Protein AF-0000000077143590 (afdb_homodimer)

Sequence (546 aa):
MSALYLVGLPIGNLSEINHRALEILNQLEIIYCENTDNFKKLLNLLNINFRDKKLISYHKFNETNRFIMIQEQLKSNDVGLVSDAGFPCINDPGQKLVSYLRSIDFNQIICINGSNAALCALATSGFESSQFYYGGFFGYKKQEIINELNEKLKYDTTLIYYESVHRIKNTLEIINENFPDLEVCIARELTKKFESLYFGKISEIIGKIEYKGEFVILINKRNIKQENEINEEIIKELNTLIKYNMRSKDACKYLADKYNLKSSLLYAFCIEKMSALYLVGLPIGNLSEINHRALEILNQLEIIYCENTDNFKKLLNLLNINFRDKKLISYHKFNETNRFIMIQEQLKSNDVGLVSDAGFPCINDPGQKLVSYLRSIDFNQIICINGSNAALCALATSGFESSQFYYGGFFGYKKQEIINELNEKLKYDTTLIYYESVHRIKNTLEIINENFPDLEVCIARELTKKFESLYFGKISEIIGKIEYKGEFVILINKRNIKQENEINEEIIKELNTLIKYNMRSKDACKYLADKYNLKSSLLYAFCIEK

InterPro domains:
  IPR000878 Tetrapyrrole methylase [PF00590] (4-205)
  IPR008189 rRNA small subunit methyltransferase I [PIRSF005917] (2-272)
  IPR008189 rRNA small subunit methyltransferase I [PTHR46111] (2-271)
  IPR008189 rRNA small subunit methyltransferase I [TIGR00096] (4-271)
  IPR008189 rRNA small subunit methyltransferase I [cd11648] (5-220)
  IPR014776 Tetrapyrrole methylase, subdomain 2 [G3DSA:3.30.950.10] (115-228)
  IPR014777 Tetrapyrrole methylase, subdomain 1 [G3DSA:3.40.1010.10] (1-114)
  IPR018063 SAM-dependent methyltransferase RsmI, conserved site [PS01296] (83-94)
  IPR035996 Tetrapyrrole methylase superfamily [SSF53790] (2-219)

Solvent-accessible surface area (backbone atoms only — not comparable to full-atom values): 28758 Å² total; per-residue (Å²): 134,38,34,41,36,35,36,20,30,32,66,59,32,74,48,42,42,21,54,48,47,52,52,49,61,64,67,44,47,34,34,34,22,44,47,54,68,62,49,50,52,50,31,53,76,68,71,44,87,55,86,85,40,48,74,38,72,40,34,84,89,48,45,79,76,41,45,64,59,50,56,58,45,35,71,78,30,49,35,34,35,34,40,87,46,11,40,30,16,55,79,37,55,50,24,68,53,37,31,53,39,48,75,72,69,51,73,51,58,46,59,39,65,29,20,50,69,69,60,43,45,48,43,58,61,23,43,67,44,54,34,35,35,38,54,32,60,69,55,90,48,69,66,44,40,51,52,50,49,65,57,53,64,70,66,64,35,21,38,37,30,42,40,49,51,90,44,41,66,62,52,49,49,55,43,34,74,74,48,57,82,46,43,32,36,44,33,27,29,62,69,33,94,70,46,46,76,44,72,41,36,46,84,76,35,63,86,72,60,73,84,61,61,47,37,38,42,34,34,50,43,62,80,58,63,76,45,84,51,84,43,72,64,55,49,48,50,43,51,49,41,37,73,44,64,21,48,61,70,34,38,23,44,50,49,12,62,73,67,68,38,61,35,74,66,42,56,77,67,52,73,77,127,133,39,33,42,35,37,36,22,30,31,65,62,33,74,48,44,42,20,52,48,46,53,53,50,62,63,67,45,49,35,34,36,22,45,46,53,68,63,49,51,51,50,31,53,76,69,71,45,85,57,86,84,39,47,74,38,72,39,35,84,88,49,44,80,76,41,46,64,59,48,56,57,46,35,74,79,31,48,35,34,36,35,38,88,46,12,41,29,15,54,78,37,58,49,24,68,55,37,30,53,38,47,76,72,69,51,74,52,58,45,59,39,65,28,21,49,69,68,60,43,44,48,42,58,60,23,42,67,44,53,34,35,35,40,55,34,59,69,56,90,48,71,66,47,42,52,53,51,49,66,58,55,64,71,67,62,35,21,36,38,29,41,41,49,50,90,45,40,65,61,53,49,51,55,43,32,73,76,47,59,82,46,44,31,36,45,33,26,30,61,70,34,96,72,48,44,77,44,73,41,35,46,85,75,36,64,85,72,60,73,84,62,60,48,38,38,42,33,36,48,43,62,80,60,63,77,43,85,50,85,42,71,65,56,50,50,52,43,51,51,40,38,74,44,64,21,48,61,70,36,38,23,44,50,48,11,64,73,68,69,36,62,36,73,66,42,56,77,67,51,73,77,126

Nearest PDB structures (foldseek):
  5hw4-assembly1_A  TM=9.276E-01  e=2.233E-23  Escherichia coli K-12
  5hw4-assembly1_B  TM=9.029E-01  e=1.457E-23  Escherichia coli K-12
  5hw4-assembly2_C-2  TM=9.037E-01  e=1.290E-23  Escherichia coli K-12
  3kwp-assembly1_A-2  TM=9.330E-01  e=4.432E-22  Levilactobacillus brevis ATCC 367
  1v9a-assembly1_A  TM=6.588E-01  e=1.423E-08  Thermus thermophilus HB8

Foldseek 3Di:
DAAEEWEAAAPAARVQHDPVNVVVLQPFQAEEEQDQVLVVVSCVVVVRDNPRHHYHHDFPVCPVVCLVVVVVCRVPGHYYYYYSHGTDPQLTPDVVSVVVCVVVPNDRYHYHHTDDPQVLQVVPVPFDDPDEAEDEAFDPDLVRLVVVCVPCLVVLAKYKYKDALVCVLVSLVSCCVRPQQWWKWKWFSPPHPPTDIDTGGSVVCSVVDDSDHIIMMITHRDCPVLPLACDPVLLVQLAVCVVVVDDSQVSLVVSCVVSVHDSVNNSVSNPDD/DAAEEWEAAAPAARVQHDPVNVVVLQPFQAEEEQDQVLVVVSCVVVVRDNPRHHYHHDFPVCPVVCLVVVVVCRVPGHYYYYYSHGTDPQLTPDVVSVVVCVVVPNDRYHYHHTDDPQVLQVVPVPFDDPDEAEDEAFDQDLVRLVVVCVPCLVVLAKYKYKDALVCVLVSLVSCCVRPQQWWKWKWFSPPHPPTDIDTGGSVVCSVVDDSDHIIMMITHRDCPPLPLACDPVLLVQLVVCVVVVDDSQVSLVVSCVVSVHDSVNNSVSNPDD

Radius of gyration: 25.07 Å; Cα contacts (8 Å, |Δi|>4): 1080; chains: 2; bounding box: 59×76×53 Å

Structure (mmCIF, N/CA/C/O backbone):
data_AF-0000000077143590-model_v1
#
loop_
_entity.id
_entity.type
_entity.pdbx_description
1 polymer 'Predicted methyl transferase'
#
loop_
_atom_site.group_PDB
_atom_site.id
_atom_site.type_symbol
_atom_site.label_atom_id
_atom_site.label_alt_id
_atom_site.label_comp_id
_atom_site.label_asym_id
_atom_site.label_entity_id
_atom_site.label_seq_id
_atom_site.pdbx_PDB_ins_code
_atom_site.Cartn_x
_atom_site.Cartn_y
_atom_site.Cartn_z
_atom_site.occupancy
_atom_site.B_iso_or_equiv
_atom_site.auth_seq_id
_atom_site.auth_comp_id
_atom_site.auth_asym_id
_atom_site.auth_atom_id
_atom_site.pdbx_PDB_model_num
ATOM 1 N N . MET A 1 1 ? 25.797 -8.992 -13.922 1 70.25 1 MET A N 1
ATOM 2 C CA . MET A 1 1 ? 25.812 -8.305 -12.633 1 70.25 1 MET A CA 1
ATOM 3 C C . MET A 1 1 ? 24.75 -8.875 -11.703 1 70.25 1 MET A C 1
ATOM 5 O O . MET A 1 1 ? 23.688 -9.312 -12.156 1 70.25 1 MET A O 1
ATOM 9 N N . SER A 1 2 ? 25.141 -9.102 -10.508 1 94.94 2 SER A N 1
ATOM 10 C CA . SER A 1 2 ? 24.297 -9.75 -9.516 1 94.94 2 SER A CA 1
ATOM 11 C C . SER A 1 2 ? 23.219 -8.789 -8.992 1 94.94 2 SER A C 1
ATOM 13 O O . SER A 1 2 ? 23.312 -7.578 -9.203 1 94.94 2 SER A O 1
ATOM 15 N N . ALA A 1 3 ? 22.141 -9.367 -8.555 1 97.81 3 ALA A N 1
ATOM 16 C CA . ALA A 1 3 ? 21.031 -8.539 -8.109 1 97.81 3 ALA A CA 1
ATOM 17 C C . ALA A 1 3 ? 20.609 -8.891 -6.684 1 97.81 3 ALA A C 1
ATOM 19 O O . ALA A 1 3 ? 20.891 -10 -6.207 1 97.81 3 ALA A O 1
ATOM 20 N N . LEU A 1 4 ? 20.172 -7.887 -6.047 1 98.5 4 LEU A N 1
ATOM 21 C CA . LEU A 1 4 ? 19.406 -8.125 -4.82 1 98.5 4 LEU A CA 1
ATOM 22 C C . LEU A 1 4 ? 17.922 -8.297 -5.129 1 98.5 4 LEU A C 1
ATOM 24 O O . LEU A 1 4 ? 17.297 -7.402 -5.688 1 98.5 4 LEU A O 1
ATOM 28 N N . TYR A 1 5 ? 17.391 -9.477 -4.773 1 98.5 5 TYR A N 1
ATOM 29 C CA . TYR A 1 5 ? 15.969 -9.75 -4.969 1 98.5 5 TYR A CA 1
ATOM 30 C C . TYR A 1 5 ? 15.195 -9.57 -3.668 1 98.5 5 TYR A C 1
ATOM 32 O O . TYR A 1 5 ? 15.477 -10.25 -2.676 1 98.5 5 TYR A O 1
ATOM 40 N N . LEU A 1 6 ? 14.328 -8.609 -3.66 1 98.44 6 LEU A N 1
ATOM 41 C CA . LEU A 1 6 ? 13.344 -8.484 -2.59 1 98.44 6 LEU A CA 1
ATOM 42 C C . LEU A 1 6 ? 12.094 -9.297 -2.898 1 98.44 6 LEU A C 1
ATOM 44 O O . LEU A 1 6 ? 11.289 -8.906 -3.742 1 98.44 6 LEU A O 1
ATOM 48 N N . VAL A 1 7 ? 11.906 -10.391 -2.178 1 98.19 7 VAL A N 1
ATOM 49 C CA . VAL A 1 7 ? 10.883 -11.344 -2.588 1 98.19 7 VAL A CA 1
ATOM 50 C C . VAL A 1 7 ? 9.695 -11.266 -1.633 1 98.19 7 VAL A C 1
ATOM 52 O O . VAL A 1 7 ? 9.828 -11.547 -0.439 1 98.19 7 VAL A O 1
ATOM 55 N N . GLY A 1 8 ? 8.547 -10.844 -2.193 1 97.25 8 GLY A N 1
ATOM 56 C CA . GLY A 1 8 ? 7.309 -10.867 -1.428 1 97.25 8 GLY A CA 1
ATOM 57 C C . GLY A 1 8 ? 6.766 -12.273 -1.214 1 97.25 8 GLY A C 1
ATOM 58 O O . GLY A 1 8 ? 6.715 -13.07 -2.148 1 97.25 8 GLY A O 1
ATOM 59 N N . LEU A 1 9 ? 6.344 -12.586 0.009 1 97.19 9 LEU A N 1
ATOM 60 C CA . LEU A 1 9 ? 5.848 -13.906 0.383 1 97.19 9 LEU A CA 1
ATOM 61 C C . LEU A 1 9 ? 4.375 -13.844 0.763 1 97.19 9 LEU A C 1
ATOM 63 O O . LEU A 1 9 ? 3.814 -12.758 0.931 1 97.19 9 LEU A O 1
ATOM 67 N N . PRO A 1 10 ? 3.705 -15.008 0.814 1 96.69 10 PRO A N 1
ATOM 68 C CA . PRO A 1 10 ? 2.305 -15.023 1.249 1 96.69 10 PRO A CA 1
ATOM 69 C C . PRO A 1 10 ? 2.129 -14.562 2.693 1 96.69 10 PRO A C 1
ATOM 71 O O . PRO A 1 10 ? 3.061 -14.664 3.494 1 96.69 10 PRO A O 1
ATOM 74 N N . ILE A 1 11 ? 0.946 -14.102 3.01 1 96.12 11 ILE A N 1
ATOM 75 C CA . ILE A 1 11 ? 0.695 -13.617 4.363 1 96.12 11 ILE A CA 1
ATOM 76 C C . ILE A 1 11 ? -0.189 -14.609 5.113 1 96.12 11 ILE A C 1
ATOM 78 O O . ILE A 1 11 ? -0.626 -14.344 6.234 1 96.12 11 ILE A O 1
ATOM 82 N N . GLY A 1 12 ? -0.456 -15.773 4.523 1 93.56 12 GLY A N 1
ATOM 83 C CA . GLY A 1 12 ? -1.286 -16.781 5.172 1 93.56 12 GLY A CA 1
ATOM 84 C C . GLY A 1 12 ? -1.694 -17.906 4.242 1 93.56 12 GLY A C 1
ATOM 85 O O . GLY A 1 12 ? -1.688 -19.078 4.637 1 93.56 12 GLY A O 1
ATOM 86 N N . ASN A 1 13 ? -2.066 -17.594 3.047 1 96.44 13 ASN A N 1
ATOM 87 C CA . ASN A 1 13 ? -2.445 -18.578 2.039 1 96.44 13 ASN A CA 1
ATOM 88 C C . ASN A 1 13 ? -1.279 -18.906 1.111 1 96.44 13 ASN A C 1
ATOM 90 O O . ASN A 1 13 ? -0.891 -18.078 0.279 1 96.44 13 ASN A O 1
ATOM 94 N N . LEU A 1 14 ? -0.795 -20.062 1.161 1 96.06 14 LEU A N 1
ATOM 95 C CA . LEU A 1 14 ? 0.404 -20.469 0.442 1 96.06 14 LEU A CA 1
ATOM 96 C C . LEU A 1 14 ? 0.194 -20.375 -1.065 1 96.06 14 LEU A C 1
ATOM 98 O O . LEU A 1 14 ? 1.15 -20.172 -1.818 1 96.06 14 LEU A O 1
ATOM 102 N N . SER A 1 15 ? -1.004 -20.469 -1.482 1 96.31 15 SER A N 1
ATOM 103 C CA . SER A 1 15 ? -1.301 -20.453 -2.91 1 96.31 15 SER A CA 1
ATOM 104 C C . SER A 1 15 ? -1.141 -19.047 -3.488 1 96.31 15 SER A C 1
ATOM 106 O O . SER A 1 15 ? -1.257 -18.859 -4.699 1 96.31 15 SER A O 1
ATOM 108 N N . GLU A 1 16 ? -0.795 -18.125 -2.627 1 96.94 16 GLU A N 1
ATOM 109 C CA . GLU A 1 16 ? -0.627 -16.75 -3.115 1 96.94 16 GLU A CA 1
ATOM 110 C C . GLU A 1 16 ? 0.842 -16.438 -3.385 1 96.94 16 GLU A C 1
ATOM 112 O O . GLU A 1 16 ? 1.208 -15.281 -3.592 1 96.94 16 GLU A O 1
ATOM 117 N N . ILE A 1 17 ? 1.678 -17.438 -3.369 1 96.94 17 ILE A N 1
ATOM 118 C CA . ILE A 1 17 ? 3.021 -17.266 -3.914 1 96.94 17 ILE A CA 1
ATOM 119 C C . ILE A 1 17 ? 2.969 -17.297 -5.438 1 96.94 17 ILE A C 1
ATOM 121 O O . ILE A 1 17 ? 2.277 -18.141 -6.023 1 96.94 17 ILE A O 1
ATOM 125 N N . ASN A 1 18 ? 3.619 -16.344 -6.078 1 96.12 18 ASN A N 1
ATOM 126 C CA . ASN A 1 18 ? 3.537 -16.328 -7.535 1 96.12 18 ASN A CA 1
ATOM 127 C C . ASN A 1 18 ? 4.684 -17.125 -8.164 1 96.12 18 ASN A C 1
ATOM 129 O O . ASN A 1 18 ? 5.641 -17.484 -7.484 1 96.12 18 ASN A O 1
ATOM 133 N N . HIS A 1 19 ? 4.578 -17.406 -9.422 1 95.69 19 HIS A N 1
ATOM 134 C CA . HIS A 1 19 ? 5.539 -18.234 -10.125 1 95.69 19 HIS A CA 1
ATOM 135 C C . HIS A 1 19 ? 6.918 -17.594 -10.164 1 95.69 19 HIS A C 1
ATOM 137 O O . HIS A 1 19 ? 7.938 -18.266 -10.055 1 95.69 19 HIS A O 1
ATOM 143 N N . ARG A 1 20 ? 6.977 -16.312 -10.328 1 97.25 20 ARG A N 1
ATOM 144 C CA . ARG A 1 20 ? 8.242 -15.594 -10.375 1 97.25 20 ARG A CA 1
ATOM 145 C C . ARG A 1 20 ? 9 -15.734 -9.055 1 97.25 20 ARG A C 1
ATOM 147 O O . ARG A 1 20 ? 10.219 -15.953 -9.055 1 97.25 20 ARG A O 1
ATOM 154 N N . ALA A 1 21 ? 8.273 -15.633 -7.988 1 97.75 21 ALA A N 1
ATOM 155 C CA . ALA A 1 21 ? 8.875 -15.805 -6.668 1 97.75 21 ALA A CA 1
ATOM 156 C C . ALA A 1 21 ? 9.43 -17.219 -6.496 1 97.75 21 ALA A C 1
ATOM 158 O O . ALA A 1 21 ? 10.547 -17.391 -6.008 1 97.75 21 ALA A O 1
ATOM 159 N N . LEU A 1 22 ? 8.648 -18.188 -6.895 1 97.25 22 LEU A N 1
ATOM 160 C CA . LEU A 1 22 ? 9.078 -19.578 -6.797 1 97.25 22 LEU A CA 1
ATOM 161 C C . LEU A 1 22 ? 10.352 -19.812 -7.602 1 97.25 22 LEU A C 1
ATOM 163 O O . LEU A 1 22 ? 11.289 -20.438 -7.117 1 97.25 22 LEU A O 1
ATOM 167 N N . GLU A 1 23 ? 10.352 -19.281 -8.773 1 97.06 23 GLU A N 1
ATOM 168 C CA . GLU A 1 23 ? 11.516 -19.422 -9.641 1 97.06 23 GLU A CA 1
ATOM 169 C C . GLU A 1 23 ? 12.758 -18.797 -9.016 1 97.06 23 GLU A C 1
ATOM 171 O O . GLU A 1 23 ? 13.82 -19.422 -8.984 1 97.06 23 GLU A O 1
ATOM 176 N N . ILE A 1 24 ? 12.609 -17.594 -8.523 1 97.38 24 ILE A N 1
ATOM 177 C CA . ILE A 1 24 ? 13.727 -16.859 -7.945 1 97.38 24 ILE A CA 1
ATOM 178 C C . ILE A 1 24 ? 14.227 -17.578 -6.695 1 97.38 24 ILE A C 1
ATOM 180 O O . ILE A 1 24 ? 15.43 -17.766 -6.523 1 97.38 24 ILE A O 1
ATOM 184 N N . LEU A 1 25 ? 13.305 -18.047 -5.875 1 97.56 25 LEU A N 1
ATOM 185 C CA . LEU A 1 25 ? 13.68 -18.734 -4.641 1 97.56 25 LEU A CA 1
ATOM 186 C C . LEU A 1 25 ? 14.414 -20.031 -4.945 1 97.56 25 LEU A C 1
ATOM 188 O O . LEU A 1 25 ? 15.312 -20.438 -4.203 1 97.56 25 LEU A O 1
ATOM 192 N N . ASN A 1 26 ? 14.008 -20.672 -6 1 97.25 26 ASN A N 1
ATOM 193 C CA . ASN A 1 26 ? 14.672 -21.906 -6.402 1 97.25 26 ASN A CA 1
ATOM 194 C C . ASN A 1 26 ? 16.094 -21.656 -6.898 1 97.25 26 ASN A C 1
ATOM 196 O O . ASN A 1 26 ? 16.984 -22.469 -6.676 1 97.25 26 ASN A O 1
ATOM 200 N N . GLN A 1 27 ? 16.281 -20.531 -7.477 1 96.56 27 GLN A N 1
ATOM 201 C CA . GLN A 1 27 ? 17.547 -20.234 -8.148 1 96.56 27 GLN A CA 1
ATOM 202 C C . GLN A 1 27 ? 18.562 -19.656 -7.172 1 96.56 27 GLN A C 1
ATOM 204 O O . GLN A 1 27 ? 19.766 -19.859 -7.332 1 96.56 27 GLN A O 1
ATOM 209 N N . LEU A 1 28 ? 18.141 -18.953 -6.184 1 97.38 28 LEU A N 1
ATOM 210 C CA . LEU A 1 28 ? 19.031 -18.234 -5.277 1 97.38 28 LEU A CA 1
ATOM 211 C C . LEU A 1 28 ? 19.812 -19.203 -4.402 1 97.38 28 LEU A C 1
ATOM 213 O O . LEU A 1 28 ? 19.266 -20.203 -3.92 1 97.38 28 LEU A O 1
ATOM 217 N N . GLU A 1 29 ? 21.094 -18.859 -4.242 1 97.5 29 GLU A N 1
ATOM 218 C CA . GLU A 1 29 ? 21.953 -19.641 -3.352 1 97.5 29 GLU A CA 1
ATOM 219 C C . GLU A 1 29 ? 22.062 -18.969 -1.98 1 97.5 29 GLU A C 1
ATOM 221 O O . GLU A 1 29 ? 22.344 -19.656 -0.984 1 97.5 29 GLU A O 1
ATOM 226 N N . ILE A 1 30 ? 21.938 -17.672 -1.928 1 98.44 30 ILE A N 1
ATOM 227 C CA . ILE A 1 30 ? 22.047 -16.906 -0.692 1 98.44 30 ILE A CA 1
ATOM 228 C C . ILE A 1 30 ? 20.75 -16.141 -0.439 1 98.44 30 ILE A C 1
ATOM 230 O O . ILE A 1 30 ? 20.312 -15.352 -1.276 1 98.44 30 ILE A O 1
ATOM 234 N N . ILE A 1 31 ? 20.156 -16.422 0.714 1 98.38 31 ILE A N 1
ATOM 235 C CA . ILE A 1 31 ? 18.906 -15.742 1.051 1 98.38 31 ILE A CA 1
ATOM 236 C C . ILE A 1 31 ? 18.969 -15.242 2.49 1 98.38 31 ILE A C 1
ATOM 238 O O . ILE A 1 31 ? 19.281 -16 3.41 1 98.38 31 ILE A O 1
ATOM 242 N N . TYR A 1 32 ? 18.766 -13.953 2.65 1 98.19 32 TYR A N 1
ATOM 243 C CA . TYR A 1 32 ? 18.609 -13.336 3.963 1 98.19 32 TYR A CA 1
ATOM 244 C C . TYR A 1 32 ? 17.156 -13.328 4.395 1 98.19 32 TYR A C 1
ATOM 246 O O . TYR A 1 32 ? 16.266 -12.977 3.607 1 98.19 32 TYR A O 1
ATOM 254 N N . CYS A 1 33 ? 16.875 -13.773 5.609 1 96.94 33 CYS A N 1
ATOM 255 C CA . CYS A 1 33 ? 15.516 -13.852 6.113 1 96.94 33 CYS A CA 1
ATOM 256 C C . CYS A 1 33 ? 15.453 -13.477 7.59 1 96.94 33 CYS A C 1
ATOM 258 O O . CYS A 1 33 ? 16.469 -13.539 8.289 1 96.94 33 CYS A O 1
ATOM 260 N N . GLU A 1 34 ? 14.32 -12.992 8 1 92.62 34 GLU A N 1
ATOM 261 C CA . GLU A 1 34 ? 14.172 -12.555 9.383 1 92.62 34 GLU A CA 1
ATOM 262 C C . GLU A 1 34 ? 14.375 -13.719 10.359 1 92.62 34 GLU A C 1
ATOM 264 O O . GLU A 1 34 ? 15.18 -13.625 11.281 1 92.62 34 GLU A O 1
ATOM 269 N N . ASN A 1 35 ? 13.633 -14.781 10.227 1 93.31 35 ASN A N 1
ATOM 270 C CA . ASN A 1 35 ? 13.719 -16.016 11 1 93.31 35 ASN A CA 1
ATOM 271 C C . ASN A 1 35 ? 14 -17.219 10.109 1 93.31 35 ASN A C 1
ATOM 273 O O . ASN A 1 35 ? 13.133 -17.656 9.352 1 93.31 35 ASN A O 1
ATOM 277 N N . THR A 1 36 ? 15.172 -17.828 10.289 1 95.75 36 THR A N 1
ATOM 278 C CA . THR A 1 36 ? 15.609 -18.875 9.391 1 95.75 36 THR A CA 1
ATOM 279 C C . THR A 1 36 ? 14.75 -20.125 9.57 1 95.75 36 THR A C 1
ATOM 281 O O . THR A 1 36 ? 14.469 -20.844 8.602 1 95.75 36 THR A O 1
ATOM 284 N N . ASP A 1 37 ? 14.328 -20.375 10.766 1 96 37 ASP A N 1
ATOM 285 C CA . ASP A 1 37 ? 13.508 -21.547 11.016 1 96 37 ASP A CA 1
ATOM 286 C C . ASP A 1 37 ? 12.133 -21.406 10.352 1 96 37 ASP A C 1
ATOM 288 O O . ASP A 1 37 ? 11.648 -22.359 9.719 1 96 37 ASP A O 1
ATOM 292 N N . ASN A 1 38 ? 11.562 -20.281 10.492 1 94.69 38 ASN A N 1
ATOM 293 C CA . ASN A 1 38 ? 10.273 -20.016 9.852 1 94.69 38 ASN A CA 1
ATOM 294 C C . ASN A 1 38 ? 10.375 -20.094 8.328 1 94.69 38 ASN A C 1
ATOM 296 O O . ASN A 1 38 ? 9.484 -20.641 7.672 1 94.69 38 ASN A O 1
ATOM 300 N N . PHE A 1 39 ? 11.477 -19.625 7.859 1 97.06 39 PHE A N 1
ATOM 301 C CA . PHE A 1 39 ? 11.641 -19.594 6.41 1 97.06 39 PHE A CA 1
ATOM 302 C C . PHE A 1 39 ? 11.867 -21.016 5.867 1 97.06 39 PHE A C 1
ATOM 304 O O . PHE A 1 39 ? 11.336 -21.359 4.816 1 97.06 39 PHE A O 1
ATOM 311 N N . LYS A 1 40 ? 12.57 -21.812 6.582 1 97.38 40 LYS A N 1
ATOM 312 C CA . LYS A 1 40 ? 12.773 -23.203 6.195 1 97.38 40 LYS A CA 1
ATOM 313 C C . LYS A 1 40 ? 11.445 -23.953 6.129 1 97.38 40 LYS A C 1
ATOM 315 O O . LYS A 1 40 ? 11.211 -24.719 5.199 1 97.38 40 LYS A O 1
ATOM 320 N N . LYS A 1 41 ? 10.648 -23.688 7.094 1 96.69 41 LYS A N 1
ATOM 321 C CA . LYS A 1 41 ? 9.328 -24.312 7.105 1 96.69 41 LYS A CA 1
ATOM 322 C C . LYS A 1 41 ? 8.523 -23.922 5.863 1 96.69 41 LYS A C 1
ATOM 324 O O . LYS A 1 41 ? 7.867 -24.766 5.258 1 96.69 41 LYS A O 1
ATOM 329 N N . LEU A 1 42 ? 8.594 -22.656 5.531 1 96.69 42 LEU A N 1
ATOM 330 C CA . LEU A 1 42 ? 7.895 -22.172 4.348 1 96.69 42 LEU A CA 1
ATOM 331 C C . LEU A 1 42 ? 8.438 -22.844 3.088 1 96.69 42 LEU A C 1
ATOM 333 O O . LEU A 1 42 ? 7.668 -23.281 2.23 1 96.69 42 LEU A O 1
ATOM 337 N N . LEU A 1 43 ? 9.766 -22.922 2.959 1 97.31 43 LEU A N 1
ATOM 338 C CA . LEU A 1 43 ? 10.383 -23.547 1.795 1 97.31 43 LEU A CA 1
ATOM 339 C C . LEU A 1 43 ? 9.945 -25 1.669 1 97.31 43 LEU A C 1
ATOM 341 O O . LEU A 1 43 ? 9.68 -25.484 0.564 1 97.31 43 LEU A O 1
ATOM 345 N N . ASN A 1 44 ? 9.859 -25.625 2.793 1 97.19 44 ASN A N 1
ATOM 346 C CA . ASN A 1 44 ? 9.383 -27 2.799 1 97.19 44 ASN A CA 1
ATOM 347 C C . ASN A 1 44 ? 7.945 -27.094 2.289 1 97.19 44 ASN A C 1
ATOM 349 O O . ASN A 1 44 ? 7.637 -27.953 1.456 1 97.19 44 ASN A O 1
ATOM 353 N N . LEU A 1 45 ? 7.098 -26.219 2.791 1 96.12 45 LEU A N 1
ATOM 354 C CA . LEU A 1 45 ? 5.695 -26.219 2.383 1 96.12 45 LEU A CA 1
ATOM 355 C C . LEU A 1 45 ? 5.566 -25.922 0.892 1 96.12 45 LEU A C 1
ATOM 357 O O . LEU A 1 45 ? 4.637 -26.406 0.241 1 96.12 45 LEU A O 1
ATOM 361 N N . LEU A 1 46 ? 6.535 -25.188 0.354 1 95.56 46 LEU A N 1
ATOM 362 C CA . LEU A 1 46 ? 6.52 -24.797 -1.054 1 95.56 46 LEU A CA 1
ATOM 363 C C . LEU A 1 46 ? 7.277 -25.812 -1.903 1 95.56 46 LEU A C 1
ATOM 365 O O . LEU A 1 46 ? 7.414 -25.641 -3.115 1 95.56 46 LEU A O 1
ATOM 369 N N . ASN A 1 47 ? 7.84 -26.812 -1.301 1 95.75 47 ASN A N 1
ATOM 370 C CA . ASN A 1 47 ? 8.617 -27.859 -1.955 1 95.75 47 ASN A CA 1
ATOM 371 C C . ASN A 1 47 ? 9.852 -27.297 -2.646 1 95.75 47 ASN A C 1
ATOM 373 O O . ASN A 1 47 ? 10.156 -27.641 -3.785 1 95.75 47 ASN A O 1
ATOM 377 N N . ILE A 1 48 ? 10.469 -26.375 -1.986 1 96.25 48 ILE A N 1
ATOM 378 C CA . ILE A 1 48 ? 11.719 -25.797 -2.467 1 96.25 48 ILE A CA 1
ATOM 379 C C . ILE A 1 48 ? 12.891 -26.391 -1.693 1 96.25 48 ILE A C 1
ATOM 381 O O . ILE A 1 48 ? 12.938 -26.312 -0.463 1 96.25 48 ILE A O 1
ATOM 385 N N . ASN A 1 49 ? 13.781 -26.969 -2.416 1 95.69 49 ASN A N 1
ATOM 386 C CA . ASN A 1 49 ? 14.969 -27.562 -1.801 1 95.69 49 ASN A CA 1
ATOM 387 C C . ASN A 1 49 ? 15.93 -26.484 -1.307 1 95.69 49 ASN A C 1
ATOM 389 O O . ASN A 1 49 ? 16.281 -25.562 -2.055 1 95.69 49 ASN A O 1
ATOM 393 N N . PHE A 1 50 ? 16.297 -26.594 -0.029 1 95.5 50 PHE A N 1
ATOM 394 C CA . PHE A 1 50 ? 17.188 -25.562 0.498 1 95.5 50 PHE A CA 1
ATOM 395 C C . PHE A 1 50 ? 18.422 -26.188 1.137 1 95.5 50 PHE A C 1
ATOM 397 O O . PHE A 1 50 ? 19.109 -25.531 1.932 1 95.5 50 PHE A O 1
ATOM 404 N N . ARG A 1 51 ? 18.766 -27.344 0.793 1 94.44 51 ARG A N 1
ATOM 405 C CA . ARG A 1 51 ? 19.891 -28.047 1.382 1 94.44 51 ARG A CA 1
ATOM 406 C C . ARG A 1 51 ? 21.203 -27.344 1.061 1 94.44 51 ARG A C 1
ATOM 408 O O . ARG A 1 51 ? 22.109 -27.266 1.902 1 94.44 51 ARG A O 1
ATOM 415 N N . ASP A 1 52 ? 21.312 -26.828 -0.111 1 94.69 52 ASP A N 1
ATOM 416 C CA . ASP A 1 52 ? 22.562 -26.203 -0.55 1 94.69 52 ASP A CA 1
ATOM 417 C C . ASP A 1 52 ? 22.453 -24.688 -0.488 1 94.69 52 ASP A C 1
ATOM 419 O O . ASP A 1 52 ? 23.328 -23.984 -1.004 1 94.69 52 ASP A O 1
ATOM 423 N N . LYS A 1 53 ? 21.375 -24.172 0.072 1 97.06 53 LYS A N 1
ATOM 424 C CA . LYS A 1 53 ? 21.188 -22.734 0.163 1 97.06 53 LYS A CA 1
ATOM 425 C C . LYS A 1 53 ? 21.734 -22.188 1.479 1 97.06 53 LYS A C 1
ATOM 427 O O . LYS A 1 53 ? 21.641 -22.844 2.518 1 97.06 53 LYS A O 1
ATOM 432 N N . LYS A 1 54 ? 22.359 -21.062 1.368 1 97.94 54 LYS A N 1
ATOM 433 C CA . LYS A 1 54 ? 22.766 -20.328 2.561 1 97.94 54 LYS A CA 1
ATOM 434 C C . LYS A 1 54 ? 21.656 -19.422 3.059 1 97.94 54 LYS A C 1
ATOM 436 O O . LYS A 1 54 ? 21.422 -18.359 2.479 1 97.94 54 LYS A O 1
ATOM 441 N N . LEU A 1 55 ? 20.984 -19.828 4.117 1 97.94 55 LEU A N 1
ATOM 442 C CA . LEU A 1 55 ? 19.953 -19.016 4.762 1 97.94 55 LEU A CA 1
ATOM 443 C C . LEU A 1 55 ? 20.516 -18.25 5.949 1 97.94 55 LEU A C 1
ATOM 445 O O . LEU A 1 55 ? 21 -18.859 6.91 1 97.94 55 LEU A O 1
ATOM 449 N N . ILE A 1 56 ? 20.484 -16.938 5.852 1 97.31 56 ILE A N 1
ATOM 450 C CA . ILE A 1 56 ? 21.156 -16.109 6.844 1 97.31 56 ILE A CA 1
ATOM 451 C C . ILE A 1 56 ? 20.141 -15.203 7.535 1 97.31 56 ILE A C 1
ATOM 453 O O . ILE A 1 56 ? 19.297 -14.594 6.871 1 97.31 56 ILE A O 1
ATOM 457 N N . SER A 1 57 ? 20.219 -15.141 8.852 1 95.31 57 SER A N 1
ATOM 458 C CA . SER A 1 57 ? 19.297 -14.305 9.602 1 95.31 57 SER A CA 1
ATOM 459 C C . SER A 1 57 ? 19.531 -12.82 9.328 1 95.31 57 SER A C 1
ATOM 461 O O . SER A 1 57 ? 20.688 -12.383 9.25 1 95.31 57 SER A O 1
ATOM 463 N N . TYR A 1 58 ? 18.516 -12.039 9.172 1 94.75 58 TYR A N 1
ATOM 464 C CA . TYR A 1 58 ? 18.5 -10.609 8.898 1 94.75 58 TYR A CA 1
ATOM 465 C C . TYR A 1 58 ? 17.297 -9.93 9.555 1 94.75 58 TYR A C 1
ATOM 467 O O . TYR A 1 58 ? 16.172 -10.047 9.062 1 94.75 58 TYR A O 1
ATOM 475 N N . HIS A 1 59 ? 17.547 -9.258 10.633 1 88.56 59 HIS A N 1
ATOM 476 C CA . HIS A 1 59 ? 16.469 -8.609 11.383 1 88.56 59 HIS A CA 1
ATOM 477 C C . HIS A 1 59 ? 16.891 -7.223 11.867 1 88.56 59 HIS A C 1
ATOM 479 O O . HIS A 1 59 ? 18.016 -6.781 11.586 1 88.56 59 HIS A O 1
ATOM 485 N N . LYS A 1 60 ? 16.016 -6.531 12.477 1 84.75 60 LYS A N 1
ATOM 486 C CA . LYS A 1 60 ? 16.156 -5.121 12.82 1 84.75 60 LYS A CA 1
ATOM 487 C C . LYS A 1 60 ? 17.406 -4.871 13.641 1 84.75 60 LYS A C 1
ATOM 489 O O . LYS A 1 60 ? 18.078 -3.848 13.477 1 84.75 60 LYS A O 1
ATOM 494 N N . PHE A 1 61 ? 17.844 -5.84 14.344 1 82.75 61 PHE A N 1
ATOM 495 C CA . PHE A 1 61 ? 18.922 -5.641 15.305 1 82.75 61 PHE A CA 1
ATOM 496 C C . PHE A 1 61 ? 20.281 -5.906 14.664 1 82.75 61 PHE A C 1
ATOM 498 O O . PHE A 1 61 ? 21.297 -5.449 15.164 1 82.75 61 PHE A O 1
ATOM 505 N N . ASN A 1 62 ? 20.281 -6.613 13.555 1 85.94 62 ASN A N 1
ATOM 506 C CA . ASN A 1 62 ? 21.578 -6.98 13 1 85.94 62 ASN A CA 1
ATOM 507 C C . ASN A 1 62 ? 21.766 -6.426 11.586 1 85.94 62 ASN A C 1
ATOM 509 O O . ASN A 1 62 ? 22.797 -6.641 10.961 1 85.94 62 ASN A O 1
ATOM 513 N N . GLU A 1 63 ? 20.766 -5.73 11.109 1 86.12 63 GLU A N 1
ATOM 514 C CA . GLU A 1 63 ? 20.75 -5.348 9.703 1 86.12 63 GLU A CA 1
ATOM 515 C C . GLU A 1 63 ? 21.984 -4.559 9.32 1 86.12 63 GLU A C 1
ATOM 517 O O . GLU A 1 63 ? 22.656 -4.871 8.328 1 86.12 63 GLU A O 1
ATOM 522 N N . THR A 1 64 ? 22.422 -3.594 10.148 1 86.56 64 THR A N 1
ATOM 523 C CA . THR A 1 64 ? 23.516 -2.701 9.789 1 86.56 64 THR A CA 1
ATOM 524 C C . THR A 1 64 ? 24.844 -3.461 9.75 1 86.56 64 THR A C 1
ATOM 526 O O . THR A 1 64 ? 25.703 -3.17 8.914 1 86.56 64 THR A O 1
ATOM 529 N N . ASN A 1 65 ? 24.859 -4.457 10.5 1 88.56 65 ASN A N 1
ATOM 530 C CA . ASN A 1 65 ? 26.078 -5.25 10.57 1 88.56 65 ASN A CA 1
ATOM 531 C C . ASN A 1 65 ? 26.234 -6.152 9.352 1 88.56 65 ASN A C 1
ATOM 533 O O . ASN A 1 65 ? 27.328 -6.676 9.102 1 88.56 65 ASN A O 1
ATOM 537 N N . ARG A 1 66 ? 25.219 -6.262 8.594 1 92.69 66 ARG A N 1
ATOM 538 C CA . ARG A 1 66 ? 25.25 -7.211 7.488 1 92.69 66 ARG A CA 1
ATOM 539 C C . ARG A 1 66 ? 25.438 -6.492 6.156 1 92.69 66 ARG A C 1
ATOM 541 O O . ARG A 1 66 ? 25.594 -7.133 5.117 1 92.69 66 ARG A O 1
ATOM 548 N N . PHE A 1 67 ? 25.5 -5.199 6.145 1 95.62 67 PHE A N 1
ATOM 549 C CA . PHE A 1 67 ? 25.516 -4.418 4.914 1 95.62 67 PHE A CA 1
ATOM 550 C C . PHE A 1 67 ? 26.75 -4.758 4.074 1 95.62 67 PHE A C 1
ATOM 552 O O . PHE A 1 67 ? 26.625 -5.094 2.895 1 95.62 67 PHE A O 1
ATOM 559 N N . ILE A 1 68 ? 27.875 -4.758 4.742 1 94.5 68 ILE A N 1
ATOM 560 C CA . ILE A 1 68 ? 29.125 -4.965 4.043 1 94.5 68 ILE A CA 1
ATOM 561 C C . ILE A 1 68 ? 29.203 -6.395 3.506 1 94.5 68 ILE A C 1
ATOM 563 O O . ILE A 1 68 ? 29.641 -6.621 2.377 1 94.5 68 ILE A O 1
ATOM 567 N N . MET A 1 69 ? 28.734 -7.277 4.328 1 96.06 69 MET A N 1
ATOM 568 C CA . MET A 1 69 ? 28.719 -8.68 3.912 1 96.06 69 MET A CA 1
ATOM 569 C C . MET A 1 69 ? 27.844 -8.867 2.674 1 96.06 69 MET A C 1
ATOM 571 O O . MET A 1 69 ? 28.25 -9.531 1.721 1 96.06 69 MET A O 1
ATOM 575 N N . ILE A 1 70 ? 26.734 -8.297 2.646 1 97.62 70 ILE A N 1
ATOM 576 C CA . ILE A 1 70 ? 25.812 -8.406 1.529 1 97.62 70 ILE A CA 1
ATOM 577 C C . ILE A 1 70 ? 26.406 -7.73 0.295 1 97.62 70 ILE A C 1
ATOM 579 O O . ILE A 1 70 ? 26.328 -8.273 -0.811 1 97.62 70 ILE A O 1
ATOM 583 N N . GLN A 1 71 ? 26.969 -6.578 0.551 1 97 71 GLN A N 1
ATOM 584 C CA . GLN A 1 71 ? 27.625 -5.867 -0.54 1 97 71 GLN A CA 1
ATOM 585 C C . GLN A 1 71 ? 28.672 -6.75 -1.218 1 97 71 GLN A C 1
ATOM 587 O O . GLN A 1 71 ? 28.75 -6.793 -2.447 1 97 71 GLN A O 1
ATOM 592 N N . GLU A 1 72 ? 29.438 -7.398 -0.417 1 97 72 GLU A N 1
ATOM 593 C CA . GLU A 1 72 ? 30.484 -8.273 -0.941 1 97 72 GLU A CA 1
ATOM 594 C C . GLU A 1 72 ? 29.891 -9.445 -1.711 1 97 72 GLU A C 1
ATOM 596 O O . GLU A 1 72 ? 30.375 -9.805 -2.785 1 97 72 GLU A O 1
ATOM 601 N N . GLN A 1 73 ? 28.844 -10.039 -1.192 1 97.62 73 GLN A N 1
ATOM 602 C CA . GLN A 1 73 ? 28.188 -11.172 -1.838 1 97.62 73 GLN A CA 1
ATOM 603 C C . GLN A 1 73 ? 27.594 -10.773 -3.184 1 97.62 73 GLN A C 1
ATOM 605 O O . GLN A 1 73 ? 27.609 -11.562 -4.133 1 97.62 73 GLN A O 1
ATOM 610 N N . LEU A 1 74 ? 27.141 -9.57 -3.275 1 97.88 74 LEU A N 1
ATOM 611 C CA . LEU A 1 74 ? 26.469 -9.07 -4.469 1 97.88 74 LEU A CA 1
ATOM 612 C C . LEU A 1 74 ? 27.469 -8.836 -5.598 1 97.88 74 LEU A C 1
ATOM 614 O O . LEU A 1 74 ? 27.078 -8.617 -6.746 1 97.88 74 LEU A O 1
ATOM 618 N N . LYS A 1 75 ? 28.734 -8.891 -5.328 1 96.44 75 LYS A N 1
ATOM 619 C CA . LYS A 1 75 ? 29.734 -8.727 -6.367 1 96.44 75 LYS A CA 1
ATOM 620 C C . LYS A 1 75 ? 29.75 -9.922 -7.312 1 96.44 75 LYS A C 1
ATOM 622 O O . LYS A 1 75 ? 30.125 -9.797 -8.477 1 96.44 75 LYS A O 1
ATOM 627 N N . SER A 1 76 ? 29.297 -11.055 -6.754 1 96.44 76 SER A N 1
ATOM 628 C CA . SER A 1 76 ? 29.453 -12.25 -7.578 1 96.44 76 SER A CA 1
ATOM 629 C C . SER A 1 76 ? 28.219 -13.141 -7.508 1 96.44 76 SER A C 1
ATOM 631 O O . SER A 1 76 ? 28.109 -14.117 -8.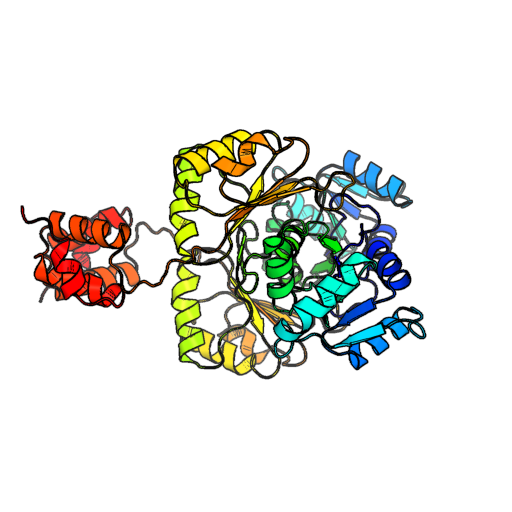258 1 96.44 76 SER A O 1
ATOM 633 N N . ASN A 1 77 ? 27.281 -12.828 -6.57 1 97.5 77 ASN A N 1
ATOM 634 C CA . ASN A 1 77 ? 26.109 -13.672 -6.371 1 97.5 77 ASN A CA 1
ATOM 635 C C . ASN A 1 77 ? 24.828 -12.852 -6.348 1 97.5 77 ASN A C 1
ATOM 637 O O . ASN A 1 77 ? 24.812 -11.719 -5.859 1 97.5 77 ASN A O 1
ATOM 641 N N . ASP A 1 78 ? 23.766 -13.453 -6.887 1 98.31 78 ASP A N 1
ATOM 642 C CA . ASP A 1 78 ? 22.438 -12.938 -6.555 1 98.31 78 ASP A CA 1
ATOM 643 C C . ASP A 1 78 ? 22.094 -13.211 -5.09 1 98.31 78 ASP A C 1
ATOM 645 O O . ASP A 1 78 ? 22.438 -14.266 -4.551 1 98.31 78 ASP A O 1
ATOM 649 N N . VAL A 1 79 ? 21.516 -12.266 -4.5 1 98.62 79 VAL A N 1
ATOM 650 C CA . VAL A 1 79 ? 21.141 -12.383 -3.098 1 98.62 79 VAL A CA 1
ATOM 651 C C . VAL A 1 79 ? 19.641 -12.117 -2.947 1 98.62 79 VAL A C 1
ATOM 653 O O . VAL A 1 79 ? 19.094 -11.227 -3.602 1 98.62 79 VAL A O 1
ATOM 656 N N . GLY A 1 80 ? 18.984 -12.945 -2.1 1 98.5 80 GLY A N 1
ATOM 657 C CA . GLY A 1 80 ? 17.578 -12.734 -1.796 1 98.5 80 GLY A CA 1
ATOM 658 C C . GLY A 1 80 ? 17.359 -12.188 -0.397 1 98.5 80 GLY A C 1
ATOM 659 O O . GLY A 1 80 ? 18.109 -12.508 0.528 1 98.5 80 GLY A O 1
ATOM 660 N N . LEU A 1 81 ? 16.406 -11.359 -0.281 1 98.38 81 LEU A N 1
ATOM 661 C CA . LEU A 1 81 ? 15.906 -10.883 1.001 1 98.38 81 LEU A CA 1
ATOM 662 C C . LEU A 1 81 ? 14.406 -11.141 1.129 1 98.38 81 LEU A C 1
ATOM 664 O O . LEU A 1 81 ? 13.625 -10.773 0.248 1 98.38 81 LEU A O 1
ATOM 668 N N . VAL A 1 82 ? 14.008 -11.852 2.221 1 97.81 82 VAL A N 1
ATOM 669 C CA . VAL A 1 82 ? 12.602 -12.141 2.475 1 97.81 82 VAL A CA 1
ATOM 670 C C . VAL A 1 82 ? 12.242 -11.766 3.912 1 97.81 82 VAL A C 1
ATOM 672 O O . VAL A 1 82 ? 13.117 -11.727 4.781 1 97.81 82 VAL A O 1
ATOM 675 N N . SER A 1 83 ? 11.023 -11.391 4.098 1 95.12 83 SER A N 1
ATOM 676 C CA . SER A 1 83 ? 10.461 -11.258 5.438 1 95.12 83 SER A CA 1
ATOM 677 C C . SER A 1 83 ? 9.688 -12.516 5.84 1 95.12 83 SER A C 1
ATOM 679 O O . SER A 1 83 ? 9.539 -13.438 5.043 1 95.12 83 SER A O 1
ATOM 681 N N . ASP A 1 84 ? 9.219 -12.555 7.02 1 92.56 84 ASP A N 1
ATOM 682 C CA . ASP A 1 84 ? 8.438 -13.711 7.465 1 92.56 84 ASP A CA 1
ATOM 683 C C . ASP A 1 84 ? 7.137 -13.828 6.68 1 92.56 84 ASP A C 1
ATOM 685 O O . ASP A 1 84 ? 6.633 -14.93 6.461 1 92.56 84 ASP A O 1
ATOM 689 N N . ALA A 1 85 ? 6.609 -12.68 6.383 1 93.38 85 ALA A N 1
ATOM 690 C CA . ALA A 1 85 ? 5.402 -12.609 5.559 1 93.38 85 ALA A CA 1
ATOM 691 C C . ALA A 1 85 ? 5.32 -11.289 4.809 1 93.38 85 ALA A C 1
ATOM 693 O O . ALA A 1 85 ? 5.801 -10.258 5.297 1 93.38 85 ALA A O 1
ATOM 694 N N . GLY A 1 86 ? 4.777 -11.375 3.588 1 93.06 86 GLY A N 1
ATOM 695 C CA . GLY A 1 86 ? 4.504 -10.164 2.844 1 93.06 86 GLY A CA 1
ATOM 696 C C . GLY A 1 86 ? 5.742 -9.555 2.215 1 93.06 86 GLY A C 1
ATOM 697 O O . GLY A 1 86 ? 6.625 -10.273 1.741 1 93.06 86 GLY A O 1
ATOM 698 N N . PHE A 1 87 ? 5.84 -8.172 2.17 1 91.5 87 PHE A N 1
ATOM 699 C CA . PHE A 1 87 ? 6.852 -7.406 1.454 1 91.5 87 PHE A CA 1
ATOM 700 C C . PHE A 1 87 ? 8.031 -7.09 2.361 1 91.5 87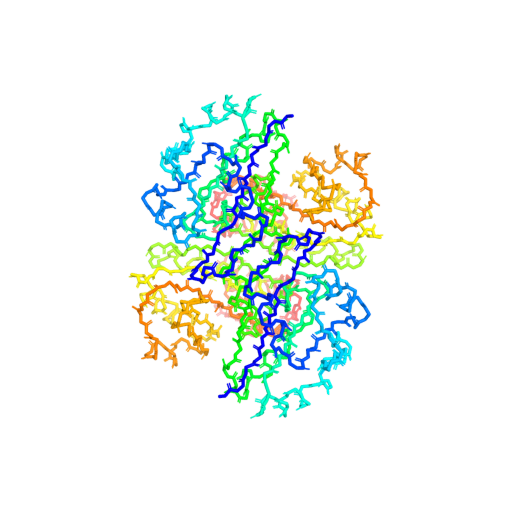 PHE A C 1
ATOM 702 O O . PHE A 1 87 ? 7.871 -6.434 3.393 1 91.5 87 PHE A O 1
ATOM 709 N N . PRO A 1 88 ? 9.234 -7.547 1.894 1 94.56 88 PRO A N 1
ATOM 710 C CA . PRO A 1 88 ? 10.383 -6.957 2.584 1 94.56 88 PRO A CA 1
ATOM 711 C C . PRO A 1 88 ? 10.391 -5.434 2.525 1 94.56 88 PRO A C 1
ATOM 713 O O . PRO A 1 88 ? 9.812 -4.844 1.605 1 94.56 88 PRO A O 1
ATOM 716 N N . CYS A 1 89 ? 10.93 -4.758 3.49 1 94.75 89 CYS A N 1
ATOM 717 C CA . CYS A 1 89 ? 11.109 -3.311 3.533 1 94.75 89 CYS A CA 1
ATOM 718 C C . CYS A 1 89 ? 9.844 -2.619 4.027 1 94.75 89 CYS A C 1
ATOM 720 O O . CYS A 1 89 ? 9.883 -1.445 4.406 1 94.75 89 CYS A O 1
ATOM 722 N N . ILE A 1 90 ? 8.641 -3.266 3.951 1 93.81 90 ILE A N 1
ATOM 723 C CA . ILE A 1 90 ? 7.402 -2.674 4.438 1 93.81 90 ILE A CA 1
ATOM 724 C C . ILE A 1 90 ? 7.086 -3.205 5.832 1 93.81 90 ILE A C 1
ATOM 726 O O . ILE A 1 90 ? 6.535 -4.297 5.98 1 93.81 90 ILE A O 1
ATOM 730 N N . ASN A 1 91 ? 7.387 -2.467 6.852 1 89.5 91 ASN A N 1
ATOM 731 C CA . ASN A 1 91 ? 7.305 -2.844 8.258 1 89.5 91 ASN A CA 1
ATOM 732 C C . ASN A 1 91 ? 8.125 -4.098 8.555 1 89.5 91 ASN A C 1
ATOM 734 O O . ASN A 1 91 ? 7.715 -4.938 9.359 1 89.5 91 ASN A O 1
ATOM 738 N N . ASP A 1 92 ? 9.062 -4.336 7.746 1 91.12 92 ASP A N 1
ATOM 739 C CA . ASP A 1 92 ? 10.047 -5.41 7.867 1 91.12 92 ASP A CA 1
ATOM 740 C C . ASP A 1 92 ? 11.445 -4.918 7.508 1 91.12 92 ASP A C 1
ATOM 742 O O . ASP A 1 92 ? 11.594 -3.893 6.84 1 91.12 92 ASP A O 1
ATOM 746 N N . PRO A 1 93 ? 12.438 -5.637 7.969 1 92.5 93 PRO A N 1
ATOM 747 C CA . PRO A 1 93 ? 13.797 -5.227 7.633 1 92.5 93 PRO A CA 1
ATOM 748 C C . PRO A 1 93 ? 14.047 -5.18 6.129 1 92.5 93 PRO A C 1
ATOM 750 O O . PRO A 1 93 ? 13.398 -5.906 5.371 1 92.5 93 PRO A O 1
ATOM 753 N N . GLY A 1 94 ? 14.984 -4.352 5.699 1 96.56 94 GLY A N 1
ATOM 754 C CA . GLY A 1 94 ? 15.359 -4.305 4.293 1 96.56 94 GLY A CA 1
ATOM 755 C C . GLY A 1 94 ? 15.531 -2.893 3.77 1 96.56 94 GLY A C 1
ATOM 756 O O . GLY A 1 94 ? 16.375 -2.645 2.906 1 96.56 94 GLY A O 1
ATOM 757 N N . GLN A 1 95 ? 14.672 -1.976 4.281 1 96.31 95 GLN A N 1
ATOM 758 C CA . GLN A 1 95 ? 14.703 -0.604 3.787 1 96.31 95 GLN A CA 1
ATOM 759 C C . GLN A 1 95 ? 16.078 0.022 3.975 1 96.31 95 GLN A C 1
ATOM 761 O O . GLN A 1 95 ? 16.594 0.685 3.072 1 96.31 95 GLN A O 1
ATOM 766 N N . LYS A 1 96 ? 16.703 -0.149 5.109 1 95.56 96 LYS A N 1
ATOM 767 C CA . LYS A 1 96 ? 18.031 0.401 5.391 1 95.56 96 LYS A CA 1
ATOM 768 C C . LYS A 1 96 ? 19.078 -0.187 4.453 1 95.56 96 LYS A C 1
ATOM 770 O O . LYS A 1 96 ? 19.984 0.52 4.004 1 95.56 96 LYS A O 1
ATOM 775 N N . LEU A 1 97 ? 18.969 -1.455 4.191 1 97.12 97 LEU A N 1
ATOM 776 C CA . LEU A 1 97 ? 19.891 -2.105 3.262 1 97.12 97 LEU A CA 1
ATOM 777 C C . LEU A 1 97 ? 19.766 -1.511 1.862 1 97.12 97 LEU A C 1
ATOM 779 O O . LEU A 1 97 ? 20.766 -1.184 1.227 1 97.12 97 LEU A O 1
ATOM 783 N N . VAL A 1 98 ? 18.547 -1.396 1.369 1 97.38 98 VAL A N 1
ATOM 784 C CA . VAL A 1 98 ? 18.297 -0.84 0.043 1 97.38 98 VAL A CA 1
ATOM 785 C C . VAL A 1 98 ? 18.828 0.585 -0.03 1 97.38 98 VAL A C 1
ATOM 787 O O . VAL A 1 98 ? 19.484 0.959 -1.009 1 97.38 98 VAL A O 1
ATOM 790 N N . SER A 1 99 ? 18.578 1.339 1.028 1 95.56 99 SER A N 1
ATOM 791 C CA . SER A 1 99 ? 19.094 2.701 1.1 1 95.56 99 SER A CA 1
ATOM 792 C C . SER A 1 99 ? 20.609 2.723 1.001 1 95.56 99 SER A C 1
ATOM 794 O O . SER A 1 99 ? 21.188 3.525 0.259 1 95.56 99 SER A O 1
ATOM 796 N N . TYR A 1 100 ? 21.281 1.873 1.747 1 95.81 100 TYR A N 1
ATOM 797 C CA . TYR A 1 100 ? 22.734 1.758 1.738 1 95.81 100 TYR A CA 1
ATOM 798 C C . TYR A 1 100 ? 23.25 1.411 0.345 1 95.81 100 TYR A C 1
ATOM 800 O O . TYR A 1 100 ? 24.156 2.074 -0.175 1 95.81 100 TYR A O 1
ATOM 808 N N . LEU A 1 101 ? 22.641 0.415 -0.27 1 96.44 101 LEU A N 1
ATOM 809 C CA . LEU A 1 101 ? 23.062 -0.027 -1.591 1 96.44 101 LEU A CA 1
ATOM 810 C C . LEU A 1 101 ? 22.891 1.082 -2.621 1 96.44 101 LEU A C 1
ATOM 812 O O . LEU A 1 101 ? 23.75 1.279 -3.482 1 96.44 101 LEU A O 1
ATOM 816 N N . ARG A 1 102 ? 21.766 1.79 -2.514 1 93.69 102 ARG A N 1
ATOM 817 C CA . ARG A 1 102 ? 21.531 2.918 -3.41 1 93.69 102 ARG A CA 1
ATOM 818 C C . ARG A 1 102 ? 22.594 3.99 -3.229 1 93.69 102 ARG A C 1
ATOM 820 O O . ARG A 1 102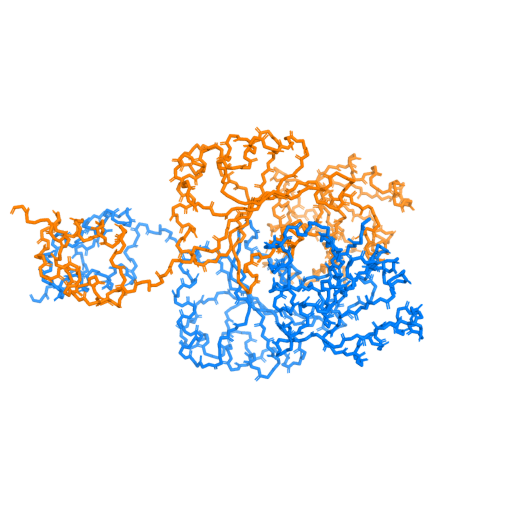 ? 23.047 4.602 -4.203 1 93.69 102 ARG A O 1
ATOM 827 N N . SER A 1 103 ? 23 4.262 -2.02 1 92.5 103 SER A N 1
ATOM 828 C CA . SER A 1 103 ? 23.969 5.297 -1.704 1 92.5 103 SER A CA 1
ATOM 829 C C . SER A 1 103 ? 25.328 4.984 -2.32 1 92.5 103 SER A C 1
ATOM 831 O O . SER A 1 103 ? 26.141 5.887 -2.535 1 92.5 103 SER A O 1
ATOM 833 N N . ILE A 1 104 ? 25.578 3.727 -2.609 1 93.69 104 ILE A N 1
ATOM 834 C CA . ILE A 1 104 ? 26.859 3.357 -3.213 1 93.69 104 ILE A CA 1
ATOM 835 C C . ILE A 1 104 ? 26.656 3.012 -4.684 1 93.69 104 ILE A C 1
ATOM 837 O O . ILE A 1 104 ? 27.438 2.27 -5.273 1 93.69 104 ILE A O 1
ATOM 841 N N . ASP A 1 105 ? 25.469 3.365 -5.207 1 91.5 105 ASP A N 1
ATOM 842 C CA . ASP A 1 105 ? 25.141 3.328 -6.629 1 91.5 105 ASP A CA 1
ATOM 843 C C . ASP A 1 105 ? 24.953 1.892 -7.113 1 91.5 105 ASP A C 1
ATOM 845 O O . ASP A 1 105 ? 25.312 1.566 -8.25 1 91.5 105 ASP A O 1
ATOM 849 N N . PHE A 1 106 ? 24.656 1.046 -6.215 1 94.12 106 PHE A N 1
ATOM 850 C CA . PHE A 1 106 ? 24.188 -0.273 -6.633 1 94.12 106 PHE A CA 1
ATOM 851 C C . PHE A 1 106 ? 22.734 -0.226 -7.066 1 94.12 106 PHE A C 1
ATOM 853 O O . PHE A 1 106 ? 21.844 -0.008 -6.246 1 94.12 106 PHE A O 1
ATOM 860 N N . ASN A 1 107 ? 22.484 -0.6 -8.297 1 91.06 107 ASN A N 1
ATOM 861 C CA . ASN A 1 107 ? 21.172 -0.289 -8.852 1 91.06 107 ASN A CA 1
ATOM 862 C C . ASN A 1 107 ? 20.375 -1.556 -9.156 1 91.06 107 ASN A C 1
ATOM 864 O O . ASN A 1 107 ? 19.172 -1.493 -9.406 1 91.06 107 ASN A O 1
ATOM 868 N N . GLN A 1 108 ? 20.969 -2.664 -9.062 1 95.69 108 GLN A N 1
ATOM 869 C CA . GLN A 1 108 ? 20.297 -3.902 -9.422 1 95.69 108 GLN A CA 1
ATOM 870 C C . GLN A 1 108 ? 19.516 -4.469 -8.227 1 95.69 108 GLN A C 1
ATOM 872 O O . GLN A 1 108 ? 19.875 -5.523 -7.703 1 95.69 108 GLN A O 1
ATOM 877 N N . ILE A 1 109 ? 18.562 -3.732 -7.855 1 97.56 109 ILE A N 1
ATOM 878 C CA . ILE A 1 109 ? 17.625 -4.141 -6.809 1 97.56 109 ILE A CA 1
ATOM 879 C C . ILE A 1 109 ? 16.25 -4.402 -7.418 1 97.56 109 ILE A C 1
ATOM 881 O O . ILE A 1 109 ? 15.625 -3.492 -7.961 1 97.56 109 ILE A O 1
ATOM 885 N N . ILE A 1 110 ? 15.805 -5.652 -7.32 1 97.12 110 ILE A N 1
ATOM 886 C CA . ILE A 1 110 ? 14.594 -6.098 -8.008 1 97.12 110 ILE A CA 1
ATOM 887 C C . ILE A 1 110 ? 13.578 -6.59 -6.984 1 97.12 110 ILE A C 1
ATOM 889 O O . ILE A 1 110 ? 13.891 -7.422 -6.129 1 97.12 110 ILE A O 1
ATOM 893 N N . CYS A 1 111 ? 12.406 -6.039 -7.082 1 97.75 111 CYS A N 1
ATOM 894 C CA . CYS A 1 111 ? 11.32 -6.473 -6.203 1 97.75 111 CYS A CA 1
ATOM 895 C C . CYS A 1 111 ? 10.414 -7.477 -6.91 1 97.75 111 CYS A C 1
ATOM 897 O O . CYS A 1 111 ? 9.992 -7.242 -8.047 1 97.75 111 CYS A O 1
ATOM 899 N N . ILE A 1 112 ? 10.195 -8.57 -6.316 1 97.94 112 ILE A N 1
ATOM 900 C CA . ILE A 1 112 ? 9.18 -9.531 -6.723 1 97.94 112 ILE A CA 1
ATOM 901 C C . ILE A 1 112 ? 7.922 -9.336 -5.879 1 97.94 112 ILE A C 1
ATOM 903 O O . ILE A 1 112 ? 7.941 -9.555 -4.668 1 97.94 112 ILE A O 1
ATOM 907 N N . ASN A 1 113 ? 6.844 -8.969 -6.523 1 97.38 113 ASN A N 1
ATOM 908 C CA . ASN A 1 113 ? 5.625 -8.633 -5.801 1 97.38 113 ASN A CA 1
ATOM 909 C C . ASN A 1 113 ? 5.07 -9.828 -5.031 1 97.38 113 ASN A C 1
ATOM 911 O O . ASN A 1 113 ? 5.379 -10.977 -5.359 1 97.38 113 ASN A O 1
ATOM 915 N N . GLY A 1 114 ? 4.332 -9.547 -4.023 1 94.69 114 GLY A N 1
ATOM 916 C CA . GLY A 1 114 ? 3.674 -10.555 -3.203 1 94.69 114 GLY A CA 1
ATOM 917 C C . GLY A 1 114 ? 2.441 -10.031 -2.49 1 94.69 114 GLY A C 1
ATOM 918 O O . GLY A 1 114 ? 1.833 -9.047 -2.93 1 94.69 114 GLY A O 1
ATOM 919 N N . SER A 1 115 ? 2.033 -10.734 -1.466 1 96.5 115 SER A N 1
ATOM 920 C CA . SER A 1 115 ? 0.821 -10.391 -0.729 1 96.5 115 SER A CA 1
ATOM 921 C C . SER A 1 115 ? 1.062 -9.211 0.211 1 96.5 115 SER A C 1
ATOM 923 O O . SER A 1 115 ? 2.18 -9.016 0.692 1 96.5 115 SER A O 1
ATOM 925 N N . ASN A 1 116 ? 0.1 -8.461 0.363 1 96.31 116 ASN A N 1
ATOM 926 C CA . ASN A 1 116 ? 0.134 -7.32 1.276 1 96.31 116 ASN A CA 1
ATOM 927 C C . ASN A 1 116 ? -1.17 -7.191 2.059 1 96.31 116 ASN A C 1
ATOM 929 O O . ASN A 1 116 ? -2.238 -7.023 1.47 1 96.31 116 ASN A O 1
ATOM 933 N N . ALA A 1 117 ? -1.083 -7.184 3.346 1 97.31 117 ALA A N 1
ATOM 934 C CA . ALA A 1 117 ? -2.266 -7.207 4.203 1 97.31 117 ALA A CA 1
ATOM 935 C C . ALA A 1 117 ? -2.996 -5.867 4.164 1 97.31 117 ALA A C 1
ATOM 937 O O . ALA A 1 117 ? -4.227 -5.824 4.18 1 97.31 117 ALA A O 1
ATOM 938 N N . ALA A 1 118 ? -2.244 -4.766 4.141 1 97.75 118 ALA A N 1
ATOM 939 C CA . ALA A 1 118 ? -2.844 -3.436 4.156 1 97.75 118 ALA A CA 1
ATOM 940 C C . ALA A 1 118 ? -3.74 -3.223 2.939 1 97.75 118 ALA A C 1
ATOM 942 O O . ALA A 1 118 ? -4.887 -2.791 3.072 1 97.75 118 ALA A O 1
ATOM 943 N N . LEU A 1 119 ? -3.254 -3.584 1.791 1 97.19 119 LEU A N 1
ATOM 944 C CA . LEU A 1 119 ? -4.012 -3.385 0.561 1 97.19 119 LEU A CA 1
ATOM 945 C C . LEU A 1 119 ? -5.184 -4.355 0.482 1 97.19 119 LEU A C 1
ATOM 947 O O . LEU A 1 119 ? -6.262 -3.996 -0.001 1 97.19 119 LEU A O 1
ATOM 951 N N . CYS A 1 120 ? -4.949 -5.566 0.946 1 97.5 120 CYS A N 1
ATOM 952 C CA . CYS A 1 120 ? -6.02 -6.555 1.007 1 97.5 120 CYS A CA 1
ATOM 953 C C . CYS A 1 120 ? -7.184 -6.051 1.85 1 97.5 120 CYS A C 1
ATOM 955 O O . CYS A 1 120 ? -8.336 -6.102 1.419 1 97.5 120 CYS A O 1
ATOM 957 N N . ALA A 1 121 ? -6.852 -5.508 2.994 1 98.25 121 ALA A N 1
ATOM 958 C CA . ALA A 1 121 ? -7.863 -4.977 3.902 1 98.25 121 ALA A CA 1
ATOM 959 C C . ALA A 1 121 ? -8.57 -3.768 3.293 1 98.25 121 ALA A C 1
ATOM 961 O O . ALA A 1 121 ? -9.797 -3.658 3.355 1 98.25 121 ALA A O 1
ATOM 962 N N . LEU A 1 122 ? -7.789 -2.898 2.697 1 98.31 122 LEU A N 1
ATOM 963 C CA . LEU A 1 122 ? -8.344 -1.686 2.109 1 98.31 122 LEU A CA 1
ATOM 964 C C . LEU A 1 122 ? -9.312 -2.025 0.977 1 98.31 122 LEU A C 1
ATOM 966 O O . LEU A 1 122 ? -10.422 -1.499 0.926 1 98.31 122 LEU A O 1
ATOM 970 N N . ALA A 1 123 ? -8.938 -2.939 0.143 1 97.56 123 ALA A N 1
ATOM 971 C CA . ALA A 1 123 ? -9.742 -3.309 -1.021 1 97.56 123 ALA A CA 1
ATOM 972 C C . ALA A 1 123 ? -11.078 -3.91 -0.6 1 97.56 123 ALA A C 1
ATOM 974 O O . ALA A 1 123 ? -12.086 -3.734 -1.285 1 97.56 123 ALA A O 1
ATOM 975 N N . THR A 1 124 ? -11.094 -4.598 0.522 1 97.25 124 THR A N 1
ATOM 976 C CA . THR A 1 124 ? -12.289 -5.324 0.932 1 97.25 124 THR A CA 1
ATOM 977 C C . THR A 1 124 ? -13.117 -4.496 1.911 1 97.25 124 THR A C 1
ATOM 979 O O . THR A 1 124 ? -14.234 -4.871 2.26 1 97.25 124 THR A O 1
ATOM 982 N N . SER A 1 125 ? -12.633 -3.377 2.33 1 97 125 SER A N 1
ATOM 983 C CA . SER A 1 125 ? -13.266 -2.619 3.4 1 97 125 SER A CA 1
ATOM 984 C C . SER A 1 125 ? -14.422 -1.778 2.867 1 97 125 SER A C 1
ATOM 986 O O . SER A 1 125 ? -15.391 -1.521 3.584 1 97 125 SER A O 1
ATOM 988 N N . GLY A 1 126 ? -14.227 -1.31 1.627 1 96.19 126 GLY A N 1
ATOM 989 C CA . GLY A 1 126 ? -15.18 -0.356 1.091 1 96.19 126 GLY A CA 1
ATOM 990 C C . GLY A 1 126 ? -14.844 1.084 1.43 1 96.19 126 GLY A C 1
ATOM 991 O O . GLY A 1 126 ? -15.516 2.01 0.965 1 96.19 126 GLY A O 1
ATOM 992 N N . PHE A 1 127 ? -13.805 1.323 2.207 1 97 127 PHE A N 1
ATOM 993 C CA . PHE A 1 127 ? -13.375 2.678 2.525 1 97 127 PHE A CA 1
ATOM 994 C C . PHE A 1 127 ? -12.734 3.34 1.312 1 97 127 PHE A C 1
ATOM 996 O O . PHE A 1 127 ? -12.312 2.658 0.373 1 97 127 PHE A O 1
ATOM 1003 N N . GLU A 1 128 ? -12.742 4.617 1.356 1 94.44 128 GLU A N 1
ATOM 1004 C CA . GLU A 1 128 ? -12.086 5.34 0.266 1 94.44 128 GLU A CA 1
ATOM 1005 C C . GLU A 1 128 ? -10.648 4.863 0.072 1 94.44 128 GLU A C 1
ATOM 1007 O O . GLU A 1 128 ? -9.891 4.766 1.035 1 94.44 128 GLU A O 1
ATOM 1012 N N . SER A 1 129 ? -10.352 4.551 -1.217 1 95.56 129 SER A N 1
ATOM 1013 C CA . SER A 1 129 ? -9.062 3.902 -1.463 1 95.56 129 SER A CA 1
ATOM 1014 C C . SER A 1 129 ? -8.258 4.66 -2.508 1 95.56 129 SER A C 1
ATOM 1016 O O . SER A 1 129 ? -7.172 4.219 -2.902 1 95.56 129 SER A O 1
ATOM 1018 N N . SER A 1 130 ? -8.766 5.781 -2.953 1 93.5 130 SER A N 1
ATOM 1019 C CA . SER A 1 130 ? -8.016 6.566 -3.936 1 93.5 130 SER A CA 1
ATOM 1020 C C . SER A 1 130 ? -6.75 7.152 -3.328 1 93.5 130 SER A C 1
ATOM 1022 O O . SER A 1 130 ? -5.762 7.371 -4.031 1 93.5 130 SER A O 1
ATOM 1024 N N . GLN A 1 131 ? -6.836 7.543 -2.082 1 96.12 131 GLN A N 1
ATOM 1025 C CA . GLN A 1 131 ? -5.715 7.98 -1.255 1 96.12 131 GLN A CA 1
ATOM 1026 C C . GLN A 1 131 ? -5.754 7.316 0.119 1 96.12 131 GLN A C 1
ATOM 1028 O O . GLN A 1 131 ? -6.832 7.07 0.665 1 96.12 131 GLN A O 1
ATOM 1033 N N . PHE A 1 132 ? -4.574 7.02 0.638 1 97.88 132 PHE A N 1
ATOM 1034 C CA . PHE A 1 132 ? -4.562 6.449 1.979 1 97.88 132 PHE A CA 1
ATOM 1035 C C . PHE A 1 132 ? -3.205 6.66 2.643 1 97.88 132 PHE A C 1
ATOM 1037 O O . PHE A 1 132 ? -2.223 6.984 1.971 1 97.88 132 PHE A O 1
ATOM 1044 N N . TYR A 1 133 ? -3.219 6.637 3.939 1 98 133 TYR A N 1
ATOM 1045 C CA . TYR A 1 133 ? -2.012 6.707 4.754 1 98 133 TYR A CA 1
ATOM 1046 C C . TYR A 1 133 ? -1.751 5.383 5.461 1 98 133 TYR A C 1
ATOM 1048 O O . TYR A 1 133 ? -2.652 4.82 6.086 1 98 133 TYR A O 1
ATOM 1056 N N . TYR A 1 134 ? -0.609 4.898 5.25 1 98.56 134 TYR A N 1
ATOM 1057 C CA . TYR A 1 134 ? -0.148 3.729 5.988 1 98.56 134 TYR A CA 1
ATOM 1058 C C . TYR A 1 134 ? 0.752 4.137 7.148 1 98.56 134 TYR A C 1
ATOM 1060 O O . TYR A 1 134 ? 1.832 4.695 6.938 1 98.56 134 TYR A O 1
ATOM 1068 N N . GLY A 1 135 ? 0.357 3.676 8.344 1 97.62 135 GLY A N 1
ATOM 1069 C CA . GLY A 1 135 ? 1.054 4.16 9.523 1 97.62 135 GLY A CA 1
ATOM 1070 C C . GLY A 1 135 ? 1.856 3.08 10.227 1 97.62 135 GLY A C 1
ATOM 1071 O O . GLY A 1 135 ? 2.457 3.328 11.273 1 97.62 135 GLY A O 1
ATOM 1072 N N . GLY A 1 136 ? 1.835 1.89 9.68 1 97.06 136 GLY A N 1
ATOM 1073 C CA . GLY A 1 136 ? 2.529 0.801 10.344 1 97.06 136 GLY A CA 1
ATOM 1074 C C . GLY A 1 136 ? 1.854 0.364 11.633 1 97.06 136 GLY A C 1
ATOM 1075 O O . GLY A 1 136 ? 0.655 0.076 11.641 1 97.06 136 GLY A O 1
ATOM 1076 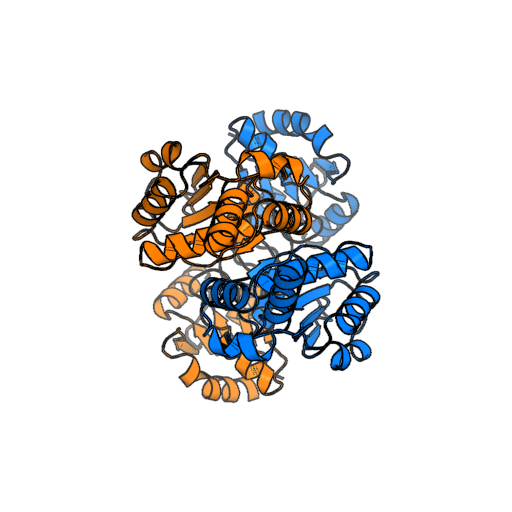N N . PHE A 1 137 ? 2.662 0.336 12.719 1 96.88 137 PHE A N 1
ATOM 1077 C CA . PHE A 1 137 ? 2.146 -0.044 14.031 1 96.88 137 PHE A CA 1
ATOM 1078 C C . PHE A 1 137 ? 2.018 1.174 14.938 1 96.88 137 PHE A C 1
ATOM 1080 O O . PHE A 1 137 ? 2.834 2.096 14.867 1 96.88 137 PHE A O 1
ATOM 1087 N N . PHE A 1 138 ? 1.01 1.124 15.758 1 96.38 138 PHE A N 1
ATOM 1088 C CA . PHE A 1 138 ? 0.923 2.141 16.797 1 96.38 138 PHE A CA 1
ATOM 1089 C C . PHE A 1 138 ? 2.049 1.977 17.812 1 96.38 138 PHE A C 1
ATOM 1091 O O . PHE A 1 138 ? 2.57 0.874 18 1 96.38 138 PHE A O 1
ATOM 1098 N N . GLY A 1 139 ? 2.379 3.141 18.391 1 94 139 GLY A N 1
ATOM 1099 C CA . GLY A 1 139 ? 3.234 3.061 19.578 1 94 139 GLY A CA 1
ATOM 1100 C C . GLY A 1 139 ? 2.6 2.301 20.719 1 94 139 GLY A C 1
ATOM 1101 O O . GLY A 1 139 ? 1.388 2.076 20.734 1 94 139 GLY A O 1
ATOM 1102 N N . TYR A 1 140 ? 3.396 1.934 21.672 1 91.19 140 TYR A N 1
ATOM 1103 C CA . TYR A 1 140 ? 2.947 1.062 22.75 1 91.19 140 TYR A CA 1
ATOM 1104 C C . TYR A 1 140 ? 2.189 1.852 23.812 1 91.19 140 TYR A C 1
ATOM 1106 O O . TYR A 1 140 ? 1.226 1.352 24.391 1 91.19 140 TYR A O 1
ATOM 1114 N N . LYS A 1 141 ? 2.586 3.096 23.984 1 93.81 141 LYS A N 1
ATOM 1115 C CA . LYS A 1 141 ? 1.987 3.898 25.047 1 93.81 141 LYS A CA 1
ATOM 1116 C C . LYS A 1 141 ? 0.683 4.539 24.594 1 93.81 141 LYS A C 1
ATOM 1118 O O . LYS A 1 141 ? 0.56 4.941 23.422 1 93.81 141 LYS A O 1
ATOM 1123 N N . LYS A 1 142 ? -0.218 4.676 25.562 1 96.25 142 LYS A N 1
ATOM 1124 C CA . LYS A 1 142 ? -1.516 5.289 25.297 1 96.25 142 LYS A CA 1
ATOM 1125 C C . LYS A 1 142 ? -1.353 6.648 24.625 1 96.25 142 LYS A C 1
ATOM 1127 O O . LYS A 1 142 ? -1.966 6.91 23.578 1 96.25 142 LYS A O 1
ATOM 1132 N N . GLN A 1 143 ? -0.484 7.438 25.141 1 94.62 143 GLN A N 1
ATOM 1133 C CA . GLN A 1 143 ? -0.317 8.797 24.641 1 94.62 143 GLN A CA 1
ATOM 1134 C C . GLN A 1 143 ? 0.234 8.797 23.219 1 94.62 143 GLN A C 1
ATOM 1136 O O . GLN A 1 143 ? -0.093 9.672 22.422 1 94.62 143 GLN A O 1
ATOM 1141 N N . GLU A 1 144 ? 0.992 7.805 22.859 1 94.81 144 GLU A N 1
ATOM 1142 C CA . GLU A 1 144 ? 1.539 7.691 21.516 1 94.81 144 GLU A CA 1
ATOM 1143 C C . GLU A 1 144 ? 0.442 7.391 20.5 1 94.81 144 GLU A C 1
ATOM 1145 O O . GLU A 1 144 ? 0.461 7.922 19.375 1 94.81 144 GLU A O 1
ATOM 1150 N N . ILE A 1 145 ? -0.477 6.543 20.891 1 97.19 145 ILE A N 1
ATOM 1151 C CA . ILE A 1 145 ? -1.611 6.215 20.047 1 97.19 145 ILE A CA 1
ATOM 1152 C C . ILE A 1 145 ? -2.479 7.457 19.828 1 97.19 145 ILE A C 1
ATOM 1154 O O . ILE A 1 145 ? -2.844 7.785 18.703 1 97.19 145 ILE A O 1
ATOM 1158 N N . ILE A 1 146 ? -2.711 8.172 20.906 1 95.19 146 ILE A N 1
ATOM 1159 C CA . ILE A 1 146 ? -3.549 9.359 20.875 1 95.19 146 ILE A CA 1
ATOM 1160 C C . ILE A 1 146 ? -2.887 10.438 20.016 1 95.19 146 ILE A C 1
ATOM 1162 O O . ILE A 1 146 ? -3.531 11.031 19.156 1 95.19 146 ILE A O 1
ATOM 1166 N N . ASN A 1 147 ? -1.608 10.641 20.234 1 92.38 147 ASN A N 1
ATOM 1167 C CA . ASN A 1 147 ? -0.873 11.641 19.453 1 92.38 147 ASN A CA 1
ATOM 1168 C C . ASN A 1 147 ? -0.864 11.305 17.969 1 92.38 147 ASN A C 1
ATOM 1170 O O . ASN A 1 147 ? -1.066 12.18 17.125 1 92.38 147 ASN A O 1
ATOM 1174 N N . GLU A 1 148 ? -0.622 10.031 17.688 1 94.19 148 GLU A N 1
ATOM 1175 C CA . GLU A 1 148 ? -0.618 9.562 16.312 1 94.19 148 GLU A CA 1
ATOM 1176 C C . GLU A 1 148 ? -1.949 9.852 15.625 1 94.19 148 GLU A C 1
ATOM 1178 O O . GLU A 1 148 ? -1.98 10.43 14.539 1 94.19 148 GLU A O 1
ATOM 1183 N N . LEU A 1 149 ? -3.012 9.57 16.25 1 95.44 149 LEU A N 1
ATOM 1184 C CA . LEU A 1 149 ? -4.32 9.711 15.617 1 95.44 149 LEU A CA 1
ATOM 1185 C C . LEU A 1 149 ? -4.746 11.172 15.57 1 95.44 149 LEU A C 1
ATOM 1187 O O . LEU A 1 149 ? -5.414 11.602 14.625 1 95.44 149 LEU A O 1
ATOM 1191 N N . ASN A 1 150 ? -4.348 11.977 16.594 1 90.56 150 ASN A N 1
ATOM 1192 C CA . ASN A 1 150 ? -4.621 13.406 16.547 1 90.56 150 ASN A CA 1
ATOM 1193 C C . ASN A 1 150 ? -3.996 14.062 15.32 1 90.56 150 ASN A C 1
ATOM 1195 O O . ASN A 1 150 ? -4.602 14.938 14.703 1 90.56 150 ASN A O 1
ATOM 1199 N N . GLU A 1 151 ? -2.871 13.602 15.039 1 89.44 151 GLU A N 1
ATOM 1200 C CA . GLU A 1 151 ? -2.146 14.164 13.906 1 89.44 151 GLU A CA 1
ATOM 1201 C C . GLU A 1 151 ? -2.674 13.617 12.586 1 89.44 151 GLU A C 1
ATOM 1203 O O . GLU A 1 151 ? -2.998 14.375 11.672 1 89.44 151 GLU A O 1
ATOM 1208 N N . LYS A 1 152 ? -2.879 12.312 12.5 1 94.25 152 LYS A N 1
ATOM 1209 C CA . LYS A 1 152 ? -3.119 11.664 11.211 1 94.25 152 LYS A CA 1
ATOM 1210 C C . LYS A 1 152 ? -4.59 11.773 10.805 1 94.25 152 LYS A C 1
ATOM 1212 O O . LYS A 1 152 ? -4.918 11.695 9.625 1 94.25 152 LYS A O 1
ATOM 1217 N N . LEU A 1 153 ? -5.434 11.992 11.703 1 91.56 153 LEU A N 1
ATOM 1218 C CA . LEU A 1 153 ? -6.844 12.172 11.375 1 91.56 153 LEU A CA 1
ATOM 1219 C C . LEU A 1 153 ? -7.055 13.469 10.602 1 91.56 153 LEU A C 1
ATOM 1221 O O . LEU A 1 153 ? -8.102 13.664 9.984 1 91.56 153 LEU A O 1
ATOM 1225 N N . LYS A 1 154 ? -6.07 14.344 10.602 1 83.75 154 LYS A N 1
ATOM 1226 C CA . LYS A 1 154 ? -6.129 15.586 9.828 1 83.75 154 LYS A CA 1
ATOM 1227 C C . LYS A 1 154 ? -5.891 15.32 8.344 1 83.75 154 LYS A C 1
ATOM 1229 O O . LYS A 1 154 ? -6.188 16.172 7.504 1 83.75 154 LYS A O 1
ATOM 1234 N N . TYR A 1 155 ? -5.27 14.141 7.938 1 87.38 155 TYR A N 1
ATOM 1235 C CA . TYR A 1 155 ? -4.91 13.82 6.562 1 87.38 155 TYR A CA 1
ATOM 1236 C C . TYR A 1 155 ? -6.152 13.586 5.711 1 87.38 155 TYR A C 1
ATOM 1238 O O . TYR A 1 155 ? -6.086 13.625 4.48 1 87.38 155 TYR A O 1
ATOM 1246 N N . ASP A 1 156 ? -7.312 13.68 6.094 1 84.38 156 ASP A N 1
ATOM 1247 C CA . ASP A 1 156 ? -8.562 13.469 5.371 1 84.38 156 ASP A CA 1
ATOM 1248 C C . ASP A 1 156 ? -8.461 12.281 4.426 1 84.38 156 ASP A C 1
ATOM 1250 O O . ASP A 1 156 ? -8.742 12.398 3.23 1 84.38 156 ASP A O 1
ATOM 1254 N N . THR A 1 157 ? -7.953 11.203 4.773 1 94.38 157 THR A N 1
ATOM 1255 C CA . THR A 1 157 ? -7.809 9.977 4.008 1 94.38 157 THR A CA 1
ATOM 1256 C C . THR A 1 157 ? -7.992 8.758 4.906 1 94.38 157 THR A C 1
ATOM 1258 O O . THR A 1 157 ? -8.102 8.891 6.129 1 94.38 157 THR A O 1
ATOM 1261 N N . THR A 1 158 ? -8.172 7.59 4.289 1 97.69 158 THR A N 1
ATOM 1262 C CA . THR A 1 158 ? -8.211 6.348 5.051 1 97.69 158 THR A CA 1
ATOM 1263 C C . THR A 1 158 ? -6.863 6.082 5.715 1 97.69 158 THR A C 1
ATOM 1265 O O . THR A 1 158 ? -5.812 6.262 5.098 1 97.69 158 THR A O 1
ATOM 1268 N N . LEU A 1 159 ? -6.883 5.789 7.008 1 98.38 159 LEU A N 1
ATOM 1269 C CA . LEU A 1 159 ? -5.68 5.414 7.742 1 98.38 159 LEU A CA 1
ATOM 1270 C C . LEU A 1 159 ? -5.598 3.902 7.922 1 98.38 159 LEU A C 1
ATOM 1272 O O . LEU A 1 159 ? -6.609 3.25 8.188 1 98.38 159 LEU A O 1
ATOM 1276 N N . ILE A 1 160 ? -4.43 3.348 7.75 1 98.75 160 ILE A N 1
ATOM 1277 C CA . ILE A 1 160 ? -4.23 1.905 7.852 1 98.75 160 ILE A CA 1
ATOM 1278 C C . ILE A 1 160 ? -3.107 1.605 8.844 1 98.75 160 ILE A C 1
ATOM 1280 O O . ILE A 1 160 ? -2.01 2.156 8.727 1 98.75 160 ILE A O 1
ATOM 1284 N N . TYR A 1 161 ? -3.383 0.714 9.797 1 98.62 161 TYR A N 1
ATOM 1285 C CA . TYR A 1 161 ? -2.389 0.302 10.781 1 98.62 161 TYR A CA 1
ATOM 1286 C C . TYR A 1 161 ? -2.396 -1.211 10.969 1 98.62 161 TYR A C 1
ATOM 1288 O O . TYR A 1 161 ? -3.445 -1.851 10.859 1 98.62 161 TYR A O 1
ATOM 1296 N N . TYR A 1 162 ? -1.257 -1.717 11.18 1 97.88 162 TYR A N 1
ATOM 1297 C CA . TYR A 1 162 ? -1.147 -3.09 11.664 1 97.88 162 TYR A CA 1
ATOM 1298 C C . TYR A 1 162 ? -1.193 -3.141 13.188 1 97.88 162 TYR A C 1
ATOM 1300 O O . TYR A 1 162 ? -0.881 -2.152 13.852 1 97.88 162 TYR A O 1
ATOM 1308 N N . GLU A 1 163 ? -1.627 -4.242 13.68 1 97.38 163 GLU A N 1
ATOM 1309 C CA . GLU A 1 163 ? -1.592 -4.422 15.125 1 97.38 163 GLU A CA 1
ATOM 1310 C C . GLU A 1 163 ? -1.495 -5.898 15.5 1 97.38 163 GLU A C 1
ATOM 1312 O O . GLU A 1 163 ? -2.045 -6.758 14.805 1 97.38 163 GLU A O 1
ATOM 1317 N N . SER A 1 164 ? -0.792 -6.203 16.578 1 95 164 SER A N 1
ATOM 1318 C CA . SER A 1 164 ? -0.619 -7.578 17.047 1 95 164 SER A CA 1
ATOM 1319 C C . SER A 1 164 ? -1.812 -8.039 17.875 1 95 164 SER A C 1
ATOM 1321 O O . SER A 1 164 ? -2.584 -7.215 18.375 1 95 164 SER A O 1
ATOM 1323 N N . VAL A 1 165 ? -1.849 -9.305 18 1 96.81 165 VAL A N 1
ATOM 1324 C CA . VAL A 1 165 ? -2.922 -9.914 18.781 1 96.81 165 VAL A CA 1
ATOM 1325 C C . VAL A 1 165 ? -2.805 -9.484 20.234 1 96.81 165 VAL A C 1
ATOM 1327 O O . VAL A 1 165 ? -3.814 -9.336 20.938 1 96.81 165 VAL A O 1
ATOM 1330 N N . HIS A 1 166 ? -1.629 -9.18 20.703 1 96.5 166 HIS A N 1
ATOM 1331 C CA . HIS A 1 166 ? -1.38 -8.867 22.094 1 96.5 166 HIS A CA 1
ATOM 1332 C C . HIS A 1 166 ? -1.773 -7.434 22.422 1 96.5 166 HIS A C 1
ATOM 1334 O O . HIS A 1 166 ? -1.992 -7.09 23.594 1 96.5 166 HIS A O 1
ATOM 1340 N N . ARG A 1 167 ? -1.919 -6.633 21.344 1 97.31 167 ARG A N 1
ATOM 1341 C CA . ARG A 1 167 ? -2.105 -5.207 21.578 1 97.31 167 ARG A CA 1
ATOM 1342 C C . ARG A 1 167 ? -3.457 -4.734 21.062 1 97.31 167 ARG A C 1
ATOM 1344 O O . ARG A 1 167 ? -3.957 -3.686 21.469 1 97.31 167 ARG A O 1
ATOM 1351 N N . ILE A 1 168 ? -4.098 -5.461 20.25 1 98.25 168 ILE A N 1
ATOM 1352 C CA . ILE A 1 168 ? -5.23 -5.008 19.453 1 98.25 168 ILE A CA 1
ATOM 1353 C C . ILE A 1 168 ? -6.375 -4.578 20.359 1 98.25 168 ILE A C 1
ATOM 1355 O O . ILE A 1 168 ? -6.984 -3.525 20.156 1 98.25 168 ILE A O 1
ATOM 1359 N N . LYS A 1 169 ? -6.699 -5.371 21.375 1 97.75 169 LYS A N 1
ATOM 1360 C CA . LYS A 1 169 ? -7.809 -5.035 22.266 1 97.75 169 LYS A CA 1
ATOM 1361 C C . LYS A 1 169 ? -7.555 -3.711 22.969 1 97.75 169 LYS A C 1
ATOM 1363 O O . LYS A 1 169 ? -8.406 -2.818 22.953 1 97.75 169 LYS A O 1
ATOM 1368 N N . ASN A 1 170 ? -6.402 -3.619 23.547 1 97.88 170 ASN A N 1
ATOM 1369 C CA . ASN A 1 170 ? -6.035 -2.395 24.25 1 97.88 170 ASN A CA 1
ATOM 1370 C C . ASN A 1 170 ? -6.035 -1.189 23.312 1 97.88 170 ASN A C 1
ATOM 1372 O O . ASN A 1 170 ? -6.535 -0.12 23.672 1 97.88 170 ASN A O 1
ATOM 1376 N N . THR A 1 171 ? -5.469 -1.312 22.141 1 98.44 171 THR A N 1
ATOM 1377 C CA . THR A 1 171 ? -5.422 -0.247 21.141 1 98.44 171 THR A CA 1
ATOM 1378 C C . THR A 1 171 ? -6.828 0.222 20.781 1 98.44 171 THR A C 1
ATOM 1380 O O . THR A 1 171 ? -7.102 1.424 20.766 1 98.44 171 THR A O 1
ATOM 1383 N N . LEU A 1 172 ? -7.676 -0.729 20.562 1 98.38 172 LEU A N 1
ATOM 1384 C CA . LEU A 1 172 ? -9.047 -0.393 20.188 1 98.38 172 LEU A CA 1
ATOM 1385 C C . LEU A 1 172 ? -9.758 0.325 21.328 1 98.38 172 LEU A C 1
ATOM 1387 O O . LEU A 1 172 ? -10.531 1.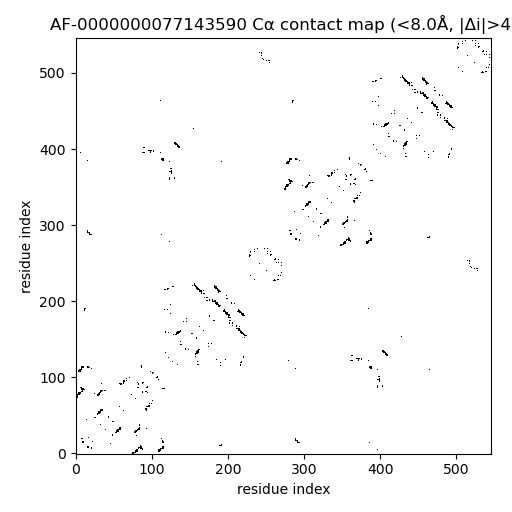26 21.094 1 98.38 172 LEU A O 1
ATOM 1391 N N . GLU A 1 173 ? -9.531 -0.099 22.516 1 98.12 173 GLU A N 1
ATOM 1392 C CA . GLU A 1 173 ? -10.133 0.557 23.672 1 98.12 173 GLU A CA 1
ATOM 1393 C C . GLU A 1 173 ? -9.656 2.002 23.797 1 98.12 173 GLU A C 1
ATOM 1395 O O . GLU A 1 173 ? -10.461 2.904 24.031 1 98.12 173 GLU A O 1
ATOM 1400 N N . ILE A 1 174 ? -8.359 2.207 23.641 1 98.25 174 ILE A N 1
ATOM 1401 C CA . ILE A 1 174 ? -7.793 3.551 23.703 1 98.25 174 ILE A CA 1
ATOM 1402 C C . ILE A 1 174 ? -8.414 4.43 22.625 1 98.25 174 ILE A C 1
ATOM 1404 O O . ILE A 1 174 ? -8.82 5.562 22.891 1 98.25 174 ILE A O 1
ATOM 1408 N N . ILE A 1 175 ? -8.547 3.912 21.422 1 98.06 175 ILE A N 1
ATOM 1409 C CA . ILE A 1 175 ? -9.109 4.672 20.312 1 98.06 175 ILE A CA 1
ATOM 1410 C C . ILE A 1 175 ? -10.578 4.988 20.594 1 98.06 175 ILE A C 1
ATOM 1412 O O . ILE A 1 175 ? -11.023 6.121 20.406 1 98.06 175 ILE A O 1
ATOM 1416 N N . ASN A 1 176 ? -11.266 3.998 21.078 1 97.5 176 ASN A N 1
ATOM 1417 C CA . ASN A 1 176 ? -12.688 4.18 21.375 1 97.5 176 ASN A CA 1
ATOM 1418 C C . ASN A 1 176 ? -12.906 5.27 22.422 1 97.5 176 ASN A C 1
ATOM 1420 O O . ASN A 1 176 ? -13.828 6.078 22.297 1 97.5 176 ASN A O 1
ATOM 1424 N N . GLU A 1 177 ? -12.117 5.289 23.375 1 97.25 177 GLU A N 1
ATOM 1425 C CA . GLU A 1 177 ? -12.234 6.238 24.484 1 97.25 177 GLU A CA 1
ATOM 1426 C C . GLU A 1 177 ? -11.953 7.664 24.016 1 97.25 177 GLU A C 1
ATOM 1428 O O . GLU A 1 177 ? -12.578 8.609 24.484 1 97.25 177 GLU A O 1
ATOM 1433 N N . ASN A 1 178 ? -11.07 7.801 23.125 1 96.12 178 ASN A N 1
ATOM 1434 C CA . ASN A 1 178 ? -10.586 9.133 22.781 1 96.12 178 ASN A CA 1
ATOM 1435 C C . ASN A 1 178 ? -11.172 9.617 21.453 1 96.12 178 ASN A C 1
ATOM 1437 O O . ASN A 1 178 ? -11.25 10.82 21.219 1 96.12 178 ASN A O 1
ATOM 1441 N N . PHE A 1 179 ? -11.539 8.734 20.594 1 95.25 179 PHE A N 1
ATOM 1442 C CA . PHE A 1 179 ? -12.109 9.023 19.281 1 95.25 179 PHE A CA 1
ATOM 1443 C C . PHE A 1 179 ? -13.336 8.156 19.016 1 95.25 179 PHE A C 1
ATOM 1445 O O . PHE A 1 179 ? -13.336 7.352 18.094 1 95.25 179 PHE A O 1
ATOM 1452 N N . PRO A 1 180 ? -14.422 8.367 19.75 1 92.81 180 PRO A N 1
ATOM 1453 C CA . PRO A 1 180 ? -15.555 7.434 19.766 1 92.81 180 PRO A CA 1
ATOM 1454 C C . PRO A 1 180 ? -16.328 7.445 18.453 1 92.81 180 PRO A C 1
ATOM 1456 O O . PRO A 1 180 ? -17.047 6.488 18.141 1 92.81 180 PRO A O 1
ATOM 1459 N N . ASP A 1 181 ? -16.188 8.367 17.578 1 92.06 181 ASP A N 1
ATOM 1460 C CA . ASP A 1 181 ? -17.062 8.5 16.422 1 92.06 181 ASP A CA 1
ATOM 1461 C C . ASP A 1 181 ? -16.375 7.961 15.164 1 92.06 181 ASP A C 1
ATOM 1463 O O . ASP A 1 181 ? -16.969 7.984 14.078 1 92.06 181 ASP A O 1
ATOM 1467 N N . LEU A 1 182 ? -15.219 7.398 15.336 1 95.12 182 LEU A N 1
ATOM 1468 C CA . LEU A 1 182 ? -14.508 6.906 14.164 1 95.12 182 LEU A CA 1
ATOM 1469 C C . LEU A 1 182 ? -15.172 5.656 13.602 1 95.12 182 LEU A C 1
ATOM 1471 O O . LEU A 1 182 ? -15.594 4.781 14.367 1 95.12 182 LEU A O 1
ATOM 1475 N N . GLU A 1 183 ? -15.352 5.656 12.312 1 95.69 183 GLU A N 1
ATOM 1476 C CA . GLU A 1 183 ? -15.727 4.434 11.609 1 95.69 183 GLU A CA 1
ATOM 1477 C C . GLU A 1 183 ? -14.492 3.611 11.242 1 95.69 183 GLU A C 1
ATOM 1479 O O . GLU A 1 183 ? -13.586 4.109 10.578 1 95.69 183 GLU A O 1
ATOM 1484 N N . VAL A 1 184 ? -14.492 2.322 11.695 1 97.81 184 VAL A N 1
ATOM 1485 C CA . VAL A 1 184 ? -13.281 1.533 11.492 1 97.81 184 VAL A CA 1
ATOM 1486 C C . VAL A 1 184 ? -13.633 0.203 10.836 1 97.81 184 VAL A C 1
ATOM 1488 O O . VAL A 1 184 ? -14.805 -0.192 10.805 1 97.81 184 VAL A O 1
ATOM 1491 N N . CYS A 1 185 ? -12.711 -0.366 10.188 1 97.94 185 CYS A N 1
ATOM 1492 C CA . CYS A 1 185 ? -12.688 -1.761 9.758 1 97.94 185 CYS A CA 1
ATOM 1493 C C . CYS A 1 185 ? -11.539 -2.516 10.414 1 97.94 185 CYS A C 1
ATOM 1495 O O . CYS A 1 185 ? -10.375 -2.119 10.289 1 97.94 185 CYS A O 1
ATOM 1497 N N . ILE A 1 186 ? -11.875 -3.51 11.164 1 98.5 186 ILE A N 1
ATOM 1498 C CA . ILE A 1 186 ? -10.867 -4.391 11.75 1 98.5 186 ILE A CA 1
ATOM 1499 C C . ILE A 1 186 ? -10.797 -5.691 10.953 1 98.5 186 ILE A C 1
ATOM 1501 O O . ILE A 1 186 ? -11.727 -6.5 10.984 1 98.5 186 ILE A O 1
ATOM 1505 N N . ALA A 1 187 ? -9.727 -5.859 10.234 1 98.25 187 ALA A N 1
ATOM 1506 C CA . ALA A 1 187 ? -9.516 -7.07 9.445 1 98.25 187 ALA A CA 1
ATOM 1507 C C . ALA A 1 187 ? -8.633 -8.062 10.195 1 98.25 187 ALA A C 1
ATOM 1509 O O . ALA A 1 187 ? -7.551 -7.703 10.672 1 98.25 187 ALA A O 1
ATOM 1510 N N . ARG A 1 188 ? -9.055 -9.227 10.25 1 97.94 188 ARG A N 1
ATOM 1511 C CA . ARG A 1 188 ? -8.391 -10.289 11.008 1 97.94 188 ARG A CA 1
ATOM 1512 C C . ARG A 1 188 ? -8.055 -11.477 10.109 1 97.94 188 ARG A C 1
ATOM 1514 O O . ARG A 1 188 ? -8.891 -11.922 9.328 1 97.94 188 ARG A O 1
ATOM 1521 N N . GLU A 1 189 ? -6.797 -12.016 10.203 1 97 189 GLU A N 1
ATOM 1522 C CA . GLU A 1 189 ? -6.363 -13.273 9.594 1 97 189 GLU A CA 1
ATOM 1523 C C . GLU A 1 189 ? -6.629 -13.266 8.086 1 97 189 GLU A C 1
ATOM 1525 O O . GLU A 1 189 ? -7.18 -14.227 7.547 1 97 189 GLU A O 1
ATOM 1530 N N . LEU A 1 190 ? -6.234 -12.156 7.504 1 96.75 190 LEU A N 1
ATOM 1531 C CA . LEU A 1 190 ? -6.453 -11.984 6.07 1 96.75 190 LEU A CA 1
ATOM 1532 C C . LEU A 1 190 ? -5.82 -13.125 5.285 1 96.75 190 LEU A C 1
ATOM 1534 O O . LEU A 1 190 ? -4.684 -13.516 5.559 1 96.75 190 LEU A O 1
ATOM 1538 N N . THR A 1 191 ? -6.547 -13.711 4.266 1 95.75 191 THR A N 1
ATOM 1539 C CA . THR A 1 191 ? -6.207 -14.742 3.295 1 95.75 191 THR A CA 1
ATOM 1540 C C . THR A 1 191 ? -6.207 -16.125 3.951 1 95.75 191 THR A C 1
ATOM 1542 O O . THR A 1 191 ? -6.078 -17.141 3.27 1 95.75 191 THR A O 1
ATOM 1545 N N . LYS A 1 192 ? -6.359 -16.141 5.277 1 94.81 192 LYS A N 1
ATOM 1546 C CA . LYS A 1 192 ? -6.363 -17.406 6.012 1 94.81 192 LYS A CA 1
ATOM 1547 C C . LYS A 1 192 ? -7.781 -17.938 6.184 1 94.81 192 LYS A C 1
ATOM 1549 O O . LYS A 1 192 ? -8.742 -17.312 5.727 1 94.81 192 LYS A O 1
ATOM 1554 N N . LYS A 1 193 ? -7.832 -19.109 6.746 1 91.94 193 LYS A N 1
ATOM 1555 C CA . LYS A 1 193 ? -9.094 -19.828 6.891 1 91.94 193 LYS A CA 1
ATOM 1556 C C . LYS A 1 193 ? -10.094 -19.031 7.723 1 91.94 193 LYS A C 1
ATOM 1558 O O . LYS A 1 193 ? -11.297 -19.062 7.457 1 91.94 193 LYS A O 1
ATOM 1563 N N . PHE A 1 194 ? -9.648 -18.281 8.68 1 93.81 194 PHE A N 1
ATOM 1564 C CA . PHE A 1 194 ? -10.547 -17.609 9.617 1 93.81 194 PHE A CA 1
ATOM 1565 C C . PHE A 1 194 ? -10.547 -16.109 9.375 1 93.81 194 PHE A C 1
ATOM 1567 O O . PHE A 1 194 ? -10.656 -15.32 10.32 1 93.81 194 PHE A O 1
ATOM 1574 N N . GLU A 1 195 ? -10.344 -15.781 8.164 1 96.19 195 GLU A N 1
ATOM 1575 C CA . GLU A 1 195 ? -10.438 -14.375 7.797 1 96.19 195 GLU A CA 1
ATOM 1576 C C . GLU A 1 195 ? -11.773 -13.773 8.242 1 96.19 195 GLU A C 1
ATOM 1578 O O . GLU A 1 195 ? -12.828 -14.391 8.047 1 96.19 195 GLU A O 1
ATOM 1583 N N . SER A 1 196 ? -11.688 -12.602 8.914 1 96.19 196 SER A N 1
ATOM 1584 C CA . SER A 1 196 ? -12.883 -11.898 9.375 1 96.19 196 SER A CA 1
ATOM 1585 C C . SER A 1 196 ? -12.703 -10.391 9.281 1 96.19 196 SER A C 1
ATOM 1587 O O . SER A 1 196 ? -11.609 -9.875 9.531 1 96.19 196 SER A O 1
ATOM 1589 N N . LEU A 1 197 ? -13.766 -9.734 8.898 1 96.31 197 LEU A N 1
ATOM 1590 C CA . LEU A 1 197 ? -13.781 -8.281 8.898 1 96.31 197 LEU A CA 1
ATOM 1591 C C . LEU A 1 197 ? -14.922 -7.75 9.766 1 96.31 197 LEU A C 1
ATOM 1593 O O . LEU A 1 197 ? -16.047 -8.258 9.703 1 96.31 197 LEU A O 1
ATOM 1597 N N . TYR A 1 198 ? -14.609 -6.789 10.609 1 96.25 198 TYR A N 1
ATOM 1598 C CA . TYR A 1 198 ? -15.57 -6.102 11.469 1 96.25 198 TYR A CA 1
ATOM 1599 C C . TYR A 1 198 ? -15.664 -4.625 11.109 1 96.25 198 TYR A C 1
ATOM 1601 O O . TYR A 1 198 ? -14.641 -3.939 11 1 96.25 198 TYR A O 1
ATOM 1609 N N . PHE A 1 199 ? -16.953 -4.145 10.969 1 94.44 199 PHE A N 1
ATOM 1610 C CA . PHE A 1 199 ? -17.156 -2.771 10.523 1 94.44 199 PHE A CA 1
ATOM 1611 C C . PHE A 1 199 ? -18.031 -2.004 11.508 1 94.44 199 PHE A C 1
ATOM 1613 O O . PHE A 1 199 ? -18.969 -2.559 12.062 1 94.44 199 PHE A O 1
ATOM 1620 N N . GLY A 1 200 ? -17.734 -0.72 11.633 1 93.56 200 GLY A N 1
ATOM 1621 C CA . GLY A 1 200 ? -18.578 0.151 12.43 1 93.56 200 GLY A CA 1
ATOM 1622 C C . GLY A 1 200 ? -17.797 0.953 13.461 1 93.56 200 GLY A C 1
ATOM 1623 O O . GLY A 1 200 ? -16.578 1.091 13.352 1 93.56 200 GLY A O 1
ATOM 1624 N N . LYS A 1 201 ? -18.516 1.545 14.305 1 95.81 201 LYS A N 1
ATOM 1625 C CA . LYS A 1 201 ? -17.875 2.184 15.453 1 95.81 201 LYS A CA 1
ATOM 1626 C C . LYS A 1 201 ? -17.234 1.147 16.375 1 95.81 201 LYS A C 1
ATOM 1628 O O . LYS A 1 201 ? -17.75 0.032 16.5 1 95.81 201 LYS A O 1
ATOM 1633 N N . ILE A 1 202 ? -16.188 1.55 16.969 1 97.69 202 ILE A N 1
ATOM 1634 C CA . ILE A 1 202 ? -15.438 0.603 17.797 1 97.69 202 ILE A CA 1
ATOM 1635 C C . ILE A 1 202 ? -16.328 0.091 18.922 1 97.69 202 ILE A C 1
ATOM 1637 O O . ILE A 1 202 ? -16.312 -1.098 19.25 1 97.69 202 ILE A O 1
ATOM 1641 N N . SER A 1 203 ? -17.141 0.973 19.469 1 97.06 203 SER A N 1
ATOM 1642 C CA . SER A 1 203 ? -18.031 0.594 20.562 1 97.06 203 SER A CA 1
ATOM 1643 C C . SER A 1 203 ? -18.984 -0.513 20.125 1 97.06 203 SER A C 1
ATOM 1645 O O . SER A 1 203 ? -19.406 -1.326 20.953 1 97.06 203 SER A O 1
ATOM 1647 N N . GLU A 1 204 ? -19.281 -0.597 18.859 1 96.06 204 GLU A N 1
ATOM 1648 C CA . GLU A 1 204 ? -20.266 -1.543 18.344 1 96.06 204 GLU A CA 1
ATOM 1649 C C . GLU A 1 204 ? -19.609 -2.881 18 1 96.06 204 GLU A C 1
ATOM 1651 O O . GLU A 1 204 ? -20.297 -3.906 17.922 1 96.06 204 GLU A O 1
ATOM 1656 N N . ILE A 1 205 ? -18.281 -2.844 17.797 1 96.38 205 ILE A N 1
ATOM 1657 C CA . ILE A 1 205 ? -17.703 -4.055 17.219 1 96.38 205 ILE A CA 1
ATOM 1658 C C . ILE A 1 205 ? -16.719 -4.684 18.188 1 96.38 205 ILE A C 1
ATOM 1660 O O . ILE A 1 205 ? -16.328 -5.844 18.031 1 96.38 205 ILE A O 1
ATOM 1664 N N . ILE A 1 206 ? -16.297 -3.998 19.203 1 96.88 206 ILE A N 1
ATOM 1665 C CA . ILE A 1 206 ? -15.203 -4.43 20.062 1 96.88 206 ILE A CA 1
ATOM 1666 C C . ILE A 1 206 ? -15.586 -5.742 20.75 1 96.88 206 ILE A C 1
ATOM 1668 O O . ILE A 1 206 ? -14.727 -6.602 20.984 1 96.88 206 ILE A O 1
ATOM 1672 N N . GLY A 1 207 ? -16.812 -5.973 21.047 1 96.75 207 GLY A N 1
ATOM 1673 C CA . GLY A 1 207 ? -17.281 -7.176 21.703 1 96.75 207 GLY A CA 1
ATOM 1674 C C . GLY A 1 207 ? -17.438 -8.359 20.766 1 96.75 207 GLY A C 1
ATOM 1675 O O . GLY A 1 207 ? -17.562 -9.5 21.203 1 96.75 207 GLY A O 1
ATOM 1676 N N . LYS A 1 208 ? -17.422 -8.148 19.484 1 97.06 208 LYS A N 1
ATOM 1677 C CA . LYS A 1 208 ? -17.656 -9.188 18.484 1 97.06 208 LYS A CA 1
ATOM 1678 C C . LYS A 1 208 ? -16.344 -9.727 17.938 1 97.06 208 LYS A C 1
ATOM 1680 O O . LYS A 1 208 ? -16.312 -10.766 17.266 1 97.06 208 LYS A O 1
ATOM 1685 N N . ILE A 1 209 ? -15.25 -9.086 18.219 1 97.44 209 ILE A N 1
ATOM 1686 C CA . ILE A 1 209 ? -13.969 -9.398 17.609 1 97.44 209 ILE A CA 1
ATOM 1687 C C . ILE A 1 209 ? -13.359 -10.625 18.281 1 97.44 209 ILE A C 1
ATOM 1689 O O . ILE A 1 209 ? -13.336 -10.719 19.516 1 97.44 209 ILE A O 1
ATOM 1693 N N . GLU A 1 210 ? -12.977 -11.57 17.5 1 97.5 210 GLU A N 1
ATOM 1694 C CA . GLU A 1 210 ? -12.141 -12.672 17.969 1 97.5 210 GLU A CA 1
ATOM 1695 C C . GLU A 1 210 ? -10.672 -12.266 18 1 97.5 210 GLU A C 1
ATOM 1697 O O . GLU A 1 210 ? -10.055 -12.086 16.953 1 97.5 210 GLU A O 1
ATOM 1702 N N . TYR A 1 211 ? -10.133 -12.195 19.188 1 96.88 211 TYR A N 1
ATOM 1703 C CA . TYR A 1 211 ? -8.781 -11.672 19.344 1 96.88 211 TYR A CA 1
ATOM 1704 C C . TYR A 1 211 ? -7.746 -12.781 19.188 1 96.88 211 TYR A C 1
ATOM 1706 O O . TYR A 1 211 ? -7.027 -13.109 20.141 1 96.88 211 TYR A O 1
ATOM 1714 N N . LYS A 1 212 ? -7.633 -13.305 18.031 1 96.12 212 LYS A N 1
ATOM 1715 C CA . LYS A 1 212 ? -6.652 -14.305 17.625 1 96.12 212 LYS A CA 1
ATOM 1716 C C . LYS A 1 212 ? -6.078 -13.992 16.25 1 96.12 212 LYS A C 1
ATOM 1718 O O . LYS A 1 212 ? -6.809 -13.578 15.344 1 96.12 212 LYS A O 1
ATOM 1723 N N . GLY A 1 213 ? -4.773 -14.125 16.172 1 95.38 213 GLY A N 1
ATOM 1724 C CA . GLY A 1 213 ? -4.152 -13.906 14.875 1 95.38 213 GLY A CA 1
ATOM 1725 C C . GLY A 1 213 ? -3.656 -12.484 14.68 1 95.38 213 GLY A C 1
ATOM 1726 O O . GLY A 1 213 ? -3.336 -11.797 15.648 1 95.38 213 GLY A O 1
ATOM 1727 N N . GLU A 1 214 ? -3.486 -12.062 13.398 1 95.94 214 GLU A N 1
ATOM 1728 C CA . GLU A 1 214 ? -2.947 -10.758 13.031 1 95.94 214 GLU A CA 1
ATOM 1729 C C . GLU A 1 214 ? -4.055 -9.82 12.562 1 95.94 214 GLU A C 1
ATOM 1731 O O . GLU A 1 214 ? -5.055 -10.266 12 1 95.94 214 GLU A O 1
ATOM 1736 N N . PHE A 1 215 ? -3.83 -8.492 12.82 1 98.38 215 PHE A N 1
ATOM 1737 C CA . PHE A 1 215 ? -4.918 -7.551 12.578 1 98.38 215 PHE A CA 1
ATOM 1738 C C . PHE A 1 215 ? -4.438 -6.379 11.727 1 98.38 215 PHE A C 1
ATOM 1740 O O . PHE A 1 215 ? -3.285 -5.953 11.844 1 98.38 215 PHE A O 1
ATOM 1747 N N . VAL A 1 216 ? -5.312 -5.898 10.883 1 98.69 216 VAL A N 1
ATOM 1748 C CA . VAL A 1 216 ? -5.195 -4.602 10.219 1 98.69 216 VAL A CA 1
ATOM 1749 C C . VAL A 1 216 ? -6.328 -3.686 10.68 1 98.69 216 VAL A C 1
ATOM 1751 O O . VAL A 1 216 ? -7.492 -4.086 10.68 1 98.69 216 VAL A O 1
ATOM 1754 N N . ILE A 1 217 ? -5.988 -2.498 11.109 1 98.81 217 ILE A N 1
ATOM 1755 C CA . ILE A 1 217 ? -6.957 -1.482 11.508 1 98.81 217 ILE A CA 1
ATOM 1756 C C . ILE A 1 217 ? -7.074 -0.426 10.406 1 98.81 217 ILE A C 1
ATOM 1758 O O . ILE A 1 217 ? -6.086 0.226 10.062 1 98.81 217 ILE A O 1
ATOM 1762 N N . LEU A 1 218 ? -8.227 -0.319 9.852 1 98.75 218 LEU A N 1
ATOM 1763 C CA . LEU A 1 218 ? -8.516 0.788 8.945 1 98.75 218 LEU A CA 1
ATOM 1764 C C . LEU A 1 218 ? -9.422 1.814 9.625 1 98.75 218 LEU A C 1
ATOM 1766 O O . LEU A 1 218 ? -10.391 1.448 10.289 1 98.75 218 LEU A O 1
ATOM 1770 N N . ILE A 1 219 ? -9.07 3.035 9.516 1 98.19 219 ILE A N 1
ATOM 1771 C CA . ILE A 1 219 ? -9.898 4.148 9.984 1 98.19 219 ILE A CA 1
ATOM 1772 C C . ILE A 1 219 ? -10.375 4.969 8.789 1 98.19 219 ILE A C 1
ATOM 1774 O O . ILE A 1 219 ? -9.562 5.461 8 1 98.19 219 ILE A O 1
ATOM 1778 N N . ASN A 1 220 ? -11.672 5.07 8.641 1 95.62 220 ASN A N 1
ATOM 1779 C CA . ASN A 1 220 ? -12.258 5.746 7.488 1 95.62 220 ASN A CA 1
ATOM 1780 C C . ASN A 1 220 ? -11.977 7.246 7.52 1 95.62 220 ASN A C 1
ATOM 1782 O O . ASN A 1 220 ? -11.82 7.832 8.594 1 95.62 220 ASN A O 1
ATOM 1786 N N . LYS A 1 221 ? -11.906 7.773 6.254 1 88.94 221 LYS A N 1
ATOM 1787 C CA . LYS A 1 221 ? -11.797 9.227 6.125 1 88.94 221 LYS A CA 1
ATOM 1788 C C . LYS A 1 221 ? -12.953 9.922 6.832 1 88.94 221 LYS A C 1
ATOM 1790 O O . LYS A 1 221 ? -14.102 9.484 6.742 1 88.94 221 LYS A O 1
ATOM 1795 N N . ARG A 1 222 ? -12.547 10.883 7.566 1 76.5 222 ARG A N 1
ATOM 1796 C CA . ARG A 1 222 ? -13.594 11.617 8.266 1 76.5 222 ARG A CA 1
ATOM 1797 C C . ARG A 1 222 ? -14.352 12.539 7.312 1 76.5 222 ARG A C 1
ATOM 1799 O O . ARG A 1 222 ? -13.758 13.102 6.387 1 76.5 222 ARG A O 1
ATOM 1806 N N . ASN A 1 223 ? -15.609 12.055 6.969 1 59.62 223 ASN A N 1
ATOM 1807 C CA . ASN A 1 223 ? -16.391 13.031 6.219 1 59.62 223 ASN A CA 1
ATOM 1808 C C . ASN A 1 223 ? -16.438 14.383 6.934 1 59.62 223 ASN A C 1
ATOM 1810 O O . ASN A 1 223 ? -17.359 14.656 7.699 1 59.62 223 ASN A O 1
ATOM 1814 N N . ILE A 1 224 ? -15.305 14.719 7.215 1 50.69 224 ILE A N 1
ATOM 1815 C CA . ILE A 1 224 ? -15.344 16.031 7.848 1 50.69 224 ILE A CA 1
ATOM 1816 C C . ILE A 1 224 ? -16.062 17.016 6.938 1 50.69 224 ILE A C 1
ATOM 1818 O O . ILE A 1 224 ? -15.648 17.234 5.793 1 50.69 224 ILE A O 1
ATOM 1822 N N . LYS A 1 225 ? -17.25 16.828 6.812 1 43.25 225 LYS A N 1
ATOM 1823 C CA . LYS A 1 225 ? -17.906 17.953 6.156 1 43.25 225 LYS A CA 1
ATOM 1824 C C . LYS A 1 225 ? -17.031 19.219 6.215 1 43.25 225 LYS A C 1
ATOM 1826 O O . LYS A 1 225 ? -16.516 19.578 7.277 1 43.25 225 LYS A O 1
ATOM 1831 N N . GLN A 1 226 ? -16.219 19.312 5.172 1 42.78 226 GLN A N 1
ATOM 1832 C CA . GLN A 1 226 ? -15.852 20.734 5.086 1 42.78 226 GLN A CA 1
ATOM 1833 C C . GLN A 1 226 ? -16.969 21.609 5.617 1 42.78 226 GLN A C 1
ATOM 1835 O O . GLN A 1 226 ? -17.922 21.922 4.895 1 42.78 226 GLN A O 1
ATOM 1840 N N . GLU A 1 227 ? -17.75 21.203 6.344 1 37.19 227 GLU A N 1
ATOM 1841 C CA . GLU A 1 227 ? -18.672 22.25 6.75 1 37.19 227 GLU A CA 1
ATOM 1842 C C . GLU A 1 227 ? -17.953 23.594 6.902 1 37.19 227 GLU A C 1
ATOM 1844 O O . GLU A 1 227 ? -16.922 23.672 7.57 1 37.19 227 GLU A O 1
ATOM 1849 N N . ASN A 1 228 ? -17.844 24.438 5.945 1 45.62 228 ASN A N 1
ATOM 1850 C CA . ASN A 1 228 ? -17.906 25.844 6.316 1 45.62 228 ASN A CA 1
ATOM 1851 C C . ASN A 1 228 ? -18.391 26.016 7.75 1 45.62 228 ASN A C 1
ATOM 1853 O O . ASN A 1 228 ? -19.125 26.953 8.047 1 45.62 228 ASN A O 1
ATOM 1857 N N . GLU A 1 229 ? -18.344 25 8.469 1 53.06 229 GLU A N 1
ATOM 1858 C CA . GLU A 1 229 ? -18.828 25.047 9.844 1 53.06 229 GLU A CA 1
ATOM 1859 C C . GLU A 1 229 ? -17.672 25.016 10.836 1 53.06 229 GLU A C 1
ATOM 1861 O O . GLU A 1 229 ? -16.641 24.391 10.578 1 53.06 229 GLU A O 1
ATOM 1866 N N . ILE A 1 230 ? -17.578 25.953 11.625 1 58.84 230 ILE A N 1
ATOM 1867 C CA . ILE A 1 230 ? -16.703 26.156 12.773 1 58.84 230 ILE A CA 1
ATOM 1868 C C . ILE A 1 230 ? -16.609 24.859 13.594 1 58.84 230 ILE A C 1
ATOM 1870 O O . ILE A 1 230 ? -17.641 24.359 14.062 1 58.84 230 ILE A O 1
ATOM 1874 N N . ASN A 1 231 ? -15.57 24.141 13.359 1 63.69 231 ASN A N 1
ATOM 1875 C CA . ASN A 1 231 ? -15.422 22.953 14.18 1 63.69 231 ASN A CA 1
ATOM 1876 C C . ASN A 1 231 ? -14.648 23.234 15.461 1 63.69 231 ASN A C 1
ATOM 1878 O O . ASN A 1 231 ? -14.219 24.375 15.688 1 63.69 231 ASN A O 1
ATOM 1882 N N . GLU A 1 232 ? -14.578 22.125 16.312 1 65.5 232 GLU A N 1
ATOM 1883 C CA . GLU A 1 232 ? -14.008 22.312 17.641 1 65.5 232 GLU A CA 1
ATOM 1884 C C . GLU A 1 232 ? -12.531 22.703 17.547 1 65.5 232 GLU A C 1
ATOM 1886 O O . GLU A 1 232 ? -12.039 23.469 18.391 1 65.5 232 GLU A O 1
ATOM 1891 N N . GLU A 1 233 ? -11.969 22.281 16.5 1 68.25 233 GLU A N 1
ATOM 1892 C CA . GLU A 1 233 ? -10.555 22.609 16.344 1 68.25 233 GLU A CA 1
ATOM 1893 C C . GLU A 1 233 ? -10.359 24.078 16.016 1 68.25 233 GLU A C 1
ATOM 1895 O O . GLU A 1 233 ? -9.453 24.734 16.547 1 68.25 233 GLU A O 1
ATOM 1900 N N . ILE A 1 234 ? -11.234 24.516 15.18 1 73.94 234 ILE A N 1
ATOM 1901 C CA . ILE A 1 234 ? -11.18 25.922 14.82 1 73.94 234 ILE A CA 1
ATOM 1902 C C . ILE A 1 234 ? -11.516 26.781 16.031 1 73.94 234 ILE A C 1
ATOM 1904 O O . ILE A 1 234 ? -10.859 27.797 16.281 1 73.94 234 ILE A O 1
ATOM 1908 N N . ILE A 1 235 ? -12.43 26.25 16.859 1 76.25 235 ILE A N 1
ATOM 1909 C CA . ILE A 1 235 ? -12.82 26.969 18.062 1 76.25 235 ILE A CA 1
ATOM 1910 C C . ILE A 1 235 ? -11.664 26.984 19.047 1 76.25 235 ILE A C 1
ATOM 1912 O O . ILE A 1 235 ? -11.367 28 19.672 1 76.25 235 ILE A O 1
ATOM 1916 N N . LYS A 1 236 ? -11.008 25.906 19.125 1 78.38 236 LYS A N 1
ATOM 1917 C CA . LYS A 1 236 ? -9.852 25.812 20.016 1 78.38 236 LYS A CA 1
ATOM 1918 C C . LYS A 1 236 ? -8.734 26.734 19.562 1 78.38 236 LYS A C 1
ATOM 1920 O O . LYS A 1 236 ? -8.109 27.406 20.391 1 78.38 236 LYS A O 1
ATOM 1925 N N . GLU A 1 237 ? -8.531 26.719 18.312 1 80.81 237 GLU A N 1
ATOM 1926 C CA . GLU A 1 237 ? -7.504 27.609 17.797 1 80.81 237 GLU A CA 1
ATOM 1927 C C . GLU A 1 237 ? -7.898 29.078 17.984 1 80.81 237 GLU A C 1
ATOM 1929 O O . GLU A 1 237 ? -7.055 29.906 18.328 1 80.81 237 GLU A O 1
ATOM 1934 N N . LEU A 1 238 ? -9.164 29.359 17.875 1 82.38 238 LEU A N 1
ATOM 1935 C CA . LEU A 1 238 ? -9.688 30.703 18.094 1 82.38 238 LEU A CA 1
ATOM 1936 C C . LEU A 1 238 ? -9.453 31.141 19.547 1 82.38 238 LEU A C 1
ATOM 1938 O O . LEU A 1 238 ? -8.914 32.219 19.781 1 82.38 238 LEU A O 1
ATOM 1942 N N . ASN A 1 239 ? -9.742 30.25 20.438 1 81.88 239 ASN A N 1
ATOM 1943 C CA . ASN A 1 239 ? -9.57 30.562 21.859 1 81.88 239 ASN A CA 1
ATOM 1944 C C . ASN A 1 239 ? -8.102 30.719 22.219 1 81.88 239 ASN A C 1
ATOM 1946 O O . ASN A 1 239 ? -7.742 31.562 23.047 1 81.88 239 ASN A O 1
ATOM 1950 N N . THR A 1 240 ? -7.305 29.922 21.609 1 84 240 THR A N 1
ATOM 1951 C CA . THR A 1 240 ? -5.871 30 21.859 1 84 240 THR A CA 1
ATOM 1952 C C . THR A 1 240 ? -5.32 31.344 21.375 1 84 240 THR A C 1
ATOM 1954 O O . THR A 1 240 ? -4.535 31.984 22.078 1 84 240 THR A O 1
ATOM 1957 N N . LEU A 1 241 ? -5.719 31.75 20.234 1 87.06 241 LEU A N 1
ATOM 1958 C CA . LEU A 1 241 ? -5.273 33.031 19.688 1 87.06 241 LEU A CA 1
ATOM 1959 C C . LEU A 1 241 ? -5.699 34.188 20.594 1 87.06 241 LEU A C 1
ATOM 1961 O O . LEU A 1 241 ? -4.91 35.094 20.844 1 87.06 241 LEU A O 1
ATOM 1965 N N . ILE A 1 242 ? -6.879 34.062 21.141 1 83 242 ILE A N 1
ATOM 1966 C CA . ILE A 1 242 ? -7.402 35.094 22.031 1 83 242 ILE A CA 1
ATOM 1967 C C . ILE A 1 242 ? -6.637 35.062 23.359 1 83 242 ILE A C 1
ATOM 1969 O O . ILE A 1 242 ? -6.316 36.125 23.906 1 83 242 ILE A O 1
ATOM 1973 N N . LYS A 1 243 ? -6.344 33.938 23.781 1 83 243 LYS A N 1
ATOM 1974 C CA . LYS A 1 243 ? -5.543 33.781 25 1 83 243 LYS A CA 1
ATOM 1975 C C . LYS A 1 243 ? -4.172 34.438 24.828 1 83 243 LYS A C 1
ATOM 1977 O O . LYS A 1 243 ? -3.59 34.906 25.797 1 83 243 LYS A O 1
ATOM 1982 N N . TYR A 1 244 ? -3.77 34.469 23.672 1 85.75 244 TYR A N 1
ATOM 1983 C CA . TYR A 1 244 ? -2.488 35.094 23.391 1 85.75 244 TYR A CA 1
ATOM 1984 C C . TYR A 1 244 ? -2.688 36.531 22.922 1 85.75 244 TYR A C 1
ATOM 1986 O O . TYR A 1 244 ? -1.928 37.031 22.094 1 85.75 244 TYR A O 1
ATOM 1994 N N . ASN A 1 245 ? -3.779 37.062 23.281 1 82.81 245 ASN A N 1
ATOM 1995 C CA . ASN A 1 245 ? -4.086 38.5 23.25 1 82.81 245 ASN A CA 1
ATOM 1996 C C . ASN A 1 245 ? -4.434 38.969 21.844 1 82.81 245 ASN A C 1
ATOM 1998 O O . ASN A 1 245 ? -4.25 40.125 21.516 1 82.81 245 ASN A O 1
ATOM 2002 N N . MET A 1 246 ? -4.781 38 20.984 1 83.94 246 MET A N 1
ATOM 2003 C CA . MET A 1 246 ? -5.301 38.469 19.688 1 83.94 246 MET A CA 1
ATOM 2004 C C . MET A 1 246 ? -6.754 38.906 19.812 1 83.94 246 MET A C 1
ATOM 2006 O O . MET A 1 246 ? -7.543 38.281 20.531 1 83.94 246 MET A O 1
ATOM 2010 N N . ARG A 1 247 ? -7.008 40.125 19.234 1 87.19 247 ARG A N 1
ATOM 2011 C CA . ARG A 1 247 ? -8.391 40.594 19.25 1 87.19 247 ARG A CA 1
ATOM 2012 C C . ARG A 1 247 ? -9.32 39.594 18.578 1 87.19 247 ARG A C 1
ATOM 2014 O O . ARG A 1 247 ? -8.961 39 17.562 1 87.19 247 ARG A O 1
ATOM 2021 N N . SER A 1 248 ? -10.477 39.5 19.203 1 86.12 248 SER A N 1
ATOM 2022 C CA . SER A 1 248 ? -11.453 38.531 18.719 1 86.12 248 SER A CA 1
ATOM 2023 C C . SER A 1 248 ? -11.727 38.719 17.234 1 86.12 248 SER A C 1
ATOM 2025 O O . SER A 1 248 ? -11.766 37.75 16.469 1 86.12 248 SER A O 1
ATOM 2027 N N . LYS A 1 249 ? -11.922 39.906 16.938 1 85.5 249 LYS A N 1
ATOM 2028 C CA . LYS A 1 249 ? -12.219 40.219 15.539 1 85.5 249 LYS A CA 1
ATOM 2029 C C . LYS A 1 249 ? -11.086 39.75 14.625 1 85.5 249 LYS A C 1
ATOM 2031 O O . LYS A 1 249 ? -11.344 39.156 13.578 1 85.5 249 LYS A O 1
ATOM 2036 N N . ASP A 1 250 ? -9.914 40.062 14.977 1 87.75 250 ASP A N 1
ATOM 2037 C CA . ASP A 1 250 ? -8.75 39.719 14.18 1 87.75 250 ASP A CA 1
ATOM 2038 C C . ASP A 1 250 ? -8.555 38.188 14.148 1 87.75 250 ASP A C 1
ATOM 2040 O O . ASP A 1 250 ? -8.219 37.625 13.102 1 87.75 250 ASP A O 1
ATOM 2044 N N . ALA A 1 251 ? -8.672 37.531 15.258 1 88.38 251 ALA A N 1
ATOM 2045 C CA . ALA A 1 251 ? -8.578 36.094 15.336 1 88.38 251 ALA A CA 1
ATOM 2046 C C . ALA A 1 251 ? -9.602 35.438 14.422 1 88.38 251 ALA A C 1
ATOM 2048 O O . ALA A 1 251 ? -9.281 34.469 13.711 1 88.38 251 ALA A O 1
ATOM 2049 N N . CYS A 1 252 ? -10.805 35.938 14.477 1 83.31 252 CYS A N 1
ATOM 2050 C CA . CYS A 1 252 ? -11.859 35.375 13.625 1 83.31 252 CYS A CA 1
ATOM 2051 C C . CYS A 1 252 ? -11.5 35.562 12.148 1 83.31 252 CYS A C 1
ATOM 2053 O O . CYS A 1 252 ? -11.688 34.625 11.359 1 83.31 252 CYS A O 1
ATOM 2055 N N . LYS A 1 253 ? -11.016 3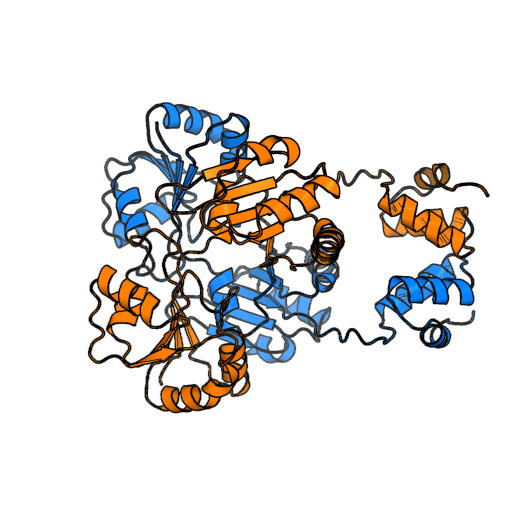6.688 11.828 1 83.19 253 LYS A N 1
ATOM 2056 C CA . LYS A 1 253 ? -10.625 36.938 10.445 1 83.19 253 LYS A CA 1
ATOM 2057 C C . LYS A 1 253 ? -9.484 36 10.016 1 83.19 253 LYS A C 1
ATOM 2059 O O . LYS A 1 253 ? -9.516 35.469 8.922 1 83.19 253 LYS A O 1
ATOM 2064 N N . TYR A 1 254 ? -8.547 35.906 10.836 1 83.06 254 TYR A N 1
ATOM 2065 C CA . TYR A 1 254 ? -7.414 35.031 10.578 1 83.06 254 TYR A CA 1
ATOM 2066 C C . TYR A 1 254 ? -7.871 33.594 10.312 1 83.06 254 TYR A C 1
ATOM 2068 O O . TYR A 1 254 ? -7.496 33 9.305 1 83.06 254 TYR A O 1
ATOM 2076 N N . LEU A 1 255 ? -8.609 33.062 11.195 1 82.06 255 LEU A N 1
ATOM 2077 C CA . LEU A 1 255 ? -9.047 31.688 11.094 1 82.06 255 LEU A CA 1
ATOM 2078 C C . LEU A 1 255 ? -10.016 31.5 9.93 1 82.06 255 LEU A C 1
ATOM 2080 O O . LEU A 1 255 ? -10.031 30.453 9.297 1 82.06 255 LEU A O 1
ATOM 2084 N N . ALA A 1 256 ? -10.797 32.5 9.734 1 78.81 256 ALA A N 1
ATOM 2085 C CA . ALA A 1 256 ? -11.68 32.469 8.57 1 78.81 256 ALA A CA 1
ATOM 2086 C C . ALA A 1 256 ? -10.883 32.312 7.281 1 78.81 256 ALA A C 1
ATOM 2088 O O . ALA A 1 256 ? -11.227 31.484 6.426 1 78.81 256 ALA A O 1
ATOM 2089 N N . ASP A 1 257 ? -9.844 33.062 7.176 1 77.12 257 ASP A N 1
ATOM 2090 C CA . ASP A 1 257 ? -8.969 33 6.012 1 77.12 257 ASP A CA 1
ATOM 2091 C C . ASP A 1 257 ? -8.242 31.672 5.949 1 77.12 257 ASP A C 1
ATOM 2093 O O . ASP A 1 257 ? -8.141 31.062 4.883 1 77.12 257 ASP A O 1
ATOM 2097 N N . LYS A 1 258 ? -7.777 31.328 7.086 1 74.56 258 LYS A N 1
ATOM 2098 C CA . LYS A 1 258 ? -7 30.094 7.195 1 74.56 258 LYS A CA 1
ATOM 2099 C C . LYS A 1 258 ? -7.836 28.875 6.812 1 74.56 258 LYS A C 1
ATOM 2101 O O . LYS A 1 258 ? -7.34 27.953 6.156 1 74.56 258 LYS A O 1
ATOM 2106 N N . TYR A 1 259 ? -9.039 28.844 7.172 1 73 259 TYR A N 1
ATOM 2107 C CA . TYR A 1 259 ? -9.875 27.672 7.004 1 73 259 TYR A CA 1
ATOM 2108 C C . TYR A 1 259 ? -10.969 27.906 5.973 1 73 259 TYR A C 1
ATOM 2110 O O . TYR A 1 259 ? -11.875 27.094 5.809 1 73 259 TYR A O 1
ATOM 2118 N N . ASN A 1 260 ? -10.797 29.047 5.277 1 71.06 260 ASN A N 1
ATOM 2119 C CA . ASN A 1 260 ? -11.75 29.438 4.246 1 71.06 260 ASN A CA 1
ATOM 2120 C C . ASN A 1 260 ? -13.18 29.391 4.766 1 71.06 260 ASN A C 1
ATOM 2122 O O . ASN A 1 260 ? -14.047 28.766 4.164 1 71.06 260 ASN A O 1
ATOM 2126 N N . LEU A 1 261 ? -13.359 30.094 5.934 1 73.75 261 LEU A N 1
ATOM 2127 C CA . LEU A 1 261 ? -14.648 30.266 6.59 1 73.75 261 LEU A CA 1
ATOM 2128 C C . LEU A 1 261 ? -15.094 31.719 6.559 1 73.75 261 LEU A C 1
ATOM 2130 O O . LEU A 1 261 ? -14.32 32.594 6.184 1 73.75 261 LEU A O 1
ATOM 2134 N N . LYS A 1 262 ? -16.422 31.906 6.816 1 73.12 262 LYS A N 1
ATOM 2135 C CA . LYS A 1 262 ? -16.891 33.25 7.066 1 73.12 262 LYS A CA 1
ATOM 2136 C C . LYS A 1 262 ? -16.547 33.719 8.484 1 73.12 262 LYS A C 1
ATOM 2138 O O . LYS A 1 262 ? -16.812 33 9.453 1 73.12 262 LYS A O 1
ATOM 2143 N N . SER A 1 263 ? -15.828 34.844 8.539 1 78.19 263 SER A N 1
ATOM 2144 C CA . SER A 1 263 ? -15.414 35.344 9.844 1 78.19 263 SER A CA 1
ATOM 2145 C C . SER A 1 263 ? -16.609 35.5 10.789 1 78.19 263 SER A C 1
ATOM 2147 O O . SER A 1 263 ? -16.469 35.25 11.992 1 78.19 263 SER A O 1
ATOM 2149 N N . SER A 1 264 ? -17.703 35.781 10.172 1 75.88 264 SER A N 1
ATOM 2150 C CA . SER A 1 264 ? -18.906 36 10.961 1 75.88 264 SER A CA 1
ATOM 2151 C C . SER A 1 264 ? -19.297 34.719 11.719 1 75.88 264 SER A C 1
ATOM 2153 O O . SER A 1 264 ? -19.891 34.781 12.805 1 75.88 264 SER A O 1
ATOM 2155 N N . LEU A 1 265 ? -19 33.625 11.281 1 75.19 265 LEU A N 1
ATOM 2156 C CA . LEU A 1 265 ? -19.344 32.344 11.898 1 75.19 265 LEU A CA 1
ATOM 2157 C C . LEU A 1 265 ? -18.5 32.094 13.148 1 75.19 265 LEU A C 1
ATOM 2159 O O . LEU A 1 265 ? -18.938 31.406 14.07 1 75.19 265 LEU A O 1
ATOM 2163 N N . LEU A 1 266 ? -17.359 32.688 13.133 1 79.62 266 LEU A N 1
ATOM 2164 C CA . LEU A 1 266 ? -16.406 32.438 14.211 1 79.62 266 LEU A CA 1
ATOM 2165 C C . LEU A 1 266 ? -16.672 33.344 15.398 1 79.62 266 LEU A C 1
ATOM 2167 O O . LEU A 1 266 ? -16.359 33 16.547 1 79.62 266 LEU A O 1
ATOM 2171 N N . TYR A 1 267 ? -17.422 34.5 15.102 1 78.38 267 TYR A N 1
ATOM 2172 C CA . TYR A 1 267 ? -17.672 35.5 16.141 1 78.38 267 TYR A CA 1
ATOM 2173 C C . TYR A 1 267 ? -18.562 34.906 17.234 1 78.38 267 TYR A C 1
ATOM 2175 O O . TYR A 1 267 ? -18.438 35.281 18.406 1 78.38 267 TYR A O 1
ATOM 2183 N N . ALA A 1 268 ? -19.266 34.031 16.812 1 74.69 268 ALA A N 1
ATOM 2184 C CA . ALA A 1 268 ? -20.203 33.438 17.766 1 74.69 268 ALA A CA 1
ATOM 2185 C C . ALA A 1 268 ? -19.469 32.594 18.797 1 74.69 268 ALA A C 1
ATOM 2187 O O . ALA A 1 268 ? -20 32.312 19.875 1 74.69 268 ALA A O 1
ATOM 2188 N N . PHE A 1 269 ? -18.297 32.312 18.531 1 74.44 269 PHE A N 1
ATOM 2189 C CA . PHE A 1 269 ? -17.562 31.391 19.391 1 74.44 269 PHE A CA 1
ATOM 2190 C C . PHE A 1 269 ? -16.484 32.125 20.172 1 74.44 269 PHE A C 1
ATOM 2192 O O . PHE A 1 269 ? -15.734 31.531 20.938 1 74.44 269 PHE A O 1
ATOM 2199 N N . CYS A 1 270 ? -16.266 33.406 19.859 1 67.44 270 CYS A N 1
ATOM 2200 C CA . CYS A 1 270 ? -15.32 34.219 20.625 1 67.44 270 CYS A CA 1
ATOM 2201 C C . CYS A 1 270 ? -15.781 34.406 22.062 1 67.44 270 CYS A C 1
ATOM 2203 O O . CYS A 1 270 ? -16.938 34.75 22.312 1 67.44 270 CYS A O 1
ATOM 2205 N N . ILE A 1 271 ? -15.344 33.625 22.938 1 55.25 271 ILE A N 1
ATOM 2206 C CA . ILE A 1 271 ? -15.695 33.781 24.344 1 55.25 271 ILE A CA 1
ATOM 2207 C C . ILE A 1 271 ? -15.273 35.156 24.812 1 55.25 271 ILE A C 1
ATOM 2209 O O . ILE A 1 271 ? -14.102 35.531 24.703 1 55.25 271 ILE A O 1
ATOM 2213 N N . GLU A 1 272 ? -16.109 36.156 24.828 1 48.94 272 GLU A N 1
ATOM 2214 C CA . GLU A 1 272 ? -15.867 37.375 25.594 1 48.94 272 GLU A CA 1
ATOM 2215 C C . GLU A 1 272 ? -15.266 37.031 26.953 1 48.94 272 GLU A C 1
ATOM 2217 O O . GLU A 1 272 ? -15.75 36.156 27.656 1 48.94 272 GLU A O 1
ATOM 2222 N N . LYS A 1 273 ? -13.922 37.156 27.172 1 45.28 273 LYS A N 1
ATOM 2223 C CA . LYS A 1 273 ? -13.742 37.438 28.594 1 45.28 273 LYS A CA 1
ATOM 2224 C C . LYS A 1 273 ? -14.492 38.719 29 1 45.28 273 LYS A C 1
ATOM 2226 O O . LYS A 1 273 ? -14.547 39.688 28.25 1 45.28 273 LYS A O 1
ATOM 2231 N N . MET B 1 1 ? -22.938 -19.734 0.127 1 69.75 1 MET B N 1
ATOM 2232 C CA . MET B 1 1 ? -23.141 -18.328 -0.217 1 69.75 1 MET B CA 1
ATOM 2233 C C . MET B 1 1 ? -22.062 -17.844 -1.17 1 69.75 1 MET B C 1
ATOM 2235 O O . MET B 1 1 ? -20.922 -18.312 -1.121 1 69.75 1 MET B O 1
ATOM 2239 N N . SER B 1 2 ? -22.484 -17.141 -2.154 1 94.81 2 SER B N 1
ATOM 2240 C CA . SER B 1 2 ? -21.609 -16.688 -3.227 1 94.81 2 SER B CA 1
ATOM 2241 C C . SER B 1 2 ? -20.719 -15.531 -2.766 1 94.81 2 SER B C 1
ATOM 2243 O O . SER B 1 2 ? -20.984 -14.93 -1.717 1 94.81 2 SER B O 1
ATOM 2245 N N . ALA B 1 3 ? -19.609 -15.414 -3.398 1 97.81 3 ALA B N 1
ATOM 2246 C CA . ALA B 1 3 ? -18.656 -14.391 -2.977 1 97.81 3 ALA B CA 1
ATOM 2247 C C . ALA B 1 3 ? -18.281 -13.469 -4.137 1 97.81 3 ALA B C 1
ATOM 2249 O O . ALA B 1 3 ? -18.438 -13.844 -5.301 1 97.81 3 ALA B O 1
ATOM 2250 N N . LEU B 1 4 ? -18.031 -12.281 -3.748 1 98.44 4 LEU B N 1
ATOM 2251 C CA . LEU B 1 4 ? -17.328 -11.391 -4.664 1 98.44 4 LEU B CA 1
ATOM 2252 C C . LEU B 1 4 ? -15.82 -11.523 -4.508 1 98.44 4 LEU B C 1
ATOM 2254 O O . LEU B 1 4 ? -15.281 -11.297 -3.418 1 98.44 4 LEU B O 1
ATOM 2258 N N . TYR B 1 5 ? -15.148 -11.914 -5.594 1 98.44 5 TYR B N 1
ATOM 2259 C CA . TYR B 1 5 ? -13.695 -12.031 -5.582 1 98.44 5 TYR B CA 1
ATOM 2260 C C . TYR B 1 5 ? -13.047 -10.812 -6.23 1 98.44 5 TYR B C 1
ATOM 2262 O O . TYR B 1 5 ? -13.297 -10.516 -7.402 1 98.44 5 TYR B O 1
ATOM 2270 N N . LEU B 1 6 ? -12.32 -10.078 -5.441 1 98.38 6 LEU B N 1
ATOM 2271 C CA . LEU B 1 6 ? -11.445 -9.039 -5.965 1 98.38 6 LEU B CA 1
ATOM 2272 C C . LEU B 1 6 ? -10.07 -9.617 -6.309 1 98.38 6 LEU B C 1
ATOM 2274 O O . LEU B 1 6 ? -9.273 -9.898 -5.414 1 98.38 6 LEU B O 1
ATOM 2278 N N . VAL B 1 7 ? -9.773 -9.727 -7.594 1 98.19 7 VAL B N 1
ATOM 2279 C CA . VAL B 1 7 ? -8.602 -10.492 -7.988 1 98.19 7 VAL B CA 1
ATOM 2280 C C . VAL B 1 7 ? -7.5 -9.547 -8.469 1 98.19 7 VAL B C 1
ATOM 2282 O O . VAL B 1 7 ? -7.676 -8.828 -9.453 1 98.19 7 VAL B O 1
ATOM 2285 N N . GLY B 1 8 ? -6.391 -9.547 -7.719 1 97.25 8 GLY B N 1
ATOM 2286 C CA . GLY B 1 8 ? -5.219 -8.805 -8.148 1 97.25 8 GLY B CA 1
ATOM 2287 C C . GLY B 1 8 ? -4.5 -9.445 -9.32 1 97.25 8 GLY B C 1
ATOM 2288 O O . GLY B 1 8 ? -4.285 -10.656 -9.336 1 97.25 8 GLY B O 1
ATOM 2289 N N . LEU B 1 9 ? -4.113 -8.648 -10.305 1 97.19 9 LEU B N 1
ATOM 2290 C CA . LEU B 1 9 ? -3.465 -9.125 -11.523 1 97.19 9 LEU B CA 1
ATOM 2291 C C . LEU B 1 9 ? -2.041 -8.586 -11.633 1 97.19 9 LEU B C 1
ATOM 2293 O O . LEU B 1 9 ? -1.652 -7.695 -10.867 1 97.19 9 LEU B O 1
ATOM 2297 N N . PRO B 1 10 ? -1.219 -9.18 -12.508 1 96.75 10 PRO B N 1
ATOM 2298 C CA . PRO B 1 10 ? 0.137 -8.664 -12.711 1 96.75 10 PRO B CA 1
ATOM 2299 C C . PRO B 1 10 ? 0.151 -7.238 -13.266 1 96.75 10 PRO B C 1
ATOM 2301 O O . PRO B 1 10 ? -0.812 -6.816 -13.914 1 96.75 10 PRO B O 1
ATOM 2304 N N . ILE B 1 11 ? 1.242 -6.543 -13.047 1 96.19 11 ILE B N 1
ATOM 2305 C CA . ILE B 1 11 ? 1.335 -5.168 -13.531 1 96.19 11 ILE B CA 1
ATOM 2306 C C . ILE B 1 11 ? 2.305 -5.102 -14.703 1 96.19 11 ILE B C 1
ATOM 2308 O O . ILE B 1 11 ? 2.643 -4.012 -15.18 1 96.19 11 ILE B O 1
ATOM 2312 N N . GLY B 1 12 ? 2.758 -6.242 -15.211 1 93.62 12 GLY B N 1
ATOM 2313 C CA . GLY B 1 12 ? 3.676 -6.258 -16.344 1 93.62 12 GLY B CA 1
ATOM 2314 C C . GLY B 1 12 ? 4.309 -7.617 -16.578 1 93.62 12 GLY B C 1
ATOM 2315 O O . GLY B 1 12 ? 4.48 -8.039 -17.719 1 93.62 12 GLY B O 1
ATOM 2316 N N . ASN B 1 13 ? 4.691 -8.273 -15.539 1 96.56 13 ASN B N 1
ATOM 2317 C CA . ASN B 1 13 ? 5.277 -9.609 -15.617 1 96.56 13 ASN B CA 1
ATOM 2318 C C . ASN B 1 13 ? 4.238 -10.695 -15.352 1 96.56 13 ASN B C 1
ATOM 2320 O O . ASN B 1 13 ? 3.793 -10.875 -14.219 1 96.56 13 ASN B O 1
ATOM 2324 N N . LEU B 1 14 ? 3.922 -11.445 -16.297 1 96.19 14 LEU B N 1
ATOM 2325 C CA . LEU B 1 14 ? 2.846 -12.43 -16.234 1 96.19 14 LEU B CA 1
ATOM 2326 C C . LEU B 1 14 ? 3.143 -13.492 -15.18 1 96.19 14 LEU B C 1
ATOM 2328 O O . LEU B 1 14 ? 2.221 -14.078 -14.609 1 96.19 14 LEU B O 1
ATOM 2332 N N . SER B 1 15 ? 4.359 -13.703 -14.898 1 96.31 15 SER B N 1
ATOM 2333 C CA . SER B 1 15 ? 4.746 -14.742 -13.953 1 96.31 15 SER B CA 1
ATOM 2334 C C . SER B 1 15 ? 4.434 -14.32 -12.516 1 96.31 15 SER B C 1
ATOM 2336 O O . SER B 1 15 ? 4.605 -15.109 -11.586 1 96.31 15 SER B O 1
ATOM 2338 N N . GLU B 1 16 ? 3.896 -13.133 -12.383 1 97 16 GLU B N 1
ATOM 2339 C CA . GLU B 1 16 ? 3.57 -12.672 -11.031 1 97 16 GLU B CA 1
ATOM 2340 C C . GLU B 1 16 ? 2.094 -12.891 -10.719 1 97 16 GLU B C 1
ATOM 2342 O O . GLU B 1 16 ? 1.584 -12.375 -9.719 1 97 16 GLU B O 1
ATOM 2347 N N . ILE B 1 17 ? 1.405 -13.602 -11.547 1 96.94 17 ILE B N 1
ATOM 2348 C CA . ILE B 1 17 ? 0.091 -14.102 -11.156 1 96.94 17 ILE B CA 1
ATOM 2349 C C . ILE B 1 17 ? 0.251 -15.289 -10.203 1 96.94 17 ILE B C 1
ATOM 2351 O O . ILE B 1 17 ? 1.094 -16.156 -10.422 1 96.94 17 ILE B O 1
ATOM 2355 N N . ASN B 1 18 ? -0.489 -15.266 -9.109 1 96.12 18 ASN B N 1
ATOM 2356 C CA . ASN B 1 18 ? -0.311 -16.359 -8.164 1 96.12 18 ASN B CA 1
ATOM 2357 C C . ASN B 1 18 ? -1.286 -17.5 -8.43 1 96.12 18 ASN B C 1
ATOM 2359 O O . ASN B 1 18 ? -2.229 -17.344 -9.211 1 96.12 18 ASN B O 1
ATOM 2363 N N . HIS B 1 19 ? -1.052 -18.625 -7.836 1 95.62 19 HIS B N 1
ATOM 2364 C CA . HIS B 1 19 ? -1.834 -19.828 -8.086 1 95.62 19 HIS B CA 1
ATOM 2365 C C . HIS B 1 19 ? -3.285 -19.641 -7.652 1 95.62 19 HIS B C 1
ATOM 2367 O O . HIS B 1 19 ? -4.203 -20.141 -8.312 1 95.62 19 HIS B O 1
ATOM 2373 N N . ARG B 1 20 ? -3.52 -18.969 -6.574 1 97.25 20 ARG B N 1
ATOM 2374 C CA . ARG B 1 20 ? -4.871 -18.734 -6.078 1 97.25 20 ARG B CA 1
ATOM 2375 C C . ARG B 1 20 ? -5.688 -17.922 -7.082 1 97.25 20 ARG B C 1
ATOM 2377 O O . ARG B 1 20 ? -6.855 -18.234 -7.332 1 97.25 20 ARG B O 1
ATOM 2384 N N . ALA B 1 21 ? -5.055 -16.938 -7.641 1 97.75 21 ALA B N 1
ATOM 2385 C CA . ALA B 1 21 ? -5.715 -16.125 -8.664 1 97.75 21 ALA B CA 1
ATOM 2386 C C . ALA B 1 21 ? -6.07 -16.969 -9.883 1 97.75 21 ALA B C 1
ATOM 2388 O O . ALA B 1 21 ? -7.184 -16.859 -10.414 1 97.75 21 ALA B O 1
ATOM 2389 N N . LEU B 1 22 ? -5.125 -17.766 -10.328 1 97.25 22 LEU B N 1
ATOM 2390 C CA . LEU B 1 22 ? -5.359 -18.625 -11.477 1 97.25 22 LEU B CA 1
ATOM 2391 C C . LEU B 1 22 ? -6.527 -19.578 -11.219 1 97.25 22 LEU B C 1
ATOM 2393 O O . LEU B 1 22 ? -7.402 -19.734 -12.078 1 97.25 22 LEU B O 1
ATOM 2397 N N . GLU B 1 23 ? -6.535 -20.141 -10.062 1 97.06 23 GLU B N 1
ATOM 2398 C CA . GLU B 1 23 ? -7.605 -21.062 -9.688 1 97.06 23 GLU B CA 1
ATOM 2399 C C . GLU B 1 23 ? -8.961 -20.359 -9.695 1 97.06 23 GLU B C 1
ATOM 2401 O O . GLU B 1 23 ? -9.93 -20.875 -10.258 1 97.06 23 GLU B O 1
ATOM 2406 N N . ILE B 1 24 ? -9.023 -19.203 -9.086 1 97.38 24 ILE B N 1
ATOM 2407 C CA . ILE B 1 24 ? -10.266 -18.453 -8.969 1 97.38 24 ILE B CA 1
ATOM 2408 C C . ILE B 1 24 ? -10.742 -18.031 -10.352 1 97.38 24 ILE B C 1
ATOM 2410 O O . ILE B 1 24 ? -11.922 -18.188 -10.688 1 97.38 24 ILE B O 1
ATOM 2414 N N . LEU B 1 25 ? -9.828 -17.562 -11.18 1 97.56 25 LEU B N 1
ATOM 2415 C CA . LEU B 1 25 ? -10.18 -17.109 -12.516 1 97.56 25 LEU B CA 1
ATOM 2416 C C . LEU B 1 25 ? -10.695 -18.266 -13.367 1 97.56 25 LEU B C 1
ATOM 2418 O O . LEU B 1 25 ? -11.57 -18.078 -14.211 1 97.56 25 LEU B O 1
ATOM 2422 N N . ASN B 1 26 ? -10.148 -19.422 -13.156 1 97.25 26 ASN B N 1
ATOM 2423 C CA . ASN B 1 26 ? -10.594 -20.594 -13.891 1 97.25 26 ASN B CA 1
ATOM 2424 C C . ASN B 1 26 ? -12 -21.016 -13.469 1 97.25 26 ASN B C 1
ATOM 2426 O O . ASN B 1 26 ? -12.781 -21.484 -14.297 1 97.25 26 ASN B O 1
ATOM 2430 N N . GLN B 1 27 ? -12.305 -20.781 -12.25 1 96.56 27 GLN B N 1
ATOM 2431 C CA . GLN B 1 27 ? -13.547 -21.297 -11.68 1 96.56 27 GLN B CA 1
ATOM 2432 C C . GLN B 1 27 ? -14.703 -20.328 -11.922 1 96.56 27 GLN B C 1
ATOM 2434 O O . GLN B 1 27 ? -15.852 -20.734 -12.047 1 96.56 27 GLN B O 1
ATOM 2439 N N . LEU B 1 28 ? -14.453 -19.062 -11.992 1 97.38 28 LEU B N 1
ATOM 2440 C CA . LEU B 1 28 ? -15.484 -18.047 -12.078 1 97.38 28 LEU B CA 1
ATOM 2441 C C . LEU B 1 28 ? -16.188 -18.094 -13.43 1 97.38 28 LEU B C 1
ATOM 2443 O O . LEU B 1 28 ? -15.539 -18.281 -14.461 1 97.38 28 LEU B O 1
ATOM 2447 N N . GLU B 1 29 ? -17.5 -17.938 -13.359 1 97.5 29 GLU B N 1
ATOM 2448 C CA . GLU B 1 29 ? -18.297 -17.875 -14.578 1 97.5 29 GLU B CA 1
ATOM 2449 C C . GLU B 1 29 ? -18.594 -16.422 -14.961 1 97.5 29 GLU B C 1
ATOM 2451 O O . GLU B 1 29 ? -18.844 -16.125 -16.125 1 97.5 29 GLU B O 1
ATOM 2456 N N . ILE B 1 30 ? -18.672 -15.547 -13.984 1 98.38 30 ILE B N 1
ATOM 2457 C CA . ILE B 1 30 ? -18.969 -14.133 -14.195 1 98.38 30 ILE B CA 1
ATOM 2458 C C . ILE B 1 30 ? -17.812 -13.281 -13.688 1 98.38 30 ILE B C 1
ATOM 2460 O O . ILE B 1 30 ? -17.438 -13.359 -12.516 1 98.38 30 ILE B O 1
ATOM 2464 N N . ILE B 1 31 ? -17.266 -12.484 -14.602 1 98.38 31 ILE B N 1
ATOM 2465 C CA . ILE B 1 31 ? -16.156 -11.625 -14.211 1 98.38 31 ILE B CA 1
ATOM 2466 C C . ILE B 1 31 ? -16.375 -10.219 -14.758 1 98.38 31 ILE B C 1
ATOM 2468 O O . ILE B 1 31 ? -16.641 -10.039 -15.945 1 98.38 31 ILE B O 1
ATOM 2472 N N . TYR B 1 32 ? -16.375 -9.258 -13.859 1 98.12 32 TYR B N 1
ATOM 2473 C CA . TYR B 1 32 ? -16.391 -7.844 -14.219 1 98.12 32 TYR B CA 1
ATOM 2474 C C . TYR B 1 32 ? -14.977 -7.301 -14.391 1 98.12 32 TYR B C 1
ATOM 2476 O O . TYR B 1 32 ? -14.102 -7.555 -13.555 1 98.12 32 TYR B O 1
ATOM 2484 N N . CYS B 1 33 ? -14.734 -6.621 -15.5 1 96.94 33 CYS B N 1
ATOM 2485 C CA . CYS B 1 33 ? -13.406 -6.094 -15.789 1 96.94 33 CYS B CA 1
ATOM 2486 C C . CYS B 1 33 ? -13.5 -4.715 -16.438 1 96.94 33 CYS B C 1
ATOM 2488 O O . CYS B 1 33 ? -14.539 -4.355 -17 1 96.94 33 CYS B O 1
ATOM 2490 N N . GLU B 1 34 ? -12.469 -3.93 -16.25 1 92.56 34 GLU B N 1
ATOM 2491 C CA . GLU B 1 34 ? -12.477 -2.574 -16.797 1 92.56 34 GLU B CA 1
ATOM 2492 C C . GLU B 1 34 ? -12.578 -2.59 -18.312 1 92.56 34 GLU B C 1
ATOM 2494 O O . GLU B 1 34 ? -13.453 -1.938 -18.891 1 92.56 34 GLU B O 1
ATOM 2499 N N . ASN B 1 35 ? -11.711 -3.262 -19.016 1 93.31 35 ASN B N 1
ATOM 2500 C CA . ASN B 1 35 ? -11.672 -3.459 -20.453 1 93.31 35 ASN B CA 1
ATOM 2501 C C . ASN B 1 35 ? -11.719 -4.941 -20.828 1 93.31 35 ASN B C 1
ATOM 2503 O O . ASN B 1 35 ? -10.75 -5.668 -20.609 1 93.31 35 ASN B O 1
ATOM 2507 N N . THR B 1 36 ? -12.797 -5.34 -21.484 1 95.75 36 THR B N 1
ATOM 2508 C CA . THR B 1 36 ? -13.016 -6.758 -21.75 1 95.75 36 THR B CA 1
ATOM 2509 C C . THR B 1 36 ? -12 -7.281 -22.75 1 95.75 36 THR B C 1
ATOM 2511 O O . THR B 1 36 ? -11.539 -8.422 -22.656 1 95.75 36 THR B O 1
ATOM 2514 N N . ASP B 1 37 ? -11.633 -6.457 -23.688 1 95.94 37 ASP B N 1
ATOM 2515 C CA . ASP B 1 37 ? -10.672 -6.891 -24.688 1 95.94 37 ASP B CA 1
ATOM 2516 C C . ASP B 1 37 ? -9.297 -7.113 -24.078 1 95.94 37 ASP B C 1
ATOM 2518 O O . ASP B 1 37 ? -8.633 -8.117 -24.359 1 95.94 37 ASP B O 1
ATOM 2522 N N . ASN B 1 38 ? -8.898 -6.211 -23.266 1 94.75 38 ASN B N 1
ATOM 2523 C CA . ASN B 1 38 ? -7.621 -6.348 -22.562 1 94.75 38 ASN B CA 1
ATOM 2524 C C . ASN B 1 38 ? -7.609 -7.574 -21.656 1 94.75 38 ASN B C 1
ATOM 2526 O O . ASN B 1 38 ? -6.609 -8.289 -21.594 1 94.75 38 ASN B O 1
ATOM 2530 N N . PHE B 1 39 ? -8.727 -7.789 -21.062 1 97.06 39 PHE B N 1
ATOM 2531 C CA . PHE B 1 39 ? -8.797 -8.906 -20.125 1 97.06 39 PHE B CA 1
ATOM 2532 C C . PHE B 1 39 ? -8.773 -10.234 -20.859 1 97.06 39 PHE B C 1
ATOM 2534 O O . PHE B 1 39 ? -8.125 -11.188 -20.422 1 97.06 39 PHE B O 1
ATOM 2541 N N . LYS B 1 40 ? -9.406 -10.305 -21.984 1 97.38 40 LYS B N 1
ATOM 2542 C CA . LYS B 1 40 ? -9.383 -11.508 -22.812 1 97.38 40 LYS B CA 1
ATOM 2543 C C . LYS B 1 40 ? -7.965 -11.844 -23.266 1 97.38 40 LYS B C 1
ATOM 2545 O O . LYS B 1 40 ? -7.559 -13.008 -23.234 1 97.38 40 LYS B O 1
ATOM 2550 N N . LYS B 1 41 ? -7.273 -10.82 -23.625 1 96.69 41 LYS B N 1
ATOM 2551 C CA . LYS B 1 41 ? -5.883 -11.016 -24.031 1 96.69 41 LYS B CA 1
ATOM 2552 C C . LYS B 1 41 ? -5.062 -11.609 -22.891 1 96.69 41 LYS B C 1
ATOM 2554 O O . LYS B 1 41 ? -4.25 -12.516 -23.094 1 96.69 41 LYS B O 1
ATOM 2559 N N . LEU B 1 42 ? -5.289 -11.078 -21.703 1 96.69 42 LEU B N 1
ATOM 2560 C CA . LEU B 1 42 ? -4.59 -11.586 -20.531 1 96.69 42 LEU B CA 1
ATOM 2561 C C . LEU B 1 42 ? -4.949 -13.047 -20.266 1 96.69 42 LEU B C 1
ATOM 2563 O O . LEU B 1 42 ? -4.066 -13.867 -20 1 96.69 42 LEU B O 1
ATOM 2567 N N . LEU B 1 43 ? -6.23 -13.383 -20.344 1 97.38 43 LEU B N 1
ATOM 2568 C CA . LEU B 1 43 ? -6.672 -14.75 -20.109 1 97.38 43 LEU B CA 1
ATOM 2569 C C . LEU B 1 43 ? -6.031 -15.703 -21.125 1 97.38 43 LEU B C 1
ATOM 2571 O O . LEU B 1 43 ? -5.625 -16.812 -20.766 1 97.38 43 LEU B O 1
ATOM 2575 N N . ASN B 1 44 ? -5.938 -15.219 -22.297 1 97.19 44 ASN B N 1
ATOM 2576 C CA . ASN B 1 44 ? -5.273 -16.016 -23.328 1 97.19 44 ASN B CA 1
ATOM 2577 C C . ASN B 1 44 ? -3.807 -16.266 -22.984 1 97.19 44 ASN B C 1
ATOM 2579 O O . ASN B 1 44 ? -3.322 -17.391 -23.078 1 97.19 44 ASN B O 1
ATOM 2583 N N . LEU B 1 45 ? -3.125 -15.203 -22.594 1 96.12 45 LEU B N 1
ATOM 2584 C CA . LEU B 1 45 ? -1.716 -15.305 -22.219 1 96.12 45 LEU B CA 1
ATOM 2585 C C . LEU B 1 45 ? -1.526 -16.25 -21.031 1 96.12 45 LEU B C 1
ATOM 2587 O O . LEU B 1 45 ? -0.494 -16.906 -20.922 1 96.12 45 LEU B O 1
ATOM 2591 N N . LEU B 1 46 ? -2.543 -16.328 -20.188 1 95.56 46 LEU B N 1
ATOM 2592 C CA . LEU B 1 46 ? -2.484 -17.172 -19 1 95.56 46 LEU B CA 1
ATOM 2593 C C . LEU B 1 46 ? -3.033 -18.562 -19.281 1 95.56 46 LEU B C 1
ATOM 2595 O O . LEU B 1 46 ? -3.111 -19.391 -18.375 1 95.56 46 LEU B O 1
ATOM 2599 N N . ASN B 1 47 ? -3.49 -18.797 -20.469 1 95.75 47 ASN B N 1
ATOM 2600 C CA . ASN B 1 47 ? -4.07 -20.078 -20.891 1 95.75 47 ASN B CA 1
ATOM 2601 C C . ASN B 1 47 ? -5.32 -20.422 -20.094 1 95.75 47 ASN B C 1
ATOM 2603 O O . ASN B 1 47 ? -5.488 -21.562 -19.656 1 95.75 47 ASN B O 1
ATOM 2607 N N . ILE B 1 48 ? -6.105 -19.422 -19.859 1 96.31 48 ILE B N 1
ATOM 2608 C CA . ILE B 1 48 ? -7.387 -19.609 -19.188 1 96.31 48 ILE B CA 1
ATOM 2609 C C . ILE B 1 48 ? -8.516 -19.562 -20.219 1 96.31 48 ILE B C 1
ATOM 2611 O O . ILE B 1 48 ? -8.656 -18.578 -20.953 1 96.31 48 ILE B O 1
ATOM 2615 N N . ASN B 1 49 ? -9.266 -20.609 -20.266 1 95.69 49 ASN B N 1
ATOM 2616 C CA . ASN B 1 49 ? -10.398 -20.688 -21.172 1 95.69 49 ASN B CA 1
ATOM 2617 C C . ASN B 1 49 ? -11.531 -19.766 -20.734 1 95.69 49 ASN B C 1
ATOM 2619 O O . ASN B 1 49 ? -11.961 -19.828 -19.578 1 95.69 49 ASN B O 1
ATOM 2623 N N . PHE B 1 50 ? -11.969 -18.906 -21.656 1 95.5 50 PHE B N 1
ATOM 2624 C CA . PHE B 1 50 ? -13.023 -17.984 -21.25 1 95.5 50 PHE B CA 1
ATOM 2625 C C . PHE B 1 50 ? -14.203 -18.062 -22.219 1 95.5 50 PHE B C 1
ATOM 2627 O O . PHE B 1 50 ? -15.023 -17.141 -22.281 1 95.5 50 PHE B O 1
ATOM 2634 N N . ARG B 1 51 ? -14.344 -19.094 -22.906 1 94.44 51 ARG B N 1
ATOM 2635 C CA . ARG B 1 51 ? -15.398 -19.25 -23.906 1 94.44 51 ARG B CA 1
ATOM 2636 C C . ARG B 1 51 ? -16.781 -19.234 -23.25 1 94.44 51 ARG B C 1
ATOM 2638 O O . ARG B 1 51 ? -17.719 -18.672 -23.797 1 94.44 51 ARG B O 1
ATOM 2645 N N . ASP B 1 52 ? -16.891 -19.828 -22.125 1 94.62 52 ASP B N 1
ATOM 2646 C CA . ASP B 1 52 ? -18.172 -19.938 -21.438 1 94.62 52 ASP B CA 1
ATOM 2647 C C . ASP B 1 52 ? -18.297 -18.922 -20.312 1 94.62 52 ASP B C 1
ATOM 2649 O O . ASP B 1 52 ? -19.234 -18.984 -19.516 1 94.62 52 ASP B O 1
ATOM 2653 N N . LYS B 1 53 ? -17.328 -18.016 -20.219 1 97 53 LYS B N 1
ATOM 2654 C CA . LYS B 1 53 ? -17.359 -17.016 -19.156 1 97 53 LYS B CA 1
ATOM 2655 C C . LYS B 1 53 ? -18.062 -15.75 -19.609 1 97 53 LYS B C 1
ATOM 2657 O O . LYS B 1 53 ? -17.953 -15.359 -20.781 1 97 53 LYS B O 1
ATOM 2662 N N . LYS B 1 54 ? -18.828 -15.219 -18.719 1 97.94 54 LYS B N 1
ATOM 2663 C CA . LYS B 1 54 ? -19.422 -13.906 -18.953 1 97.94 54 LYS B CA 1
ATOM 2664 C C . LYS B 1 54 ? -18.484 -12.789 -18.5 1 97.94 54 LYS B C 1
ATOM 2666 O O . LYS B 1 54 ? -18.359 -12.531 -17.297 1 97.94 54 LYS B O 1
ATOM 2671 N N . LEU B 1 55 ? -17.828 -12.141 -19.438 1 97.94 55 LEU B N 1
ATOM 2672 C CA . LEU B 1 55 ? -16.969 -11 -19.156 1 97.94 55 LEU B CA 1
ATOM 2673 C C . LEU B 1 55 ? -17.719 -9.688 -19.375 1 97.94 55 LEU B C 1
ATOM 2675 O O . LEU B 1 55 ? -18.172 -9.406 -20.484 1 97.94 55 LEU B O 1
ATOM 2679 N N . ILE B 1 56 ? -17.875 -8.93 -18.312 1 97.31 56 ILE B N 1
ATOM 2680 C CA . ILE B 1 56 ? -18.719 -7.738 -18.359 1 97.31 56 ILE B CA 1
ATOM 2681 C C . ILE B 1 56 ? -17.875 -6.504 -18.047 1 97.31 56 ILE B C 1
ATOM 2683 O O . ILE B 1 56 ? -17.094 -6.504 -17.094 1 97.31 56 ILE B O 1
ATOM 2687 N N . SER B 1 57 ? -18.047 -5.473 -18.844 1 95.25 57 SER B N 1
ATOM 2688 C CA . SER B 1 57 ? -17.312 -4.238 -18.625 1 95.25 57 SER B CA 1
ATOM 2689 C C . SER B 1 57 ? -17.734 -3.553 -17.328 1 95.25 57 SER B C 1
ATOM 2691 O O . SER B 1 57 ? -18.922 -3.498 -17.016 1 95.25 57 SER B O 1
ATOM 2693 N N . TYR B 1 58 ? -16.812 -3.033 -16.562 1 94.5 58 TYR B N 1
ATOM 2694 C CA . TYR B 1 58 ? -17 -2.336 -15.289 1 94.5 58 TYR B CA 1
ATOM 2695 C C . TYR B 1 58 ? -15.953 -1.24 -15.117 1 94.5 58 TYR B C 1
ATOM 2697 O O . TYR B 1 58 ? -14.789 -1.525 -14.82 1 94.5 58 TYR B O 1
ATOM 2705 N N . HIS B 1 59 ? -16.375 -0.031 -15.305 1 88.19 59 HIS B N 1
ATOM 2706 C CA . HIS B 1 59 ? -15.461 1.104 -15.219 1 88.19 59 HIS B CA 1
ATOM 2707 C C . HIS B 1 59 ? -16.109 2.281 -14.5 1 88.19 59 HIS B C 1
ATOM 2709 O O . HIS B 1 59 ? -17.25 2.188 -14.062 1 88.19 59 HIS B O 1
ATOM 2715 N N . LYS B 1 60 ? -15.367 3.314 -14.297 1 84.5 60 LYS B N 1
ATOM 2716 C CA . LYS B 1 60 ? -15.727 4.445 -13.445 1 84.5 60 LYS B CA 1
ATOM 2717 C C . LYS B 1 60 ? -17.062 5.051 -13.867 1 84.5 60 LYS B C 1
ATOM 2719 O O . LYS B 1 60 ? -17.859 5.469 -13.023 1 84.5 60 LYS B O 1
ATOM 2724 N N . PHE B 1 61 ? -17.391 4.902 -15.094 1 82.69 61 PHE B N 1
ATOM 2725 C CA . PHE B 1 61 ? -18.547 5.617 -15.625 1 82.69 61 PHE B CA 1
ATOM 2726 C C . PHE B 1 61 ? -19.812 4.766 -15.516 1 82.69 61 PHE B C 1
ATOM 2728 O O . PHE B 1 61 ? -20.922 5.293 -15.555 1 82.69 61 PHE B O 1
ATOM 2735 N N . ASN B 1 62 ? -19.656 3.477 -15.352 1 85.69 62 ASN B N 1
ATOM 2736 C CA . ASN B 1 62 ? -20.844 2.631 -15.359 1 85.69 62 ASN B CA 1
ATOM 2737 C C . ASN B 1 62 ? -21 1.884 -14.039 1 85.69 62 ASN B C 1
ATOM 2739 O O . ASN B 1 62 ? -21.953 1.121 -13.867 1 85.69 62 ASN B O 1
ATOM 2743 N N . GLU B 1 63 ? -20.094 2.104 -13.125 1 86 63 GLU B N 1
ATOM 2744 C CA . GLU B 1 63 ? -20.031 1.273 -11.922 1 86 63 GLU B CA 1
ATOM 2745 C C . GLU B 1 63 ? -21.344 1.293 -11.164 1 86 63 GLU B C 1
ATOM 2747 O O . GLU B 1 63 ? -21.891 0.24 -10.82 1 86 63 GLU B O 1
ATOM 2752 N N . THR B 1 64 ? -21.969 2.469 -10.984 1 86.38 64 THR B N 1
ATOM 2753 C CA . THR B 1 64 ? -23.156 2.59 -10.141 1 86.38 64 THR B CA 1
ATOM 2754 C C . THR B 1 64 ? -24.359 1.892 -10.789 1 86.38 64 THR B C 1
ATOM 2756 O O . THR B 1 64 ? -25.188 1.316 -10.086 1 86.38 64 THR B O 1
ATOM 2759 N N . ASN B 1 65 ? -24.266 1.841 -12.039 1 88.25 65 ASN B N 1
ATOM 2760 C CA . ASN B 1 65 ? -25.359 1.224 -12.773 1 88.25 65 ASN B CA 1
ATOM 2761 C C . ASN B 1 65 ? -25.312 -0.299 -12.695 1 88.25 65 ASN B C 1
ATOM 2763 O O . ASN B 1 65 ? -26.281 -0.979 -13 1 88.25 65 ASN B O 1
ATOM 2767 N N . ARG B 1 66 ? -24.234 -0.796 -12.211 1 92.56 66 ARG B N 1
ATOM 2768 C CA . ARG B 1 66 ? -24.047 -2.244 -12.227 1 92.56 66 ARG B CA 1
ATOM 2769 C C . ARG B 1 66 ? -24.25 -2.836 -10.836 1 92.56 66 ARG B C 1
ATOM 2771 O O . ARG B 1 66 ? -24.25 -4.059 -10.672 1 92.56 66 ARG B O 1
ATOM 2778 N N . PHE B 1 67 ? -24.5 -2.047 -9.844 1 95.56 67 PHE B N 1
ATOM 2779 C CA . PHE B 1 67 ? -24.547 -2.5 -8.461 1 95.56 67 PHE B CA 1
ATOM 2780 C C . PHE B 1 67 ? -25.656 -3.527 -8.266 1 95.56 67 PHE B C 1
ATOM 2782 O O . PHE B 1 67 ? -25.406 -4.625 -7.754 1 95.56 67 PHE B O 1
ATOM 2789 N N . ILE B 1 68 ? -26.812 -3.182 -8.773 1 94.38 68 ILE B N 1
ATOM 2790 C CA . ILE B 1 68 ? -27.969 -4.027 -8.562 1 94.38 68 ILE B CA 1
ATOM 2791 C C . ILE B 1 68 ? -27.797 -5.344 -9.32 1 94.38 68 ILE B C 1
ATOM 2793 O O . ILE B 1 68 ? -28.125 -6.414 -8.797 1 94.38 68 ILE B O 1
ATOM 2797 N N . MET B 1 69 ? -27.281 -5.203 -10.492 1 96.06 69 MET B N 1
ATOM 2798 C CA . MET B 1 69 ? -27.031 -6.398 -11.297 1 96.06 69 MET B CA 1
ATOM 2799 C C . MET B 1 69 ? -26.062 -7.34 -10.586 1 96.06 69 MET B C 1
ATOM 2801 O O . MET B 1 69 ? -26.297 -8.547 -10.516 1 96.06 69 MET B O 1
ATOM 2805 N N . ILE B 1 70 ? -25.047 -6.844 -10.055 1 97.56 70 ILE B N 1
ATOM 2806 C CA . ILE B 1 70 ? -24.047 -7.637 -9.367 1 97.56 70 ILE B CA 1
ATOM 2807 C C . ILE B 1 70 ? -24.641 -8.242 -8.094 1 97.56 70 ILE B C 1
ATOM 2809 O O . ILE B 1 70 ? -24.422 -9.414 -7.793 1 97.56 70 ILE B O 1
ATOM 2813 N N . GLN B 1 71 ? -25.375 -7.402 -7.414 1 96.94 71 GLN B N 1
ATOM 2814 C CA . GLN B 1 71 ? -26.062 -7.883 -6.215 1 96.94 71 GLN B CA 1
ATOM 2815 C C . GLN B 1 71 ? -26.922 -9.102 -6.52 1 96.94 71 GLN B C 1
ATOM 2817 O O . GLN B 1 71 ? -26.906 -10.078 -5.773 1 96.94 71 GLN B O 1
ATOM 2822 N N . GLU B 1 72 ? -27.641 -9.008 -7.582 1 96.94 72 GLU B N 1
ATOM 2823 C CA . GLU B 1 72 ? -28.5 -10.102 -7.984 1 96.94 72 GLU B CA 1
ATOM 2824 C C . GLU B 1 72 ? -27.703 -11.344 -8.352 1 96.94 72 GLU B C 1
ATOM 2826 O O . GLU B 1 72 ? -28.062 -12.461 -7.965 1 96.94 72 GLU B O 1
ATOM 2831 N N . GLN B 1 73 ? -26.625 -11.18 -9.07 1 97.62 73 GLN B N 1
ATOM 2832 C CA . GLN B 1 73 ? -25.781 -12.289 -9.484 1 97.62 73 GLN B CA 1
ATOM 2833 C C . GLN B 1 73 ? -25.156 -12.984 -8.273 1 97.62 73 GLN B C 1
ATOM 2835 O O . GLN B 1 73 ? -24.984 -14.203 -8.266 1 97.62 73 GLN B O 1
ATOM 2840 N N . LEU B 1 74 ? -24.875 -12.227 -7.258 1 97.88 74 LEU B N 1
ATOM 2841 C CA . LEU B 1 74 ? -24.188 -12.734 -6.066 1 97.88 74 LEU B CA 1
ATOM 2842 C C . LEU B 1 74 ? -25.141 -13.594 -5.23 1 97.88 74 LEU B C 1
ATOM 2844 O O . LEU B 1 74 ? -24.703 -14.273 -4.305 1 97.88 74 LEU B O 1
ATOM 2848 N N . LYS B 1 75 ? -26.391 -13.586 -5.531 1 96.44 75 LYS B N 1
ATOM 2849 C CA . LYS B 1 75 ? -27.344 -14.43 -4.809 1 96.44 75 LYS B CA 1
ATOM 2850 C C . LYS B 1 75 ? -27.125 -15.906 -5.117 1 96.44 75 LYS B C 1
ATOM 2852 O O . LYS B 1 75 ? -27.438 -16.766 -4.297 1 96.44 75 LYS B O 1
ATOM 2857 N N . SER B 1 76 ? -26.562 -16.141 -6.324 1 96.38 76 SER B N 1
ATOM 2858 C CA . SER B 1 76 ? -26.484 -17.531 -6.719 1 96.38 76 SER B CA 1
ATOM 2859 C C . SER B 1 76 ? -25.141 -17.859 -7.359 1 96.38 76 SER B C 1
ATOM 2861 O O . SER B 1 76 ? -24.844 -19.031 -7.621 1 96.38 76 SER B O 1
ATOM 2863 N N . ASN B 1 77 ? -24.328 -16.812 -7.664 1 97.56 77 ASN B N 1
ATOM 2864 C CA . ASN B 1 77 ? -23.062 -17.016 -8.359 1 97.56 77 ASN B CA 1
ATOM 2865 C C . ASN B 1 77 ? -21.922 -16.297 -7.664 1 97.56 77 ASN B C 1
ATOM 2867 O O . ASN B 1 77 ? -22.094 -15.219 -7.113 1 97.56 77 ASN B O 1
ATOM 2871 N N . ASP B 1 78 ? -20.734 -16.938 -7.711 1 98.31 78 ASP B N 1
ATOM 2872 C CA . ASP B 1 78 ? -19.531 -16.172 -7.441 1 98.31 78 ASP B CA 1
ATOM 2873 C C . ASP B 1 78 ? -19.25 -15.18 -8.562 1 98.31 78 ASP B C 1
ATOM 2875 O O . ASP B 1 78 ? -19.484 -15.477 -9.734 1 98.31 78 ASP B O 1
ATOM 2879 N N . VAL B 1 79 ? -18.844 -14.047 -8.172 1 98.62 79 VAL B N 1
ATOM 2880 C CA . VAL B 1 79 ? -18.531 -13 -9.141 1 98.62 79 VAL B CA 1
ATOM 2881 C C . VAL B 1 79 ? -17.109 -12.5 -8.93 1 98.62 79 VAL B C 1
ATOM 2883 O O . VAL B 1 79 ? -16.656 -12.359 -7.793 1 98.62 79 VAL B O 1
ATOM 2886 N N . GLY B 1 80 ? -16.406 -12.289 -10.062 1 98.5 80 GLY B N 1
ATOM 2887 C CA . GLY B 1 80 ? -15.078 -11.719 -10 1 98.5 80 GLY B CA 1
ATOM 2888 C C . GLY B 1 80 ? -15.016 -10.281 -10.469 1 98.5 80 GLY B C 1
ATOM 2889 O O . GLY B 1 80 ? -15.773 -9.875 -11.352 1 98.5 80 GLY B O 1
ATOM 2890 N N . LEU B 1 81 ? -14.211 -9.531 -9.852 1 98.38 81 LEU B N 1
ATOM 2891 C CA . LEU B 1 81 ? -13.867 -8.18 -10.273 1 98.38 81 LEU B CA 1
ATOM 2892 C C . LEU B 1 81 ? -12.359 -8.031 -10.461 1 98.38 81 LEU B C 1
ATOM 2894 O O . LEU B 1 81 ? -11.578 -8.359 -9.562 1 98.38 81 LEU B O 1
ATOM 2898 N N . VAL B 1 82 ? -11.938 -7.586 -11.672 1 97.81 82 VAL B N 1
ATOM 2899 C CA . VAL B 1 82 ? -10.523 -7.375 -11.961 1 97.81 82 VAL B CA 1
ATOM 2900 C C . VAL B 1 82 ? -10.32 -5.988 -12.57 1 97.81 82 VAL B C 1
ATOM 2902 O O . VAL B 1 82 ? -11.25 -5.418 -13.148 1 97.81 82 VAL B O 1
ATOM 2905 N N . SER B 1 83 ? -9.18 -5.445 -12.328 1 95.19 83 SER B N 1
ATOM 2906 C CA . SER B 1 83 ? -8.742 -4.258 -13.047 1 95.19 83 SER B CA 1
ATOM 2907 C C . SER B 1 83 ? -7.824 -4.621 -14.211 1 95.19 83 SER B C 1
ATOM 2909 O O . SER B 1 83 ? -7.484 -5.793 -14.398 1 95.19 83 SER B O 1
ATOM 2911 N N . ASP B 1 84 ? -7.43 -3.68 -14.961 1 92.56 84 ASP B N 1
ATOM 2912 C CA . ASP B 1 84 ? -6.527 -3.955 -16.078 1 92.56 84 ASP B CA 1
ATOM 2913 C C . ASP B 1 84 ? -5.172 -4.445 -15.578 1 92.56 84 ASP B C 1
ATOM 2915 O O . ASP B 1 84 ? -4.508 -5.242 -16.25 1 92.56 84 ASP B O 1
ATOM 2919 N N . ALA B 1 85 ? -4.797 -3.875 -14.477 1 93.44 85 ALA B N 1
ATOM 2920 C CA . ALA B 1 85 ? -3.559 -4.293 -13.82 1 93.44 85 ALA B CA 1
ATOM 2921 C C . ALA B 1 85 ? -3.617 -4.02 -12.32 1 93.44 85 ALA B C 1
ATOM 2923 O O . ALA B 1 85 ? -4.27 -3.072 -11.883 1 93.44 85 ALA B O 1
ATOM 2924 N N . GLY B 1 86 ? -2.98 -4.93 -11.578 1 93.06 86 GLY B N 1
ATOM 2925 C CA . GLY B 1 86 ? -2.832 -4.695 -10.148 1 93.06 86 GLY B CA 1
ATOM 2926 C C . GLY B 1 86 ? -4.102 -4.973 -9.367 1 93.06 86 GLY B C 1
ATOM 2927 O O . GLY B 1 86 ? -4.84 -5.906 -9.68 1 93.06 86 GLY B O 1
ATOM 2928 N N . PHE B 1 87 ? -4.387 -4.148 -8.297 1 91.38 87 PHE B N 1
ATOM 2929 C CA . PHE B 1 87 ? -5.445 -4.359 -7.316 1 91.38 87 PHE B CA 1
ATOM 2930 C C . PHE B 1 87 ? -6.719 -3.633 -7.727 1 91.38 87 PHE B C 1
ATOM 2932 O O . PHE B 1 87 ? -6.723 -2.408 -7.875 1 91.38 87 PHE B O 1
ATOM 2939 N N . PRO B 1 88 ? -7.809 -4.453 -7.852 1 94.5 88 PRO B N 1
ATOM 2940 C CA . PRO B 1 88 ? -9.07 -3.719 -7.918 1 94.5 88 PRO B CA 1
ATOM 2941 C C . PRO B 1 88 ? -9.289 -2.803 -6.715 1 94.5 88 PRO B C 1
ATOM 2943 O O . PRO B 1 88 ? -8.742 -3.055 -5.641 1 94.5 88 PRO B O 1
ATOM 2946 N N . CYS B 1 89 ? -9.984 -1.717 -6.855 1 94.62 89 CYS B N 1
ATOM 2947 C CA . CYS B 1 89 ? -10.367 -0.798 -5.785 1 94.62 89 CYS B CA 1
ATOM 2948 C C . CYS B 1 89 ? -9.242 0.194 -5.492 1 94.62 89 CYS B C 1
ATOM 2950 O O . CYS B 1 89 ? -9.469 1.216 -4.844 1 94.62 89 CYS B O 1
ATOM 2952 N N . ILE B 1 90 ? -7.965 -0.1 -5.863 1 93.62 90 ILE B N 1
ATOM 2953 C CA . ILE B 1 90 ? -6.852 0.819 -5.645 1 93.62 90 ILE B CA 1
ATOM 2954 C C . ILE B 1 90 ? -6.562 1.593 -6.93 1 93.62 90 ILE B C 1
ATOM 2956 O O . ILE B 1 90 ? -5.879 1.088 -7.824 1 93.62 90 ILE B O 1
ATOM 2960 N N . ASN B 1 91 ? -7.031 2.799 -7.043 1 89.44 91 ASN B N 1
ATOM 2961 C CA . ASN B 1 91 ? -6.984 3.646 -8.227 1 89.44 91 ASN B CA 1
ATOM 2962 C C . ASN B 1 91 ? -7.645 2.969 -9.43 1 89.44 91 ASN B C 1
ATOM 2964 O O . ASN B 1 91 ? -7.184 3.117 -10.562 1 89.44 91 ASN B O 1
ATOM 2968 N N . ASP B 1 92 ? -8.492 2.062 -9.148 1 91.06 92 ASP B N 1
ATOM 2969 C CA . ASP B 1 92 ? -9.32 1.339 -10.109 1 91.06 92 ASP B CA 1
ATOM 2970 C C . ASP B 1 92 ? -10.75 1.181 -9.594 1 91.06 92 ASP B C 1
ATOM 2972 O O . ASP B 1 92 ? -11 1.301 -8.391 1 91.06 92 ASP B O 1
ATOM 2976 N N . PRO B 1 93 ? -11.656 0.936 -10.5 1 92.38 93 PRO B N 1
ATOM 2977 C CA . PRO B 1 93 ? -13.039 0.745 -10.055 1 92.38 93 PRO B CA 1
ATOM 2978 C C . PRO B 1 93 ? -13.188 -0.411 -9.07 1 92.38 93 PRO B C 1
ATOM 2980 O O . PRO B 1 93 ? -12.391 -1.355 -9.094 1 92.38 93 PRO B O 1
ATOM 2983 N N . GLY B 1 94 ? -14.195 -0.349 -8.219 1 96.5 94 GLY B N 1
ATOM 2984 C CA . GLY B 1 94 ? -14.484 -1.446 -7.309 1 96.5 94 GLY B CA 1
ATOM 2985 C C . GLY B 1 94 ? -14.82 -0.983 -5.906 1 96.5 94 GLY B C 1
ATOM 2986 O O . GLY B 1 94 ? -15.625 -1.61 -5.215 1 96.5 94 GLY B O 1
ATOM 2987 N N . GLN B 1 95 ? -14.141 0.108 -5.48 1 96.31 95 GLN B N 1
ATOM 2988 C CA . GLN B 1 95 ? -14.328 0.586 -4.117 1 96.31 95 GLN B CA 1
ATOM 2989 C C . GLN B 1 95 ? -15.789 0.929 -3.852 1 96.31 95 GLN B C 1
ATOM 2991 O O . GLN B 1 95 ? -16.328 0.583 -2.799 1 96.31 95 GLN B O 1
ATOM 2996 N N . LYS B 1 96 ? -16.453 1.597 -4.754 1 95.5 96 LYS B N 1
ATOM 2997 C CA . LYS B 1 96 ? -17.859 1.968 -4.598 1 95.5 96 LYS B CA 1
ATOM 2998 C C . LYS B 1 96 ? -18.75 0.731 -4.516 1 95.5 96 LYS B C 1
ATOM 3000 O O . LYS B 1 96 ? -19.703 0.703 -3.748 1 95.5 96 LYS B O 1
ATOM 3005 N N . LEU B 1 97 ? -18.453 -0.25 -5.316 1 97.06 97 LEU B N 1
ATOM 3006 C CA . LEU B 1 97 ? -19.203 -1.5 -5.277 1 97.06 97 LEU B CA 1
ATOM 3007 C C . LEU B 1 97 ? -19.062 -2.176 -3.916 1 97.06 97 LEU B C 1
ATOM 3009 O O . LEU B 1 97 ? -20.062 -2.602 -3.324 1 97.06 97 LEU B O 1
ATOM 3013 N N . VAL B 1 98 ? -17.844 -2.307 -3.42 1 97.31 98 VAL B N 1
ATOM 3014 C CA . VAL B 1 98 ? -17.578 -2.936 -2.129 1 97.31 98 VAL B CA 1
ATOM 3015 C C . VAL B 1 98 ? -18.312 -2.174 -1.028 1 97.31 98 VAL B C 1
ATOM 3017 O O . VAL B 1 98 ? -18.938 -2.779 -0.16 1 97.31 98 VAL B O 1
ATOM 3020 N N . SER B 1 99 ? -18.234 -0.849 -1.115 1 95.56 99 SER B N 1
ATOM 3021 C CA . SER B 1 99 ? -18.953 -0.013 -0.153 1 95.56 99 SER B CA 1
ATOM 3022 C C . SER B 1 99 ? -20.453 -0.294 -0.176 1 95.56 99 SER B C 1
ATOM 3024 O O . SER B 1 99 ? -21.078 -0.437 0.877 1 95.56 99 SER B O 1
ATOM 3026 N N . TYR B 1 100 ? -21.031 -0.36 -1.353 1 95.75 100 TYR B N 1
ATOM 3027 C CA . TYR B 1 100 ? -22.453 -0.647 -1.531 1 95.75 100 TYR B CA 1
ATOM 3028 C C . TYR B 1 100 ? -22.812 -2.002 -0.936 1 95.75 100 TYR B C 1
ATOM 3030 O O . TYR B 1 100 ? -23.766 -2.111 -0.155 1 95.75 100 TYR B O 1
ATOM 3038 N N . LEU B 1 101 ? -22.016 -3.014 -1.259 1 96.44 101 LEU B N 1
ATOM 3039 C CA . LEU B 1 101 ? -22.297 -4.363 -0.778 1 96.44 101 LEU B CA 1
ATOM 3040 C C . LEU B 1 101 ? -22.219 -4.426 0.743 1 96.44 101 LEU B C 1
ATOM 3042 O O . LEU B 1 101 ? -23.031 -5.086 1.389 1 96.44 101 LEU B O 1
ATOM 3046 N N . ARG B 1 102 ? -21.203 -3.734 1.295 1 93.62 102 ARG B N 1
ATOM 3047 C CA . ARG B 1 102 ? -21.078 -3.678 2.748 1 93.62 102 ARG B CA 1
ATOM 3048 C C . ARG B 1 102 ? -22.297 -3.02 3.379 1 93.62 102 ARG B C 1
ATOM 3050 O O . ARG B 1 102 ? -22.766 -3.447 4.438 1 93.62 102 ARG B O 1
ATOM 3057 N N . SER B 1 103 ? -22.812 -1.981 2.781 1 92.5 103 SER B N 1
ATOM 3058 C CA . SER B 1 103 ? -23.953 -1.229 3.307 1 92.5 103 SER B CA 1
ATOM 3059 C C . SER B 1 103 ? -25.203 -2.092 3.371 1 92.5 103 SER B C 1
ATOM 3061 O O . SER B 1 103 ? -26.125 -1.806 4.141 1 92.5 103 SER B O 1
ATOM 3063 N N . ILE B 1 104 ? -25.25 -3.145 2.574 1 93.69 104 ILE B N 1
ATOM 3064 C CA . ILE B 1 104 ? -26.422 -4.02 2.594 1 93.69 104 ILE B CA 1
ATOM 3065 C C . ILE B 1 104 ? -26.062 -5.336 3.285 1 93.69 104 ILE B C 1
ATOM 3067 O O . ILE B 1 104 ? -26.688 -6.367 3.035 1 93.69 104 ILE B O 1
ATOM 3071 N N . ASP B 1 105 ? -24.922 -5.34 3.977 1 91.5 105 ASP B N 1
ATOM 3072 C CA . ASP B 1 105 ? -24.484 -6.398 4.883 1 91.5 105 ASP B CA 1
ATOM 3073 C C . ASP B 1 105 ? -24.062 -7.645 4.105 1 91.5 105 ASP B C 1
ATOM 3075 O O . ASP B 1 105 ? -24.281 -8.773 4.562 1 91.5 105 ASP B O 1
ATOM 3079 N N . PHE B 1 106 ? -23.719 -7.449 2.902 1 94.06 106 PHE B N 1
ATOM 3080 C CA . PHE B 1 106 ? -23.047 -8.531 2.189 1 94.06 106 PHE B CA 1
ATOM 3081 C C . PHE B 1 106 ? -21.578 -8.625 2.605 1 94.06 106 PHE B C 1
ATOM 3083 O O . PHE B 1 106 ? -20.781 -7.73 2.311 1 94.06 106 PHE B O 1
ATOM 3090 N N . ASN B 1 107 ? -21.188 -9.773 3.125 1 91.06 107 ASN B N 1
ATOM 3091 C CA . ASN B 1 107 ? -19.891 -9.82 3.805 1 91.06 107 ASN B CA 1
ATOM 3092 C C . ASN B 1 107 ? -18.906 -10.734 3.082 1 91.06 107 ASN B C 1
ATOM 3094 O O . ASN B 1 107 ? -17.719 -10.719 3.369 1 91.06 107 ASN B O 1
ATOM 3098 N N . GLN B 1 108 ? -19.359 -11.438 2.123 1 95.69 108 GLN B N 1
ATOM 3099 C CA . GLN B 1 108 ? -18.484 -12.391 1.447 1 95.69 108 GLN B CA 1
ATOM 3100 C C . GLN B 1 108 ? -17.719 -11.727 0.302 1 95.69 108 GLN B C 1
ATOM 3102 O O . GLN B 1 108 ? -17.953 -12.039 -0.868 1 95.69 108 GLN B O 1
ATOM 3107 N N . ILE B 1 109 ? -16.922 -10.844 0.693 1 97.56 109 ILE B N 1
ATOM 3108 C CA . ILE B 1 109 ? -16.016 -10.164 -0.226 1 97.56 109 ILE B CA 1
ATOM 3109 C C . ILE B 1 109 ? -14.57 -10.602 0.054 1 97.56 109 ILE B C 1
ATOM 3111 O O . ILE B 1 109 ? -14.039 -10.352 1.141 1 97.56 109 ILE B O 1
ATOM 3115 N N . ILE B 1 110 ? -13.953 -11.242 -0.932 1 97.12 110 ILE B N 1
ATOM 3116 C CA . ILE B 1 110 ? -12.648 -11.883 -0.755 1 97.12 110 ILE B CA 1
ATOM 3117 C C . ILE B 1 110 ? -11.641 -11.266 -1.72 1 97.12 110 ILE B C 1
ATOM 3119 O O . ILE B 1 110 ? -11.898 -11.172 -2.922 1 97.12 110 ILE B O 1
ATOM 3123 N N . CYS B 1 111 ? -10.555 -10.82 -1.16 1 97.69 111 CYS B N 1
ATOM 3124 C CA . CYS B 1 111 ? -9.484 -10.266 -1.981 1 97.69 111 CYS B CA 1
ATOM 3125 C C . CYS B 1 111 ? -8.398 -11.305 -2.236 1 97.69 111 CYS B C 1
ATOM 3127 O O . CYS B 1 111 ? -7.941 -11.977 -1.307 1 97.69 111 CYS B O 1
ATOM 3129 N N . ILE B 1 112 ? -8.062 -11.508 -3.436 1 97.94 112 ILE B N 1
ATOM 3130 C CA . ILE B 1 112 ? -6.895 -12.281 -3.844 1 97.94 112 ILE B CA 1
ATOM 3131 C C . ILE B 1 112 ? -5.738 -11.328 -4.148 1 97.94 112 ILE B C 1
ATOM 3133 O O . ILE B 1 112 ? -5.809 -10.531 -5.09 1 97.94 112 ILE B O 1
ATOM 3137 N N . ASN B 1 113 ? -4.68 -11.445 -3.396 1 97.38 113 ASN B N 1
ATOM 3138 C CA . ASN B 1 113 ? -3.572 -10.508 -3.518 1 97.38 113 ASN B CA 1
ATOM 3139 C C . ASN B 1 113 ? -2.91 -10.594 -4.891 1 97.38 113 ASN B C 1
ATOM 3141 O O . ASN B 1 113 ? -3.029 -11.609 -5.578 1 97.38 113 ASN B O 1
ATOM 3145 N N . GLY B 1 114 ? -2.287 -9.547 -5.281 1 94.69 114 GLY B N 1
ATOM 3146 C CA . GLY B 1 114 ? -1.548 -9.453 -6.531 1 94.69 114 GLY B CA 1
ATOM 3147 C C . GLY B 1 114 ? -0.456 -8.398 -6.504 1 94.69 114 GLY B C 1
ATOM 3148 O O . GLY B 1 114 ? 0.028 -8.031 -5.43 1 94.69 114 GLY B O 1
ATOM 3149 N N . SER B 1 115 ? -0.024 -8.008 -7.66 1 96.5 115 SER B N 1
ATOM 3150 C CA . SER B 1 115 ? 1.074 -7.055 -7.789 1 96.5 115 SER B CA 1
ATOM 3151 C C . SER B 1 115 ? 0.607 -5.629 -7.504 1 96.5 115 SER B C 1
ATOM 3153 O O . SER B 1 115 ? -0.557 -5.297 -7.73 1 96.5 115 SER B O 1
ATOM 3155 N N . ASN B 1 116 ? 1.444 -4.91 -6.961 1 96.25 116 ASN B N 1
ATOM 3156 C CA . ASN B 1 116 ? 1.19 -3.5 -6.676 1 96.25 116 ASN B CA 1
ATOM 3157 C C . ASN B 1 116 ? 2.408 -2.637 -6.992 1 96.25 116 ASN B C 1
ATOM 3159 O O . ASN B 1 116 ? 3.479 -2.826 -6.41 1 96.25 116 ASN B O 1
ATOM 3163 N N . ALA B 1 117 ? 2.238 -1.656 -7.82 1 97.31 117 ALA B N 1
ATOM 3164 C CA . ALA B 1 117 ? 3.352 -0.847 -8.312 1 97.31 117 ALA B CA 1
ATOM 3165 C C . ALA B 1 117 ? 3.885 0.071 -7.211 1 97.31 117 ALA B C 1
ATOM 3167 O O . ALA B 1 117 ? 5.094 0.286 -7.109 1 97.31 117 ALA B O 1
ATOM 3168 N N . ALA B 1 118 ? 2.988 0.634 -6.398 1 97.75 118 ALA B N 1
ATOM 3169 C CA . ALA B 1 118 ? 3.389 1.567 -5.348 1 97.75 118 ALA B CA 1
ATOM 3170 C C . ALA B 1 118 ? 4.324 0.899 -4.348 1 97.75 118 ALA B C 1
ATOM 3172 O O . ALA B 1 118 ? 5.387 1.438 -4.027 1 97.75 118 ALA B O 1
ATOM 3173 N N . LEU B 1 119 ? 3.979 -0.274 -3.924 1 97.25 119 LEU B N 1
ATOM 3174 C CA . LEU B 1 119 ? 4.781 -0.981 -2.934 1 97.25 119 LEU B CA 1
ATOM 3175 C C . LEU B 1 119 ? 6.086 -1.485 -3.549 1 97.25 119 LEU B C 1
ATOM 3177 O O . LEU B 1 119 ? 7.129 -1.48 -2.895 1 97.25 119 LEU B O 1
ATOM 3181 N N . CYS B 1 120 ? 5.992 -1.924 -4.789 1 97.5 120 CYS B N 1
ATOM 3182 C CA . CYS B 1 120 ? 7.184 -2.348 -5.516 1 97.5 120 CYS B CA 1
ATOM 3183 C C . CYS B 1 120 ? 8.203 -1.221 -5.59 1 97.5 120 CYS B C 1
ATOM 3185 O O . CYS B 1 120 ? 9.383 -1.421 -5.277 1 97.5 120 CYS B O 1
ATOM 3187 N N . ALA B 1 121 ? 7.727 -0.051 -5.93 1 98.25 121 ALA B N 1
ATOM 3188 C CA . ALA B 1 121 ? 8.594 1.12 -6.035 1 98.25 121 ALA B CA 1
ATOM 3189 C C . ALA B 1 121 ? 9.156 1.512 -4.672 1 98.25 121 ALA B C 1
ATOM 3191 O O . ALA B 1 121 ? 10.344 1.801 -4.543 1 98.25 121 ALA B O 1
ATOM 3192 N N . LEU B 1 122 ? 8.305 1.489 -3.676 1 98.31 122 LEU B N 1
ATOM 3193 C CA . LEU B 1 122 ? 8.719 1.878 -2.332 1 98.31 122 LEU B CA 1
ATOM 3194 C C . LEU B 1 122 ? 9.797 0.935 -1.801 1 98.31 122 LEU B C 1
ATOM 3196 O O . LEU B 1 122 ? 10.82 1.383 -1.289 1 98.31 122 LEU B O 1
ATOM 3200 N N . ALA B 1 123 ? 9.617 -0.326 -1.995 1 97.62 123 ALA B N 1
ATOM 3201 C CA . ALA B 1 123 ? 10.539 -1.336 -1.479 1 97.62 123 ALA B CA 1
ATOM 3202 C C . ALA B 1 123 ? 11.914 -1.202 -2.121 1 97.62 123 ALA B C 1
ATOM 3204 O O . ALA B 1 123 ? 12.938 -1.473 -1.481 1 97.62 123 ALA B O 1
ATOM 3205 N N . THR B 1 124 ? 11.945 -0.773 -3.357 1 97.31 124 THR B N 1
ATOM 3206 C CA . THR B 1 124 ? 13.203 -0.749 -4.098 1 97.31 124 THR B CA 1
ATOM 3207 C C . THR B 1 124 ? 13.844 0.637 -4.035 1 97.31 124 THR B C 1
ATOM 3209 O O . THR B 1 124 ? 14.977 0.825 -4.48 1 97.31 124 THR B O 1
ATOM 3212 N N . SER B 1 125 ? 13.18 1.586 -3.48 1 97.06 125 SER B N 1
ATOM 3213 C CA . SER B 1 125 ? 13.633 2.973 -3.541 1 97.06 125 SER B CA 1
ATOM 3214 C C . SER B 1 125 ? 14.688 3.256 -2.479 1 97.06 125 SER B C 1
ATOM 3216 O O . SER B 1 125 ? 15.562 4.105 -2.674 1 97.06 125 SER B O 1
ATOM 3218 N N . GLY B 1 126 ? 14.508 2.58 -1.344 1 96.25 126 GLY B N 1
ATOM 3219 C CA . GLY B 1 126 ? 15.359 2.902 -0.205 1 96.25 126 GLY B CA 1
ATOM 3220 C C . GLY B 1 126 ? 14.797 4.02 0.654 1 96.25 126 GLY B C 1
ATOM 3221 O O . GLY B 1 126 ? 15.359 4.344 1.703 1 96.25 126 GLY B O 1
ATOM 3222 N N . PHE B 1 127 ? 13.688 4.625 0.268 1 97 127 PHE B N 1
ATOM 3223 C CA . PHE B 1 127 ? 13.039 5.656 1.071 1 97 127 PHE B CA 1
ATOM 3224 C C . PHE B 1 127 ? 12.391 5.055 2.311 1 97 127 PHE B C 1
ATOM 3226 O O . PHE B 1 127 ? 12.141 3.848 2.361 1 97 127 PHE B O 1
ATOM 3233 N N . GLU B 1 128 ? 12.219 5.891 3.264 1 94.38 128 GLU B N 1
ATOM 3234 C CA . GLU B 1 128 ? 11.547 5.418 4.469 1 94.38 128 GLU B CA 1
ATOM 3235 C C . GLU B 1 128 ? 10.211 4.766 4.137 1 94.38 128 GLU B C 1
ATOM 3237 O O . GLU B 1 128 ? 9.406 5.332 3.393 1 94.38 128 GLU B O 1
ATOM 3242 N N . SER B 1 129 ? 10.031 3.543 4.703 1 95.56 129 SER B N 1
ATOM 3243 C CA . SER B 1 129 ? 8.875 2.764 4.281 1 95.56 129 SER B CA 1
ATOM 3244 C C . SER B 1 129 ? 8.039 2.324 5.477 1 95.56 129 SER B C 1
ATOM 3246 O O . SER B 1 129 ? 7.059 1.591 5.316 1 95.56 129 SER B O 1
ATOM 3248 N N . SER B 1 130 ? 8.406 2.758 6.648 1 93.56 130 SER B N 1
ATOM 3249 C CA . SER B 1 130 ? 7.625 2.393 7.824 1 93.56 130 SER B CA 1
ATOM 3250 C C . SER B 1 130 ? 6.25 3.049 7.805 1 93.56 130 SER B C 1
ATOM 3252 O O . SER B 1 130 ? 5.289 2.508 8.359 1 93.56 130 SER B O 1
ATOM 3254 N N . GLN B 1 131 ? 6.195 4.258 7.316 1 96.12 131 GLN B N 1
ATOM 3255 C CA . GLN B 1 131 ? 4.973 5.008 7.051 1 96.12 131 GLN B CA 1
ATOM 3256 C C . GLN B 1 131 ? 5.012 5.652 5.668 1 96.12 131 GLN B C 1
ATOM 3258 O O . GLN B 1 131 ? 6.078 6.062 5.199 1 96.12 131 GLN B O 1
ATOM 3263 N N . PHE B 1 132 ? 3.861 5.695 5.023 1 97.88 132 PHE B N 1
ATOM 3264 C CA . PHE B 1 132 ? 3.836 6.363 3.729 1 97.88 132 PHE B CA 1
ATOM 3265 C C . PHE B 1 132 ? 2.424 6.812 3.375 1 97.88 132 PHE B C 1
ATOM 3267 O O . PHE B 1 132 ? 1.453 6.359 3.988 1 97.88 132 PHE B O 1
ATOM 3274 N N . TYR B 1 133 ? 2.354 7.793 2.533 1 97.94 133 TYR B N 1
ATOM 3275 C CA . TYR B 1 133 ? 1.097 8.289 1.985 1 97.94 133 TYR B CA 1
ATOM 3276 C C . TYR B 1 133 ? 0.979 7.961 0.502 1 97.94 133 TYR B C 1
ATOM 3278 O O . TYR B 1 133 ? 1.907 8.211 -0.271 1 97.94 133 TYR B O 1
ATOM 3286 N N . TYR B 1 134 ? -0.061 7.332 0.183 1 98.5 134 TYR B N 1
ATOM 3287 C CA . TYR B 1 134 ? -0.4 7.098 -1.216 1 98.5 134 TYR B CA 1
ATOM 3288 C C . TYR B 1 134 ? -1.422 8.109 -1.71 1 98.5 134 TYR B C 1
ATOM 3290 O O . TYR B 1 134 ? -2.555 8.148 -1.224 1 98.5 134 TYR B O 1
ATOM 3298 N N . GLY B 1 135 ? -1.045 8.789 -2.797 1 97.62 135 GLY B N 1
ATOM 3299 C CA . GLY B 1 135 ? -1.88 9.891 -3.232 1 97.62 135 GLY B CA 1
ATOM 3300 C C . GLY B 1 135 ? -2.566 9.641 -4.559 1 97.62 135 GLY B C 1
ATOM 3301 O O . GLY B 1 135 ? -3.266 10.508 -5.082 1 97.62 135 GLY B O 1
ATOM 3302 N N . GLY B 1 136 ? -2.344 8.477 -5.113 1 97.06 136 GLY B N 1
ATOM 3303 C CA . GLY B 1 136 ? -2.916 8.203 -6.422 1 97.06 136 GLY B CA 1
ATOM 3304 C C . GLY B 1 136 ? -2.271 9.008 -7.535 1 97.06 136 GLY B C 1
ATOM 3305 O O . GLY B 1 136 ? -1.047 9.016 -7.676 1 97.06 136 GLY B O 1
ATOM 3306 N N . PHE B 1 137 ? -3.143 9.703 -8.312 1 96.88 137 PHE B N 1
ATOM 3307 C CA . PHE B 1 137 ? -2.664 10.539 -9.406 1 96.88 137 PHE B CA 1
ATOM 3308 C C . PHE B 1 137 ? -2.768 12.016 -9.047 1 96.88 137 PHE B C 1
ATOM 3310 O O . PHE B 1 137 ? -3.699 12.43 -8.352 1 96.88 137 PHE B O 1
ATOM 3317 N N . PHE B 1 138 ? -1.814 12.758 -9.539 1 96.38 138 PHE B N 1
ATOM 3318 C CA . PHE B 1 138 ? -1.94 14.211 -9.422 1 96.38 138 PHE B CA 1
ATOM 3319 C C . PHE B 1 138 ? -3.098 14.719 -10.273 1 96.38 138 PHE B C 1
ATOM 3321 O O . PHE B 1 138 ? -3.471 14.094 -11.266 1 96.38 138 PHE B O 1
ATOM 3328 N N . GLY B 1 139 ? -3.625 15.852 -9.789 1 94.06 139 GLY B N 1
ATOM 3329 C CA . GLY B 1 139 ? -4.535 16.578 -10.656 1 94.06 139 GLY B CA 1
ATOM 3330 C C . GLY B 1 139 ? -3.877 17.062 -11.938 1 94.06 139 GLY B C 1
ATOM 3331 O O . GLY B 1 139 ? -2.648 17.109 -12.031 1 94.06 139 GLY B O 1
ATOM 3332 N N . TYR B 1 140 ? -4.668 17.453 -12.875 1 91.38 140 TYR B N 1
ATOM 3333 C CA . TYR B 1 140 ? -4.176 17.797 -14.211 1 91.38 140 TYR B CA 1
ATOM 3334 C C . TYR B 1 140 ? -3.609 19.203 -14.242 1 91.38 140 TYR B C 1
ATOM 3336 O O . TYR B 1 140 ? -2.643 19.484 -14.953 1 91.38 140 TYR B O 1
ATOM 3344 N N . LYS B 1 141 ? -4.176 20.062 -13.406 1 93.75 141 LYS B N 1
ATOM 3345 C CA . LYS B 1 141 ? -3.77 21.469 -13.438 1 93.75 141 LYS B CA 1
ATOM 3346 C C . LYS B 1 141 ? -2.543 21.703 -12.562 1 93.75 141 LYS B C 1
ATOM 3348 O O . LYS B 1 141 ? -2.402 21.094 -11.508 1 93.75 141 LYS B O 1
ATOM 3353 N N . LYS B 1 142 ? -1.745 22.672 -13.031 1 96.25 142 LYS B N 1
ATOM 3354 C CA . LYS B 1 142 ? -0.534 23.031 -12.305 1 96.25 142 LYS B CA 1
ATOM 3355 C C . LYS B 1 142 ? -0.845 23.359 -10.844 1 96.25 142 LYS B C 1
ATOM 3357 O O . LYS B 1 142 ? -0.21 22.812 -9.938 1 96.25 142 LYS B O 1
ATOM 3362 N N . GLN B 1 143 ? -1.844 24.125 -10.633 1 94.88 143 GLN B N 1
ATOM 3363 C CA . GLN B 1 143 ? -2.17 24.578 -9.281 1 94.88 143 GLN B CA 1
ATOM 3364 C C . GLN B 1 143 ? -2.623 23.422 -8.414 1 94.88 143 GLN B C 1
ATOM 3366 O O . GLN B 1 143 ? -2.373 23.406 -7.203 1 94.88 143 GLN B O 1
ATOM 3371 N N . GLU B 1 144 ? -3.209 22.406 -8.984 1 94.88 144 GLU B N 1
ATOM 3372 C CA . GLU B 1 144 ? -3.645 21.234 -8.242 1 94.88 144 GLU B CA 1
ATOM 3373 C C . GLU B 1 144 ? -2.453 20.422 -7.746 1 94.88 144 GLU B C 1
ATOM 3375 O O . GLU B 1 144 ? -2.471 19.906 -6.625 1 94.88 144 GLU B O 1
ATOM 3380 N N . ILE B 1 145 ? -1.456 20.312 -8.594 1 97.25 145 ILE B N 1
ATOM 3381 C CA . ILE B 1 145 ? -0.234 19.609 -8.219 1 97.25 145 ILE B CA 1
ATOM 3382 C C . ILE B 1 145 ? 0.46 20.359 -7.082 1 97.25 145 ILE B C 1
ATOM 3384 O O . ILE B 1 145 ? 0.849 19.75 -6.082 1 97.25 145 ILE B O 1
ATOM 3388 N N . ILE B 1 146 ? 0.518 21.656 -7.207 1 95.31 146 ILE B N 1
ATOM 3389 C CA . ILE B 1 146 ? 1.181 22.5 -6.215 1 95.31 146 ILE B CA 1
ATOM 3390 C C . ILE B 1 146 ? 0.429 22.422 -4.891 1 95.31 146 ILE B C 1
ATOM 3392 O O . ILE B 1 146 ? 1.038 22.234 -3.834 1 95.31 146 ILE B O 1
ATOM 3396 N N . ASN B 1 147 ? -0.876 22.547 -4.949 1 92.44 147 ASN B N 1
ATOM 3397 C CA . ASN B 1 147 ? -1.693 22.469 -3.744 1 92.44 147 ASN B CA 1
ATOM 3398 C C . ASN B 1 147 ? -1.561 21.125 -3.049 1 92.44 147 ASN B C 1
ATOM 3400 O O . ASN B 1 147 ? -1.432 21.062 -1.826 1 92.44 147 ASN B O 1
ATOM 3404 N N . GLU B 1 148 ? -1.601 20.078 -3.861 1 94.31 148 GLU B N 1
ATOM 3405 C CA . GLU B 1 148 ? -1.449 18.734 -3.334 1 94.31 148 GLU B CA 1
ATOM 3406 C C . GLU B 1 148 ? -0.13 18.578 -2.584 1 94.31 148 GLU B C 1
ATOM 3408 O O . GLU B 1 148 ? -0.11 18.109 -1.444 1 94.31 148 GLU B O 1
ATOM 3413 N N . LEU B 1 149 ? 0.915 19.016 -3.135 1 95.5 149 LEU B N 1
ATOM 3414 C CA . LEU B 1 149 ? 2.229 18.812 -2.537 1 95.5 149 LEU B CA 1
ATOM 3415 C C . LEU B 1 149 ? 2.445 19.75 -1.357 1 95.5 149 LEU B C 1
ATOM 3417 O O . LEU B 1 149 ? 3.107 19.391 -0.383 1 95.5 149 LEU B O 1
ATOM 3421 N N . ASN B 1 150 ? 1.874 20.984 -1.422 1 90.62 150 ASN B N 1
ATOM 3422 C CA . ASN B 1 150 ? 1.947 21.891 -0.28 1 90.62 150 ASN B CA 1
ATOM 3423 C C . ASN B 1 150 ? 1.315 21.266 0.965 1 90.62 150 ASN B C 1
ATOM 3425 O O . ASN B 1 150 ? 1.833 21.438 2.072 1 90.62 150 ASN B O 1
ATOM 3429 N N . GLU B 1 151 ? 0.292 20.609 0.721 1 89.44 151 GLU B N 1
ATOM 3430 C CA . GLU B 1 151 ? -0.431 20 1.829 1 89.44 151 GLU B CA 1
ATOM 3431 C C . GLU B 1 151 ? 0.255 18.719 2.289 1 89.44 151 GLU B C 1
ATOM 3433 O O . GLU B 1 151 ? 0.528 18.547 3.479 1 89.44 151 GLU B O 1
ATOM 3438 N N . LYS B 1 152 ? 0.649 17.859 1.358 1 94.19 152 LYS B N 1
ATOM 3439 C CA . LYS B 1 152 ? 1.062 16.5 1.704 1 94.19 152 LYS B CA 1
ATOM 3440 C C . LYS B 1 152 ? 2.523 16.469 2.143 1 94.19 152 LYS B C 1
ATOM 3442 O O . LYS B 1 152 ? 2.939 15.562 2.863 1 94.19 152 LYS B O 1
ATOM 3447 N N . LEU B 1 153 ? 3.264 17.422 1.786 1 91.5 153 LEU B N 1
ATOM 3448 C CA . LEU B 1 153 ? 4.652 17.469 2.23 1 91.5 153 LEU B CA 1
ATOM 3449 C C . LEU B 1 153 ? 4.734 17.734 3.73 1 91.5 153 LEU B C 1
ATOM 3451 O O . LEU B 1 153 ? 5.785 17.516 4.344 1 91.5 153 LEU B O 1
ATOM 3455 N N . LYS B 1 154 ? 3.645 18.141 4.336 1 83.81 154 LYS B N 1
ATOM 3456 C CA . LYS B 1 154 ? 3.582 18.344 5.781 1 83.81 154 LYS B CA 1
ATOM 3457 C C . LYS B 1 154 ? 3.479 17 6.516 1 83.81 154 LYS B C 1
ATOM 3459 O O . LYS B 1 154 ? 3.711 16.938 7.723 1 83.81 154 LYS B O 1
ATOM 3464 N N . TYR B 1 155 ? 3.061 15.859 5.848 1 87.38 155 TYR B N 1
ATOM 3465 C CA . TYR B 1 155 ? 2.842 14.555 6.457 1 87.38 155 TYR B CA 1
ATOM 3466 C C . TYR B 1 155 ? 4.16 13.938 6.902 1 87.38 155 TYR B C 1
ATOM 3468 O O . TYR B 1 155 ? 4.172 13.008 7.715 1 87.38 155 TYR B O 1
ATOM 3476 N N . ASP B 1 156 ? 5.262 14.445 6.793 1 84.38 156 ASP B N 1
ATOM 3477 C CA . ASP B 1 156 ? 6.574 13.938 7.18 1 84.38 156 ASP B CA 1
ATOM 3478 C C . ASP B 1 156 ? 6.703 12.453 6.867 1 84.38 156 ASP B C 1
ATOM 3480 O O . ASP B 1 156 ? 7.047 11.656 7.746 1 84.38 156 ASP B O 1
ATOM 3484 N N . THR B 1 157 ? 6.332 11.969 5.793 1 94.31 157 THR B N 1
ATOM 3485 C CA . THR B 1 157 ? 6.41 10.586 5.328 1 94.31 157 THR B CA 1
ATOM 3486 C C . THR B 1 157 ? 6.703 10.531 3.832 1 94.31 157 THR B C 1
ATOM 3488 O O . THR B 1 157 ? 6.715 11.562 3.16 1 94.31 157 THR B O 1
ATOM 3491 N N . THR B 1 158 ? 7.086 9.352 3.354 1 97.69 158 THR B N 1
ATOM 3492 C CA . THR B 1 158 ? 7.246 9.156 1.917 1 97.69 158 THR B CA 1
ATOM 3493 C C . THR B 1 158 ? 5.91 9.312 1.197 1 97.69 158 THR B C 1
ATOM 3495 O O . THR B 1 158 ? 4.887 8.805 1.663 1 97.69 158 THR B O 1
ATOM 3498 N N . LEU B 1 159 ? 5.887 10.125 0.153 1 98.38 159 LEU B N 1
ATOM 3499 C CA . LEU B 1 159 ? 4.703 10.281 -0.685 1 98.38 159 LEU B CA 1
ATOM 3500 C C . LEU B 1 159 ? 4.824 9.453 -1.96 1 98.38 159 LEU B C 1
ATOM 3502 O O . LEU B 1 159 ? 5.898 9.391 -2.561 1 98.38 159 LEU B O 1
ATOM 3506 N N . ILE B 1 160 ? 3.758 8.805 -2.354 1 98.75 160 ILE B N 1
ATOM 3507 C CA . ILE B 1 160 ? 3.758 7.949 -3.533 1 98.75 160 ILE B CA 1
ATOM 3508 C C . ILE B 1 160 ? 2.627 8.359 -4.473 1 98.75 160 ILE B C 1
ATOM 3510 O O . ILE B 1 160 ? 1.473 8.469 -4.055 1 98.75 160 ILE B O 1
ATOM 3514 N N . TYR B 1 161 ? 2.971 8.57 -5.754 1 98.62 161 TYR B N 1
ATOM 3515 C CA . TYR B 1 161 ? 1.983 8.922 -6.766 1 98.62 161 TYR B CA 1
ATOM 3516 C C . TYR B 1 161 ? 2.193 8.109 -8.039 1 98.62 161 TYR B C 1
ATOM 3518 O O . TYR B 1 161 ? 3.326 7.773 -8.391 1 98.62 161 TYR B O 1
ATOM 3526 N N . TYR B 1 162 ? 1.123 7.785 -8.641 1 97.88 162 TYR B N 1
ATOM 3527 C CA . TYR B 1 162 ? 1.179 7.277 -10 1 97.88 162 TYR B CA 1
ATOM 3528 C C . TYR B 1 162 ? 1.13 8.414 -11.016 1 97.88 162 TYR B C 1
ATOM 3530 O O . TYR B 1 162 ? 0.641 9.508 -10.703 1 97.88 162 TYR B O 1
ATOM 3538 N N . GLU B 1 163 ? 1.682 8.172 -12.148 1 97.38 163 GLU B N 1
ATOM 3539 C CA . GLU B 1 163 ? 1.575 9.156 -13.211 1 97.38 163 GLU B CA 1
ATOM 3540 C C . GLU B 1 163 ? 1.664 8.5 -14.586 1 97.38 163 GLU B C 1
ATOM 3542 O O . GLU B 1 163 ? 2.371 7.508 -14.758 1 97.38 163 GLU B O 1
ATOM 3547 N N . SER B 1 164 ? 0.944 9.047 -15.562 1 94.94 164 SER B N 1
ATOM 3548 C CA . SER B 1 164 ? 0.935 8.508 -16.922 1 94.94 164 SER B CA 1
ATOM 3549 C C . SER B 1 164 ? 2.123 9.023 -17.719 1 94.94 164 SER B C 1
ATOM 3551 O O . SER B 1 164 ? 2.734 10.031 -17.359 1 94.94 164 SER B O 1
ATOM 3553 N N . VAL B 1 165 ? 2.33 8.328 -18.781 1 96.88 165 VAL B N 1
ATOM 3554 C CA . VAL B 1 165 ? 3.422 8.688 -19.672 1 96.88 165 VAL B CA 1
ATOM 3555 C C . VAL B 1 165 ? 3.15 10.062 -20.297 1 96.88 165 VAL B C 1
ATOM 3557 O O . VAL B 1 165 ? 4.082 10.828 -20.562 1 96.88 165 VAL B O 1
ATOM 3560 N N . HIS B 1 166 ? 1.92 10.43 -20.422 1 96.44 166 HIS B N 1
ATOM 3561 C CA . HIS B 1 166 ? 1.538 11.664 -21.094 1 96.44 166 HIS B CA 1
ATOM 3562 C C . HIS B 1 166 ? 1.705 12.875 -20.172 1 96.44 166 HIS B C 1
ATOM 3564 O O . HIS B 1 166 ? 1.799 14.008 -20.656 1 96.44 166 HIS B O 1
ATOM 3570 N N . ARG B 1 167 ? 1.805 12.578 -18.859 1 97.31 167 ARG B N 1
ATOM 3571 C CA . ARG B 1 167 ? 1.771 13.68 -17.922 1 97.31 167 ARG B CA 1
ATOM 3572 C C . ARG B 1 167 ? 3.072 13.766 -17.125 1 97.31 167 ARG B C 1
ATOM 3574 O O . ARG B 1 167 ? 3.387 14.805 -16.547 1 97.31 167 ARG B O 1
ATOM 3581 N N . ILE B 1 168 ? 3.859 12.781 -17.125 1 98.25 168 ILE B N 1
ATOM 3582 C CA . ILE B 1 168 ? 4.965 12.609 -16.188 1 98.25 168 ILE B CA 1
ATOM 3583 C C . ILE B 1 168 ? 5.973 13.75 -16.359 1 98.25 168 ILE B C 1
ATOM 3585 O O . ILE B 1 168 ? 6.441 14.328 -15.383 1 98.25 168 ILE B O 1
ATOM 3589 N N . LYS B 1 169 ? 6.348 14.062 -17.594 1 97.69 169 LYS B N 1
ATOM 3590 C CA . LYS B 1 169 ? 7.336 15.109 -17.828 1 97.69 169 LYS B CA 1
ATOM 3591 C C . LYS B 1 169 ? 6.852 16.453 -17.297 1 97.69 169 LYS B C 1
ATOM 3593 O O . LYS B 1 169 ? 7.566 17.125 -16.547 1 97.69 169 LYS B O 1
ATOM 3598 N N . ASN B 1 170 ? 5.66 16.781 -17.672 1 97.88 170 ASN B N 1
ATOM 3599 C CA . ASN B 1 170 ? 5.078 18.047 -17.203 1 97.88 170 ASN B CA 1
ATOM 3600 C C . ASN B 1 170 ? 4.969 18.094 -15.688 1 97.88 170 ASN B C 1
ATOM 3602 O O . ASN B 1 170 ? 5.289 19.094 -15.062 1 97.88 170 ASN B O 1
ATOM 3606 N N . THR B 1 171 ? 4.504 17.031 -15.055 1 98.44 171 THR B N 1
ATOM 3607 C CA . THR B 1 171 ? 4.371 16.922 -13.609 1 98.44 171 THR B CA 1
ATOM 3608 C C . THR B 1 171 ? 5.719 17.141 -12.922 1 98.44 171 THR B C 1
ATOM 3610 O O . THR B 1 171 ? 5.82 17.922 -11.977 1 98.44 171 THR B O 1
ATOM 3613 N N . LEU B 1 172 ? 6.707 16.5 -13.453 1 98.38 172 LEU B N 1
ATOM 3614 C CA . LEU B 1 172 ? 8.039 16.625 -12.867 1 98.38 172 LEU B CA 1
ATOM 3615 C C . LEU B 1 172 ? 8.57 18.047 -13 1 98.38 172 LEU B C 1
ATOM 3617 O O . LEU B 1 172 ? 9.211 18.562 -12.086 1 98.38 172 LEU B O 1
ATOM 3621 N N . GLU B 1 173 ? 8.32 18.641 -14.102 1 98.12 173 GLU B N 1
ATOM 3622 C CA . GLU B 1 173 ? 8.75 20.016 -14.312 1 98.12 173 GLU B CA 1
ATOM 3623 C C . GLU B 1 173 ? 8.07 20.953 -13.312 1 98.12 173 GLU B C 1
ATOM 3625 O O . GLU B 1 173 ? 8.719 21.828 -12.734 1 98.12 173 GLU B O 1
ATOM 3630 N N . ILE B 1 174 ? 6.762 20.797 -13.141 1 98.25 174 ILE B N 1
ATOM 3631 C CA . ILE B 1 174 ? 6.008 21.609 -12.195 1 98.25 174 ILE B CA 1
ATOM 3632 C C . ILE B 1 174 ? 6.574 21.422 -10.789 1 98.25 174 ILE B C 1
ATOM 3634 O O . ILE B 1 174 ? 6.801 22.391 -10.062 1 98.25 174 ILE B O 1
ATOM 3638 N N . ILE B 1 175 ? 6.855 20.203 -10.406 1 98.12 175 ILE B N 1
ATOM 3639 C CA . ILE B 1 175 ? 7.379 19.906 -9.07 1 98.12 175 ILE B CA 1
ATOM 3640 C C . ILE B 1 175 ? 8.766 20.531 -8.914 1 98.12 175 ILE B C 1
ATOM 3642 O O . ILE B 1 175 ? 9.062 21.156 -7.898 1 98.12 175 ILE B O 1
ATOM 3646 N N . ASN B 1 176 ? 9.562 20.375 -9.938 1 97.5 176 ASN B N 1
ATOM 3647 C CA . ASN B 1 176 ? 10.914 20.906 -9.898 1 97.5 176 ASN B CA 1
ATOM 3648 C C . ASN B 1 176 ? 10.914 22.422 -9.719 1 97.5 176 ASN B C 1
ATOM 3650 O O . ASN B 1 176 ? 11.719 22.969 -8.961 1 97.5 176 ASN B O 1
ATOM 3654 N N . GLU B 1 177 ? 10.055 23.062 -10.367 1 97.25 177 GLU B N 1
ATOM 3655 C CA . GLU B 1 177 ? 9.961 24.516 -10.344 1 97.25 177 GLU B CA 1
ATOM 3656 C C . GLU B 1 177 ? 9.508 25.016 -8.977 1 97.25 177 GLU B C 1
ATOM 3658 O O . GLU B 1 177 ? 9.969 26.062 -8.508 1 97.25 177 GLU B O 1
ATOM 3663 N N . ASN B 1 178 ? 8.672 24.297 -8.359 1 96.19 178 ASN B N 1
ATOM 3664 C CA . ASN B 1 178 ? 8.023 24.812 -7.156 1 96.19 178 ASN B CA 1
ATOM 3665 C C . ASN B 1 178 ? 8.617 24.188 -5.898 1 96.19 178 ASN B C 1
ATOM 3667 O O . ASN B 1 178 ? 8.539 24.766 -4.812 1 96.19 178 ASN B O 1
ATOM 3671 N N . PHE B 1 179 ? 9.172 23.016 -5.996 1 95.31 179 PHE B N 1
ATOM 3672 C CA . PHE B 1 179 ? 9.781 22.281 -4.895 1 95.31 179 PHE B CA 1
ATOM 3673 C C . PHE B 1 179 ? 11.125 21.703 -5.305 1 95.31 179 PHE B C 1
ATOM 3675 O O . PHE B 1 179 ? 11.312 20.484 -5.316 1 95.31 179 PHE B O 1
ATOM 3682 N N . PRO B 1 180 ? 12.125 22.547 -5.543 1 92.75 180 PRO B N 1
ATOM 3683 C CA . PRO B 1 180 ? 13.375 22.125 -6.184 1 92.75 180 PRO B CA 1
ATOM 3684 C C . PRO B 1 180 ? 14.234 21.25 -5.281 1 92.75 180 PRO B C 1
ATOM 3686 O O . PRO B 1 180 ? 15.102 20.516 -5.766 1 92.75 180 PRO B O 1
ATOM 3689 N N . ASP B 1 181 ? 14.008 21.156 -4.023 1 92.12 181 ASP B N 1
ATOM 3690 C CA . ASP B 1 181 ? 14.922 20.484 -3.111 1 92.12 181 ASP B CA 1
ATOM 3691 C C . ASP B 1 181 ? 14.422 19.078 -2.771 1 92.12 181 ASP B C 1
ATOM 3693 O O . ASP B 1 181 ? 15.07 18.344 -2.021 1 92.12 181 ASP B O 1
ATOM 3697 N N . LEU B 1 182 ? 13.344 18.688 -3.393 1 95.19 182 LEU B N 1
ATOM 3698 C CA . LEU B 1 182 ? 12.789 17.375 -3.066 1 95.19 182 LEU B CA 1
ATOM 3699 C C . LEU B 1 182 ? 13.664 16.266 -3.621 1 95.19 182 LEU B C 1
ATOM 3701 O O . LEU B 1 182 ? 14.156 16.359 -4.746 1 95.19 182 LEU B O 1
ATOM 3705 N N . GLU B 1 183 ? 13.914 15.297 -2.789 1 95.69 183 GLU B N 1
ATOM 3706 C CA . GLU B 1 183 ? 14.508 14.039 -3.244 1 95.69 183 GLU B CA 1
ATOM 3707 C C . GLU B 1 183 ? 13.43 13.062 -3.721 1 95.69 183 GLU B C 1
ATOM 3709 O O . GLU B 1 183 ? 12.5 12.75 -2.977 1 95.69 183 GLU B O 1
ATOM 3714 N N . VAL B 1 184 ? 13.586 12.602 -4.992 1 97.81 184 VAL B N 1
ATOM 3715 C CA . VAL B 1 184 ? 12.516 11.781 -5.547 1 97.81 184 VAL B CA 1
ATOM 3716 C C . VAL B 1 184 ? 13.094 10.484 -6.117 1 97.81 184 VAL B C 1
ATOM 3718 O O . VAL B 1 184 ? 14.305 10.383 -6.324 1 97.81 184 VAL B O 1
ATOM 3721 N N . CYS B 1 185 ? 12.297 9.508 -6.203 1 98 185 CYS B N 1
ATOM 3722 C CA . CYS B 1 185 ? 12.508 8.305 -6.996 1 98 185 CYS B CA 1
ATOM 3723 C C . CYS B 1 185 ? 11.438 8.164 -8.07 1 98 185 CYS B C 1
ATOM 3725 O O . CYS B 1 185 ? 10.242 8.156 -7.77 1 98 185 CYS B O 1
ATOM 3727 N N . ILE B 1 186 ? 11.859 8.164 -9.289 1 98.5 186 ILE B N 1
ATOM 3728 C CA . ILE B 1 186 ? 10.953 7.914 -10.406 1 98.5 186 ILE B CA 1
ATOM 3729 C C . ILE B 1 186 ? 11.117 6.477 -10.898 1 98.5 186 ILE B C 1
ATOM 3731 O O . ILE B 1 186 ? 12.148 6.125 -11.469 1 98.5 186 ILE B O 1
ATOM 3735 N N . ALA B 1 187 ? 10.133 5.672 -10.633 1 98.25 187 ALA B N 1
ATOM 3736 C CA . ALA B 1 187 ? 10.148 4.277 -11.07 1 98.25 187 ALA B CA 1
ATOM 3737 C C . ALA B 1 187 ? 9.367 4.102 -12.367 1 98.25 187 ALA B C 1
ATOM 3739 O O . ALA B 1 187 ? 8.219 4.539 -12.469 1 98.25 187 ALA B O 1
ATOM 3740 N N . ARG B 1 188 ? 9.953 3.465 -13.266 1 97.94 188 ARG B N 1
ATOM 3741 C CA . ARG B 1 188 ? 9.398 3.285 -14.602 1 97.94 188 ARG B CA 1
ATOM 3742 C C . ARG B 1 188 ? 9.289 1.807 -14.961 1 97.94 188 ARG B C 1
ATOM 3744 O O . ARG B 1 188 ? 10.234 1.041 -14.742 1 97.94 188 ARG B O 1
ATOM 3751 N N . GLU B 1 189 ? 8.117 1.359 -15.531 1 97.06 189 GLU B N 1
ATOM 3752 C CA . GLU B 1 189 ? 7.91 0.04 -16.125 1 97.06 189 GLU B CA 1
ATOM 3753 C C . GLU B 1 189 ? 8.266 -1.068 -15.141 1 97.06 189 GLU B C 1
ATOM 3755 O O . GLU B 1 189 ? 8.984 -2.01 -15.492 1 97.06 189 GLU B O 1
ATOM 3760 N N . LEU B 1 190 ? 7.75 -0.87 -13.938 1 96.81 190 LEU B N 1
ATOM 3761 C CA . LEU B 1 190 ? 8.039 -1.826 -12.875 1 96.81 190 LEU B CA 1
ATOM 3762 C C . LEU B 1 190 ? 7.629 -3.236 -13.289 1 96.81 190 LEU B C 1
ATOM 3764 O O . LEU B 1 190 ? 6.543 -3.436 -13.844 1 96.81 190 LEU B O 1
ATOM 3768 N N . THR B 1 191 ? 8.508 -4.285 -13.031 1 95.94 191 THR B N 1
ATOM 3769 C CA . THR B 1 191 ? 8.383 -5.723 -13.219 1 95.94 191 THR B CA 1
ATOM 3770 C C . THR B 1 191 ? 8.547 -6.09 -14.695 1 95.94 191 THR B C 1
ATOM 3772 O O . THR B 1 191 ? 8.625 -7.27 -15.047 1 95.94 191 THR B O 1
ATOM 3775 N N . LYS B 1 192 ? 8.609 -5.062 -15.547 1 95 192 LYS B N 1
ATOM 3776 C CA . LYS B 1 192 ? 8.742 -5.293 -16.984 1 95 192 LYS B CA 1
ATOM 3777 C C . LYS B 1 192 ? 10.211 -5.293 -17.406 1 95 192 LYS B C 1
ATOM 3779 O O . LYS B 1 192 ? 11.102 -5.113 -16.578 1 95 192 LYS B O 1
ATOM 3784 N N . LYS B 1 193 ? 10.398 -5.602 -18.656 1 92.19 193 LYS B N 1
ATOM 3785 C CA . LYS B 1 193 ? 11.734 -5.766 -19.219 1 92.19 193 LYS B CA 1
ATOM 3786 C C . LYS B 1 193 ? 12.555 -4.484 -19.078 1 92.19 193 LYS B C 1
ATOM 3788 O O . LYS B 1 193 ? 13.758 -4.535 -18.844 1 92.19 193 LYS B O 1
ATOM 3793 N N . PHE B 1 194 ? 11.945 -3.342 -19.141 1 93.94 194 PHE B N 1
ATOM 3794 C CA . PHE B 1 194 ? 12.664 -2.074 -19.172 1 93.94 194 PHE B CA 1
ATOM 3795 C C . PHE B 1 194 ? 12.461 -1.314 -17.859 1 93.94 194 PHE B C 1
ATOM 3797 O O . PHE B 1 194 ? 12.398 -0.083 -17.859 1 93.94 194 PHE B O 1
ATOM 3804 N N . GLU B 1 195 ? 12.289 -2.068 -16.844 1 96.31 195 GLU B N 1
ATOM 3805 C CA . GLU B 1 195 ? 12.203 -1.45 -15.531 1 96.31 195 GLU B CA 1
ATOM 3806 C C . GLU B 1 195 ? 13.406 -0.553 -15.266 1 96.31 195 GLU B C 1
ATOM 3808 O O . GLU B 1 195 ? 14.547 -0.939 -15.531 1 96.31 195 GLU B O 1
ATOM 3813 N N . SER B 1 196 ? 13.125 0.691 -14.812 1 96.25 196 SER B N 1
ATOM 3814 C CA . SER B 1 196 ? 14.172 1.652 -14.484 1 96.25 196 SER B CA 1
ATOM 3815 C C . SER B 1 196 ? 13.781 2.508 -13.281 1 96.25 196 SER B C 1
ATOM 3817 O O . SER B 1 196 ? 12.609 2.865 -13.125 1 96.25 196 SER B O 1
ATOM 3819 N N . LEU B 1 197 ? 14.766 2.775 -12.469 1 96.44 197 LEU B N 1
ATOM 3820 C CA . LEU B 1 197 ? 14.57 3.695 -11.352 1 96.44 197 LEU B CA 1
ATOM 3821 C C . LEU B 1 197 ? 15.57 4.852 -11.422 1 96.44 197 LEU B C 1
ATOM 3823 O O . LEU B 1 197 ? 16.75 4.641 -11.695 1 96.44 197 LEU B O 1
ATOM 3827 N N . TYR B 1 198 ? 15.055 6.062 -11.258 1 96.31 198 TYR B N 1
ATOM 3828 C CA . TYR B 1 198 ? 15.852 7.285 -11.219 1 96.31 198 TYR B CA 1
ATOM 3829 C C . TYR B 1 198 ? 15.758 7.953 -9.852 1 96.31 198 TYR B C 1
ATOM 3831 O O . TYR B 1 198 ? 14.656 8.156 -9.328 1 96.31 198 TYR B O 1
ATOM 3839 N N . PHE B 1 199 ? 16.969 8.328 -9.297 1 94.44 199 PHE B N 1
ATOM 3840 C CA . PHE B 1 199 ? 17 8.875 -7.945 1 94.44 199 PHE B CA 1
ATOM 3841 C C . PHE B 1 199 ? 17.703 10.234 -7.926 1 94.44 199 PHE B C 1
ATOM 3843 O O . PHE B 1 199 ? 18.672 10.445 -8.648 1 94.44 199 PHE B O 1
ATOM 3850 N N . GLY B 1 200 ? 17.219 11.094 -7.047 1 93.56 200 GLY B N 1
ATOM 3851 C CA . GLY B 1 200 ? 17.875 12.367 -6.836 1 93.56 200 GLY B CA 1
ATOM 3852 C C . GLY B 1 200 ? 16.938 13.555 -6.938 1 93.56 200 GLY B C 1
ATOM 3853 O O . GLY B 1 200 ? 15.711 13.391 -6.84 1 93.56 200 GLY B O 1
ATOM 3854 N N . LYS B 1 201 ? 17.5 14.672 -6.984 1 95.81 201 LYS B N 1
ATOM 3855 C CA . LYS B 1 201 ? 16.703 15.859 -7.273 1 95.81 201 LYS B CA 1
ATOM 3856 C C . LYS B 1 201 ? 16.156 15.82 -8.695 1 95.81 201 LYS B C 1
ATOM 3858 O O . LYS B 1 201 ? 16.797 15.297 -9.602 1 95.81 201 LYS B O 1
ATOM 3863 N N . ILE B 1 202 ? 15.023 16.391 -8.852 1 97.75 202 ILE B N 1
ATOM 3864 C CA . ILE B 1 202 ? 14.367 16.312 -10.148 1 97.75 202 ILE B CA 1
ATOM 3865 C C . ILE B 1 202 ? 15.25 16.984 -11.203 1 97.75 202 ILE B C 1
ATOM 3867 O O . ILE B 1 202 ? 15.375 16.484 -12.328 1 97.75 202 ILE B O 1
ATOM 3871 N N . SER B 1 203 ? 15.883 18.062 -10.82 1 97.06 203 SER B N 1
ATOM 3872 C CA . SER B 1 203 ? 16.75 18.781 -11.75 1 97.06 203 SER B CA 1
ATOM 3873 C C . SER B 1 203 ? 17.875 17.906 -12.266 1 97.06 203 SER B C 1
ATOM 3875 O O . SER B 1 203 ? 18.359 18.078 -13.383 1 97.06 203 SER B O 1
ATOM 3877 N N . GLU B 1 204 ? 18.25 16.922 -11.484 1 96.12 204 GLU B N 1
ATOM 3878 C CA . GLU B 1 204 ? 19.391 16.062 -11.812 1 96.12 204 GLU B CA 1
ATOM 3879 C C . GLU B 1 204 ? 18.969 14.875 -12.656 1 96.12 204 GLU B C 1
ATOM 3881 O O . GLU B 1 204 ? 19.781 14.266 -13.344 1 96.12 204 GLU B O 1
ATOM 3886 N N . ILE B 1 205 ? 17.656 14.562 -12.594 1 96.38 205 ILE B N 1
ATOM 3887 C CA . ILE B 1 205 ? 17.297 13.273 -13.18 1 96.38 205 ILE B CA 1
ATOM 3888 C C . ILE B 1 205 ? 16.344 13.484 -14.352 1 96.38 205 ILE B C 1
ATOM 3890 O O . ILE B 1 205 ? 16.141 12.586 -15.172 1 96.38 205 ILE B O 1
ATOM 3894 N N . ILE B 1 206 ? 15.773 14.633 -14.5 1 96.88 206 ILE B N 1
ATOM 3895 C CA . ILE B 1 206 ? 14.703 14.867 -15.461 1 96.88 206 ILE B CA 1
ATOM 3896 C C . ILE B 1 206 ? 15.211 14.625 -16.875 1 96.88 206 ILE B C 1
ATOM 3898 O O . ILE B 1 206 ? 14.477 14.133 -17.734 1 96.88 206 ILE B O 1
ATOM 3902 N N . GLY B 1 207 ? 16.438 14.875 -17.156 1 96.75 207 GLY B N 1
ATOM 3903 C CA . GLY B 1 207 ? 17.031 14.695 -18.469 1 96.75 207 GLY B CA 1
ATOM 3904 C C . GLY B 1 207 ? 17.406 13.25 -18.766 1 96.75 207 GLY B C 1
ATOM 3905 O O . GLY B 1 207 ? 17.656 12.891 -19.906 1 96.75 207 GLY B O 1
ATOM 3906 N N . LYS B 1 208 ? 17.438 12.398 -17.781 1 97.06 208 LYS B N 1
ATOM 3907 C CA . LYS B 1 208 ? 17.891 11.016 -17.922 1 97.06 208 LYS B CA 1
ATOM 3908 C C . LYS B 1 208 ? 16.703 10.07 -18.062 1 97.06 208 LYS B C 1
ATOM 3910 O O . LYS B 1 208 ? 16.875 8.906 -18.453 1 97.06 208 LYS B O 1
ATOM 3915 N N . ILE B 1 209 ? 15.516 10.539 -17.844 1 97.44 209 ILE B N 1
ATOM 3916 C CA . ILE B 1 209 ? 14.336 9.688 -17.781 1 97.44 209 ILE B CA 1
ATOM 3917 C C . ILE B 1 209 ? 13.859 9.344 -19.188 1 97.44 209 ILE B C 1
ATOM 3919 O O . ILE B 1 209 ? 13.766 10.227 -20.047 1 97.44 209 ILE B O 1
ATOM 3923 N N . GLU B 1 210 ? 13.68 8.094 -19.438 1 97.44 210 GLU B N 1
ATOM 3924 C CA . GLU B 1 210 ? 12.977 7.652 -20.625 1 97.44 210 GLU B CA 1
ATOM 3925 C C . GLU B 1 210 ? 11.461 7.707 -20.438 1 97.44 210 GLU B C 1
ATOM 3927 O O . GLU B 1 210 ? 10.898 6.926 -19.672 1 97.44 210 GLU B O 1
ATOM 3932 N N . TYR B 1 211 ? 10.836 8.586 -21.188 1 96.88 211 TYR B N 1
ATOM 3933 C CA . TYR B 1 211 ? 9.422 8.844 -20.969 1 96.88 211 TYR B CA 1
ATOM 3934 C C . TYR B 1 211 ? 8.562 7.883 -21.781 1 96.88 211 TYR B C 1
ATOM 3936 O O . TYR B 1 211 ? 7.836 8.305 -22.688 1 96.88 211 TYR B O 1
ATOM 3944 N N . LYS B 1 212 ? 8.609 6.648 -21.453 1 96.06 212 LYS B N 1
ATOM 3945 C CA . LYS B 1 212 ? 7.812 5.57 -22.031 1 96.06 212 LYS B CA 1
ATOM 3946 C C . LYS B 1 212 ? 7.289 4.633 -20.938 1 96.06 212 LYS B C 1
ATOM 3948 O O . LYS B 1 212 ? 8.016 4.301 -20 1 96.06 212 LYS B O 1
ATOM 3953 N N . GLY B 1 213 ? 6.023 4.305 -21.078 1 95.25 213 GLY B N 1
ATOM 3954 C CA . GLY B 1 213 ? 5.461 3.363 -20.125 1 95.25 213 GLY B CA 1
ATOM 3955 C C . GLY B 1 213 ? 4.785 4.039 -18.938 1 95.25 213 GLY B C 1
ATOM 3956 O O . GLY B 1 213 ? 4.312 5.172 -19.062 1 95.25 213 GLY B O 1
ATOM 3957 N N . GLU B 1 214 ? 4.633 3.295 -17.812 1 95.88 214 GLU B N 1
ATOM 3958 C CA . GLU B 1 214 ? 3.939 3.768 -16.609 1 95.88 214 GLU B CA 1
ATOM 3959 C C . GLU B 1 214 ? 4.93 4.148 -15.523 1 95.88 214 GLU B C 1
ATOM 3961 O O . GLU B 1 214 ? 6.02 3.58 -15.438 1 95.88 214 GLU B O 1
ATOM 3966 N N . PHE B 1 215 ? 4.508 5.156 -14.695 1 98.38 215 PHE B N 1
ATOM 3967 C CA . PHE B 1 215 ? 5.465 5.707 -13.742 1 98.38 215 PHE B CA 1
ATOM 3968 C C . PHE B 1 215 ? 4.883 5.727 -12.336 1 98.38 215 PHE B C 1
ATOM 3970 O O . PHE B 1 215 ? 3.678 5.91 -12.156 1 98.38 215 PHE B O 1
ATOM 3977 N N . VAL B 1 216 ? 5.738 5.504 -11.367 1 98.69 216 VAL B N 1
ATOM 3978 C CA . VAL B 1 216 ? 5.484 5.797 -9.961 1 98.69 216 VAL B CA 1
ATOM 3979 C C . VAL B 1 216 ? 6.441 6.887 -9.477 1 98.69 216 VAL B C 1
ATOM 3981 O O . VAL B 1 216 ? 7.648 6.805 -9.711 1 98.69 216 VAL B O 1
ATOM 3984 N N . ILE B 1 217 ? 5.902 7.922 -8.875 1 98.81 217 ILE B N 1
ATOM 3985 C CA . ILE B 1 217 ? 6.691 9 -8.289 1 98.81 217 ILE B CA 1
ATOM 3986 C C . ILE B 1 217 ? 6.727 8.844 -6.77 1 98.81 217 ILE B C 1
ATOM 3988 O O . ILE B 1 217 ? 5.684 8.844 -6.113 1 98.81 217 ILE B O 1
ATOM 3992 N N . LEU B 1 218 ? 7.891 8.641 -6.258 1 98.75 218 LEU B N 1
ATOM 3993 C CA . LEU B 1 218 ? 8.086 8.688 -4.812 1 98.75 218 LEU B CA 1
ATOM 3994 C C . LEU B 1 218 ? 8.781 9.977 -4.402 1 98.75 218 LEU B C 1
ATOM 3996 O O . LEU B 1 218 ? 9.75 10.398 -5.043 1 98.75 218 LEU B O 1
ATOM 4000 N N . ILE B 1 219 ? 8.273 10.617 -3.418 1 98.25 219 ILE B N 1
ATOM 4001 C CA . ILE B 1 219 ? 8.898 11.789 -2.812 1 98.25 219 ILE B CA 1
ATOM 4002 C C . ILE B 1 219 ? 9.336 11.461 -1.388 1 98.25 219 ILE B C 1
ATOM 4004 O O . ILE B 1 219 ? 8.516 11.055 -0.559 1 98.25 219 ILE B O 1
ATOM 4008 N N . ASN B 1 220 ? 10.609 11.594 -1.126 1 95.62 220 ASN B N 1
ATOM 4009 C CA . ASN B 1 220 ? 11.164 11.227 0.17 1 95.62 220 ASN B CA 1
ATOM 4010 C C . ASN B 1 220 ? 10.672 12.148 1.279 1 95.62 220 ASN B C 1
ATOM 4012 O O . ASN B 1 220 ? 10.359 13.312 1.027 1 95.62 220 ASN B O 1
ATOM 4016 N N . LYS B 1 221 ? 10.617 11.508 2.49 1 88.94 221 LYS B N 1
ATOM 4017 C CA . LYS B 1 221 ? 10.312 12.305 3.676 1 88.94 221 LYS B CA 1
ATOM 4018 C C . LYS B 1 221 ? 11.305 13.453 3.836 1 88.94 221 LYS B C 1
ATOM 4020 O O . LYS B 1 221 ? 12.508 13.273 3.627 1 88.94 221 LYS B O 1
ATOM 4025 N N . ARG B 1 222 ? 10.703 14.555 4.086 1 76.44 222 ARG B N 1
ATOM 4026 C CA . ARG B 1 222 ? 11.586 15.695 4.27 1 76.44 222 ARG B CA 1
ATOM 4027 C C . ARG B 1 222 ? 12.266 15.656 5.633 1 76.44 222 ARG B C 1
ATOM 4029 O O . ARG B 1 222 ? 11.672 15.211 6.617 1 76.44 222 ARG B O 1
ATOM 4036 N N . ASN B 1 223 ? 13.594 15.242 5.574 1 60 223 ASN B N 1
ATOM 4037 C CA . ASN B 1 223 ? 14.273 15.391 6.855 1 60 223 ASN B CA 1
ATOM 4038 C C . ASN B 1 223 ? 14.078 16.781 7.441 1 60 223 ASN B C 1
ATOM 4040 O O . ASN B 1 223 ? 14.914 17.672 7.242 1 60 223 ASN B O 1
ATOM 4044 N N . ILE B 1 224 ? 12.891 17.031 7.422 1 51.09 224 ILE B N 1
ATOM 4045 C CA . ILE B 1 224 ? 12.695 18.359 8.023 1 51.09 224 ILE B CA 1
ATOM 4046 C C . ILE B 1 224 ? 13.297 18.359 9.43 1 51.09 224 ILE B C 1
ATOM 4048 O O . ILE B 1 224 ? 12.914 17.562 10.281 1 51.09 224 ILE B O 1
ATOM 4052 N N . LYS B 1 225 ? 14.5 18.328 9.469 1 44.5 225 LYS B N 1
ATOM 4053 C CA . LYS B 1 225 ? 15.023 18.609 10.805 1 44.5 225 LYS B CA 1
ATOM 4054 C C . LYS B 1 225 ? 13.984 19.312 11.656 1 44.5 225 LYS B C 1
ATOM 4056 O O . LYS B 1 225 ? 13.367 20.297 11.219 1 44.5 225 LYS B O 1
ATOM 4061 N N . GLN B 1 226 ? 13.242 18.453 12.367 1 42.97 226 GLN B N 1
ATOM 4062 C CA . GLN B 1 226 ? 12.703 19.234 13.477 1 42.97 226 GLN B CA 1
ATOM 4063 C C . GLN B 1 226 ? 13.656 20.344 13.898 1 42.97 226 GLN B C 1
ATOM 4065 O O . GLN B 1 226 ? 14.609 20.109 14.641 1 42.97 226 GLN B O 1
ATOM 4070 N N . GLU B 1 227 ? 14.422 20.75 13.133 1 37.16 227 GLU B N 1
ATOM 4071 C CA . GLU B 1 227 ? 15.156 21.859 13.75 1 37.16 227 GLU B CA 1
ATOM 4072 C C . GLU B 1 227 ? 14.25 22.688 14.648 1 37.16 227 GLU B C 1
ATOM 4074 O O . GLU B 1 227 ? 13.172 23.109 14.227 1 37.16 227 GLU B O 1
ATOM 4079 N N . ASN B 1 228 ? 14.094 22.453 15.883 1 45.78 228 ASN B N 1
ATOM 4080 C CA . ASN B 1 228 ? 13.922 23.625 16.734 1 45.78 228 ASN B CA 1
ATOM 4081 C C . ASN B 1 228 ? 14.273 24.906 16 1 45.78 228 ASN B C 1
ATOM 4083 O O . ASN B 1 228 ? 14.859 25.828 16.578 1 45.78 228 ASN B O 1
ATOM 4087 N N . GLU B 1 229 ? 14.312 24.828 14.758 1 53.16 229 GLU B N 1
ATOM 4088 C CA . GLU B 1 229 ? 14.68 25.984 13.945 1 53.16 229 GLU B CA 1
ATOM 4089 C C . GLU B 1 229 ? 13.477 26.547 13.203 1 53.16 229 GLU B C 1
ATOM 4091 O O . GLU B 1 229 ? 12.57 25.812 12.82 1 53.16 229 GLU B O 1
ATOM 4096 N N . ILE B 1 230 ? 13.18 27.75 13.398 1 58.78 230 ILE B N 1
ATOM 4097 C CA . ILE B 1 230 ? 12.211 28.625 12.758 1 58.78 230 ILE B CA 1
ATOM 4098 C C . ILE B 1 230 ? 12.258 28.422 11.242 1 58.78 230 ILE B C 1
ATOM 4100 O O . ILE B 1 230 ? 13.305 28.578 10.617 1 58.78 230 ILE B O 1
ATOM 4104 N N . ASN B 1 231 ? 11.336 27.656 10.773 1 63.34 231 ASN B N 1
ATOM 4105 C CA . ASN B 1 231 ? 11.297 27.5 9.32 1 63.34 231 ASN B CA 1
ATOM 4106 C C . ASN B 1 231 ? 10.414 28.547 8.672 1 63.34 231 ASN B C 1
ATOM 4108 O O . ASN B 1 231 ? 9.812 29.375 9.359 1 63.34 231 ASN B O 1
ATOM 4112 N N . GLU B 1 232 ? 10.453 28.5 7.273 1 65.31 232 GLU B N 1
ATOM 4113 C CA . GLU B 1 232 ? 9.773 29.547 6.527 1 65.31 232 GLU B CA 1
ATOM 4114 C C . GLU B 1 232 ? 8.266 29.516 6.785 1 65.31 232 GLU B C 1
ATOM 4116 O O . GLU B 1 232 ? 7.613 30.562 6.793 1 65.31 232 GLU B O 1
ATOM 4121 N N . GLU B 1 233 ? 7.844 28.375 7.098 1 67.88 233 GLU B N 1
ATOM 4122 C CA . GLU B 1 233 ? 6.406 28.266 7.352 1 67.88 233 GLU B CA 1
ATOM 4123 C C . GLU B 1 233 ? 6.027 28.922 8.672 1 67.88 233 GLU B C 1
ATOM 4125 O O . GLU B 1 233 ? 5.008 29.594 8.766 1 67.88 233 GLU B O 1
ATOM 4130 N N . ILE B 1 234 ? 6.875 28.672 9.594 1 73.75 234 ILE B N 1
ATOM 4131 C CA . ILE B 1 234 ? 6.641 29.281 10.906 1 73.75 234 ILE B CA 1
ATOM 4132 C C . ILE B 1 234 ? 6.773 30.797 10.797 1 73.75 234 ILE B C 1
ATOM 4134 O O . ILE B 1 234 ? 5.969 31.531 11.367 1 73.75 234 ILE B O 1
ATOM 4138 N N . ILE B 1 235 ? 7.699 31.203 9.922 1 75.81 235 ILE B N 1
ATOM 4139 C CA . ILE B 1 235 ? 7.902 32.656 9.727 1 75.81 235 ILE B CA 1
ATOM 4140 C C . ILE B 1 235 ? 6.699 33.25 9.008 1 75.81 235 ILE B C 1
ATOM 4142 O O . ILE B 1 235 ? 6.219 34.312 9.383 1 75.81 235 ILE B O 1
ATOM 4146 N N . LYS B 1 236 ? 6.199 32.531 8.102 1 78.25 236 LYS B N 1
ATOM 4147 C CA . LYS B 1 236 ? 5.016 32.969 7.375 1 78.25 236 LYS B CA 1
ATOM 4148 C C . LYS B 1 236 ? 3.805 33.062 8.297 1 78.25 236 LYS B C 1
ATOM 4150 O O . LYS B 1 236 ? 3.039 34.031 8.242 1 78.25 236 LYS B O 1
ATOM 4155 N N . GLU B 1 237 ? 3.684 32.094 9.07 1 80.69 237 GLU B N 1
ATOM 4156 C CA . GLU B 1 237 ? 2.578 32.094 10.023 1 80.69 237 GLU B CA 1
ATOM 4157 C C . GLU B 1 237 ? 2.744 33.219 11.031 1 80.69 237 GLU B C 1
ATOM 4159 O O . GLU B 1 237 ? 1.771 33.906 11.398 1 80.69 237 GLU B O 1
ATOM 4164 N N . LEU B 1 238 ? 3.957 33.5 11.414 1 82.12 238 LEU B N 1
ATOM 4165 C CA . LEU B 1 238 ? 4.27 34.594 12.328 1 82.12 238 LEU B CA 1
ATOM 4166 C C . LEU B 1 238 ? 3.881 35.938 11.719 1 82.12 238 LEU B C 1
ATOM 4168 O O . LEU B 1 238 ? 3.18 36.719 12.352 1 82.12 238 LEU B O 1
ATOM 4172 N N . ASN B 1 239 ? 4.23 36.094 10.484 1 81.44 239 ASN B N 1
ATOM 4173 C CA . ASN B 1 239 ? 3.926 37.344 9.789 1 81.44 239 ASN B CA 1
ATOM 4174 C C . ASN B 1 239 ? 2.424 37.531 9.57 1 81.44 239 ASN B C 1
ATOM 4176 O O . ASN B 1 239 ? 1.9 38.625 9.656 1 81.44 239 ASN B O 1
ATOM 4180 N N . THR B 1 240 ? 1.8 36.438 9.312 1 83.81 240 THR B N 1
ATOM 4181 C CA . THR B 1 240 ? 0.354 36.5 9.125 1 83.81 240 THR B CA 1
ATOM 4182 C C . THR B 1 240 ? -0.348 36.875 10.422 1 83.81 240 THR B C 1
ATOM 4184 O O . THR B 1 240 ? -1.261 37.719 10.406 1 83.81 240 THR B O 1
ATOM 4187 N N . LEU B 1 241 ? 0.066 36.344 11.484 1 87 241 LEU B N 1
ATOM 4188 C CA . LEU B 1 241 ? -0.519 36.656 12.781 1 87 241 LEU B CA 1
ATOM 4189 C C . LEU B 1 241 ? -0.324 38.125 13.109 1 87 241 LEU B C 1
ATOM 4191 O O . LEU B 1 241 ? -1.248 38.781 13.594 1 87 241 LEU B O 1
ATOM 4195 N N . ILE B 1 242 ? 0.831 38.656 12.734 1 82.75 242 ILE B N 1
ATOM 4196 C CA . ILE B 1 242 ? 1.142 40.062 12.977 1 82.75 242 ILE B CA 1
ATOM 4197 C C . ILE B 1 242 ? 0.303 40.938 12.062 1 82.75 242 ILE B C 1
ATOM 4199 O O . ILE B 1 242 ? -0.2 41.969 12.484 1 82.75 242 ILE B O 1
ATOM 4203 N N . LYS B 1 243 ? 0.14 40.5 10.898 1 82.94 243 LYS B N 1
ATOM 4204 C CA . LYS B 1 243 ? -0.711 41.219 9.953 1 82.94 243 LYS B CA 1
ATOM 4205 C C . LYS B 1 243 ? -2.146 41.312 10.461 1 82.94 243 LYS B C 1
ATOM 4207 O O . LYS B 1 243 ? -2.854 42.281 10.164 1 82.94 243 LYS B O 1
ATOM 4212 N N . TYR B 1 244 ? -2.471 40.375 11.219 1 85.75 244 TYR B N 1
ATOM 4213 C CA . TYR B 1 244 ? -3.807 40.375 11.805 1 85.75 244 TYR B CA 1
ATOM 4214 C C . TYR B 1 244 ? -3.783 40.969 13.211 1 85.75 244 TYR B C 1
ATOM 4216 O O . TYR B 1 244 ? -4.559 40.562 14.078 1 85.75 244 TYR B O 1
ATOM 4224 N N . ASN B 1 245 ? -2.799 41.719 13.445 1 82.81 245 ASN B N 1
ATOM 4225 C CA . ASN B 1 245 ? -2.693 42.656 14.57 1 82.81 245 ASN B CA 1
ATOM 4226 C C . ASN B 1 245 ? -2.33 41.938 15.859 1 82.81 245 ASN B C 1
ATOM 4228 O O . ASN B 1 245 ? -2.658 42.406 16.953 1 82.81 245 ASN B O 1
ATOM 4232 N N . MET B 1 246 ? -1.788 40.719 15.711 1 83.88 246 MET B N 1
ATOM 4233 C CA . MET B 1 246 ? -1.254 40.094 16.922 1 83.88 246 MET B CA 1
ATOM 4234 C C . MET B 1 246 ? 0.11 40.688 17.281 1 83.88 246 MET B C 1
ATOM 4236 O O . MET B 1 246 ? 0.93 40.938 16.391 1 83.88 246 MET B O 1
ATOM 4240 N N . ARG B 1 247 ? 0.235 41.031 18.594 1 87.12 247 ARG B N 1
ATOM 4241 C CA . ARG B 1 247 ? 1.53 41.562 19.047 1 87.12 247 ARG B CA 1
ATOM 4242 C C . ARG B 1 247 ? 2.635 40.531 18.781 1 87.12 247 ARG B C 1
ATOM 4244 O O . ARG B 1 247 ? 2.432 39.312 18.938 1 87.12 247 ARG B O 1
ATOM 4251 N N . SER B 1 248 ? 3.752 41.094 18.359 1 86 248 SER B N 1
ATOM 4252 C CA . SER B 1 248 ? 4.887 40.25 18 1 86 248 SER B CA 1
ATOM 4253 C C . SER B 1 248 ? 5.223 39.281 19.125 1 86 248 SER B C 1
ATOM 4255 O O . SER B 1 248 ? 5.445 38.094 18.891 1 86 248 SER B O 1
ATOM 4257 N N . LYS B 1 249 ? 5.258 39.812 20.234 1 85.31 249 LYS B N 1
ATOM 4258 C CA . LYS B 1 249 ? 5.59 39 21.406 1 85.31 249 LYS B CA 1
ATOM 4259 C C . LYS B 1 249 ? 4.602 37.844 21.562 1 85.31 249 LYS B C 1
ATOM 4261 O O . LYS B 1 249 ? 5.004 36.719 21.797 1 85.31 249 LYS B O 1
ATOM 4266 N N . ASP B 1 250 ? 3.379 38.156 21.484 1 87.5 250 ASP B N 1
ATOM 4267 C CA . ASP B 1 250 ? 2.334 37.156 21.641 1 87.5 250 ASP B CA 1
ATOM 4268 C C . ASP B 1 250 ? 2.357 36.156 20.5 1 87.5 250 ASP B C 1
ATOM 4270 O O . ASP B 1 250 ? 2.174 34.969 20.719 1 87.5 250 ASP B O 1
ATOM 4274 N N . ALA B 1 251 ? 2.488 36.594 19.297 1 88.06 251 ALA B N 1
ATOM 4275 C CA . ALA B 1 251 ? 2.6 35.719 18.125 1 88.06 251 ALA B CA 1
ATOM 4276 C C . ALA B 1 251 ? 3.764 34.75 18.281 1 88.06 251 ALA B C 1
ATOM 4278 O O . ALA B 1 251 ? 3.627 33.562 17.984 1 88.06 251 ALA B O 1
ATOM 4279 N N . CYS B 1 252 ? 4.871 35.281 18.703 1 83.12 252 CYS B N 1
ATOM 4280 C CA . CYS B 1 252 ? 6.043 34.438 18.922 1 83.12 252 CYS B CA 1
ATOM 4281 C C . CYS B 1 252 ? 5.766 33.375 19.969 1 83.12 252 CYS B C 1
ATOM 4283 O O . CYS B 1 252 ? 6.133 32.219 19.781 1 83.12 252 CYS B O 1
ATOM 4285 N N . LYS B 1 253 ? 5.148 33.781 21.016 1 83.06 253 LYS B N 1
ATOM 4286 C CA . LYS B 1 253 ? 4.816 32.812 22.062 1 83.06 253 LYS B CA 1
ATOM 4287 C C . LYS B 1 253 ? 3.852 31.75 21.562 1 83.06 253 LYS B C 1
ATOM 4289 O O . LYS B 1 253 ? 4.027 30.578 21.844 1 83.06 253 LYS B O 1
ATOM 4294 N N . TYR B 1 254 ? 2.891 32.156 20.906 1 83.12 254 TYR B N 1
ATOM 4295 C CA . TYR B 1 254 ? 1.905 31.25 20.328 1 83.12 254 TYR B CA 1
ATOM 4296 C C . TYR B 1 254 ? 2.576 30.219 19.438 1 83.12 254 TYR B C 1
ATOM 4298 O O . TYR B 1 254 ? 2.357 29.016 19.594 1 83.12 254 TYR B O 1
ATOM 4306 N N . LEU B 1 255 ? 3.324 30.672 18.516 1 82.06 255 LEU B N 1
ATOM 4307 C CA . LEU B 1 255 ? 3.959 29.781 17.547 1 82.06 255 LEU B CA 1
ATOM 4308 C C . LEU B 1 255 ? 5.016 28.922 18.219 1 82.06 255 LEU B C 1
ATOM 4310 O O . LEU B 1 255 ? 5.219 27.766 17.828 1 82.06 255 LEU B O 1
ATOM 4314 N N . ALA B 1 256 ? 5.676 29.5 19.141 1 78.69 256 ALA B N 1
ATOM 4315 C CA . ALA B 1 256 ? 6.629 28.703 19.922 1 78.69 256 ALA B CA 1
ATOM 4316 C C . ALA B 1 256 ? 5.945 27.516 20.594 1 78.69 256 ALA B C 1
ATOM 4318 O O . ALA B 1 256 ? 6.449 26.391 20.531 1 78.69 256 ALA B O 1
ATOM 4319 N N . ASP B 1 257 ? 4.812 27.781 21.188 1 77.06 257 ASP B N 1
ATOM 4320 C CA . ASP B 1 257 ? 4.031 26.734 21.828 1 77.06 257 ASP B CA 1
ATOM 4321 C C . ASP B 1 257 ? 3.506 25.734 20.797 1 77.06 257 ASP B C 1
ATOM 4323 O O . ASP B 1 257 ? 3.559 24.516 21.031 1 77.06 257 ASP B O 1
ATOM 4327 N N . LYS B 1 258 ? 3.02 26.312 19.766 1 74.62 258 LYS B N 1
ATOM 4328 C CA . LYS B 1 258 ? 2.418 25.5 18.703 1 74.62 258 LYS B CA 1
ATOM 4329 C C . LYS B 1 258 ? 3.443 24.562 18.094 1 74.62 258 LYS B C 1
ATOM 4331 O O . LYS B 1 258 ? 3.125 23.406 17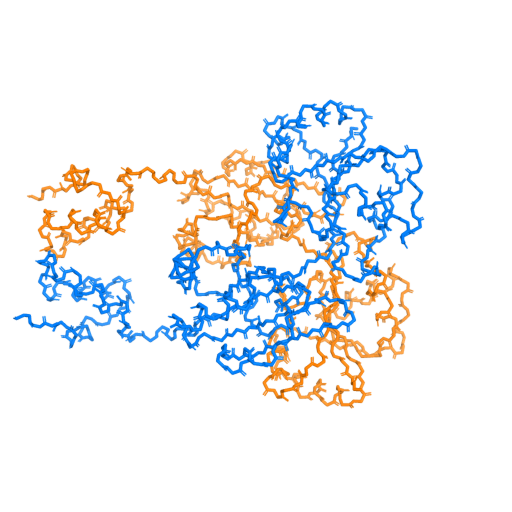.781 1 74.62 258 LYS B O 1
ATOM 4336 N N . TYR B 1 259 ? 4.609 24.984 17.906 1 73 259 TYR B N 1
ATOM 4337 C CA . TYR B 1 259 ? 5.609 24.219 17.172 1 73 259 TYR B CA 1
ATOM 4338 C C . TYR B 1 259 ? 6.723 23.734 18.094 1 73 259 TYR B C 1
ATOM 4340 O O . TYR B 1 259 ? 7.742 23.219 17.641 1 73 259 TYR B O 1
ATOM 4348 N N . ASN B 1 260 ? 6.441 23.906 19.391 1 71.12 260 ASN B N 1
ATOM 4349 C CA . ASN B 1 260 ? 7.395 23.5 20.422 1 71.12 260 ASN B CA 1
ATOM 4350 C C . ASN B 1 260 ? 8.781 24.078 20.156 1 71.12 260 ASN B C 1
ATOM 4352 O O . ASN B 1 260 ? 9.766 23.344 20.125 1 71.12 260 ASN B O 1
ATOM 4356 N N . LEU B 1 261 ? 8.773 25.422 19.953 1 73.69 261 LEU B N 1
ATOM 4357 C CA . LEU B 1 261 ? 9.984 26.203 19.734 1 73.69 261 LEU B CA 1
ATOM 4358 C C . LEU B 1 261 ? 10.227 27.172 20.906 1 73.69 261 LEU B C 1
ATOM 4360 O O . LEU B 1 261 ? 9.359 27.328 21.766 1 73.69 261 LEU B O 1
ATOM 4364 N N . LYS B 1 262 ? 11.5 27.672 20.953 1 73.06 262 LYS B N 1
ATOM 4365 C CA . LYS B 1 262 ? 11.75 28.781 21.859 1 73.06 262 LYS B CA 1
ATOM 4366 C C . LYS B 1 262 ? 11.258 30.094 21.266 1 73.06 262 LYS B C 1
ATOM 4368 O O . LYS B 1 262 ? 11.57 30.422 20.125 1 73.06 262 LYS B O 1
ATOM 4373 N N . SER B 1 263 ? 10.375 30.75 22.062 1 77.88 263 SER B N 1
ATOM 4374 C CA . SER B 1 263 ? 9.812 32 21.578 1 77.88 263 SER B CA 1
ATOM 4375 C C . SER B 1 263 ? 10.914 32.969 21.141 1 77.88 263 SER B C 1
ATOM 4377 O O . SER B 1 263 ? 10.742 33.75 20.188 1 77.88 263 SER B O 1
ATOM 4379 N N . SER B 1 264 ? 11.992 32.844 21.844 1 75.5 264 SER B N 1
ATOM 4380 C CA . SER B 1 264 ? 13.102 33.75 21.562 1 75.5 264 SER B CA 1
ATOM 4381 C C . SER B 1 264 ? 13.625 33.594 20.141 1 75.5 264 SER B C 1
ATOM 4383 O O . SER B 1 264 ? 14.133 34.531 19.547 1 75.5 264 SER B O 1
ATOM 4385 N N . LEU B 1 265 ? 13.508 32.5 19.562 1 74.94 265 LEU B N 1
ATOM 4386 C CA . LEU B 1 265 ? 13.984 32.219 18.219 1 74.94 265 LEU B CA 1
ATOM 4387 C C . LEU B 1 265 ? 13.117 32.906 17.172 1 74.94 265 LEU B C 1
ATOM 4389 O O . LEU B 1 265 ? 13.578 33.219 16.078 1 74.94 265 LEU B O 1
ATOM 4393 N N . LEU B 1 266 ? 11.906 33.125 17.547 1 79.31 266 LEU B N 1
ATOM 4394 C CA . LEU B 1 266 ? 10.938 33.656 16.594 1 79.31 266 LEU B CA 1
ATOM 4395 C C . LEU B 1 266 ? 10.992 35.156 16.547 1 79.31 266 LEU B C 1
ATOM 4397 O O . LEU B 1 266 ? 10.656 35.781 15.531 1 79.31 266 LEU B O 1
ATOM 4401 N N . TYR B 1 267 ? 11.578 35.75 17.672 1 77.81 267 TYR B N 1
ATOM 4402 C CA . TYR B 1 267 ? 11.625 37.219 17.781 1 77.81 267 TYR B CA 1
ATOM 4403 C C . TYR B 1 267 ? 12.516 37.812 16.703 1 77.81 267 TYR B C 1
ATOM 4405 O O . TYR B 1 267 ? 12.258 38.906 16.219 1 77.81 267 TYR B O 1
ATOM 4413 N N . ALA B 1 268 ? 13.359 37.031 16.375 1 74.25 268 ALA B N 1
ATOM 4414 C CA . ALA B 1 268 ? 14.305 37.531 15.375 1 74.25 268 ALA B CA 1
ATOM 4415 C C . ALA B 1 268 ? 13.633 37.688 14.016 1 74.25 268 ALA B C 1
ATOM 4417 O O . ALA B 1 268 ? 14.133 38.406 13.148 1 74.25 268 ALA B O 1
ATOM 4418 N N . PHE B 1 269 ? 12.547 37.125 13.867 1 73.75 269 PHE B N 1
ATOM 4419 C CA . PHE B 1 269 ? 11.891 37.094 12.562 1 73.75 269 PHE B CA 1
ATOM 4420 C C . PHE B 1 269 ? 10.672 38 12.562 1 73.75 269 PHE B C 1
ATOM 4422 O O . PHE B 1 269 ? 9.969 38.125 11.555 1 73.75 269 PHE B O 1
ATOM 4429 N N . CYS B 1 270 ? 10.312 38.562 13.711 1 66.38 270 CYS B N 1
ATOM 4430 C CA . CYS B 1 270 ? 9.219 39.531 13.773 1 66.38 270 CYS B CA 1
ATOM 4431 C C . CYS B 1 270 ? 9.562 40.812 13.023 1 66.38 270 CYS B C 1
ATOM 4433 O O . CYS B 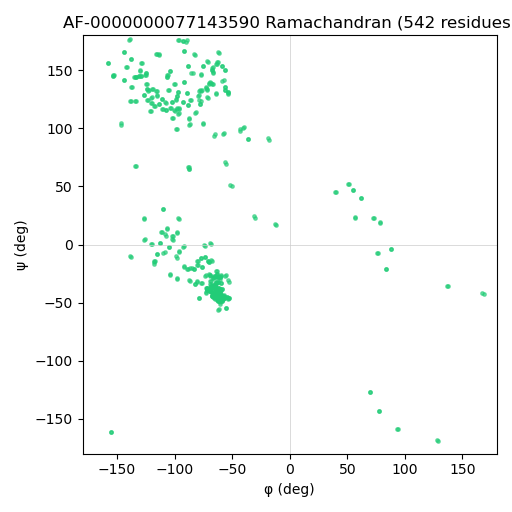1 270 ? 10.641 41.375 13.219 1 66.38 270 CYS B O 1
ATOM 4435 N N . ILE B 1 271 ? 9.203 40.906 11.836 1 54.66 271 ILE B N 1
ATOM 4436 C CA . ILE B 1 271 ? 9.445 42.125 11.078 1 54.66 271 ILE B CA 1
ATOM 4437 C C . ILE B 1 271 ? 8.812 43.312 11.797 1 54.66 271 ILE B C 1
ATOM 4439 O O . ILE B 1 271 ? 7.617 43.312 12.094 1 54.66 271 ILE B O 1
ATOM 4443 N N . GLU B 1 272 ? 9.523 44.062 12.594 1 48.47 272 GLU B N 1
ATOM 4444 C CA . GLU B 1 272 ? 9.086 45.375 12.992 1 48.47 272 GLU B CA 1
ATOM 4445 C C . GLU B 1 272 ? 8.43 46.125 11.828 1 48.47 272 GLU B C 1
ATOM 4447 O O . GLU B 1 272 ? 8.961 46.156 10.719 1 48.47 272 GLU B O 1
ATOM 4452 N N . LYS B 1 273 ? 7.074 46.219 11.711 1 44.84 273 LYS B N 1
ATOM 4453 C CA . LYS B 1 273 ? 6.766 47.438 11.016 1 44.84 273 LYS B CA 1
ATOM 4454 C C . LYS B 1 273 ? 7.309 48.656 11.773 1 44.84 273 LYS B C 1
ATOM 4456 O O . LYS B 1 273 ? 7.262 48.688 13.008 1 44.84 273 LYS B O 1
#

pLDDT: mean 91.15, std 11.28, range [37.16, 98.81]

Organism: Mycoplasmoides gallisepticum (strain R(low / passage 15 / clone 2)) (NCBI:txid710127)

Secondary structure (DSSP, 8-state):
---EEEE-B-SS-GGG-BHHHHHHHHH-SEEEES-HHHHHHHHHHTT---TT-EEEE--TTTTGGGHHHHHHHTTTS-EEEE-SSB-TTSSSTTHHHHHHHHHTT---EEEEP---HHHHHHHHH-S--SSEEEEEE--SSHHHHHHHHHHHGGG-SEEEEEE-TTTHHHHHHHHHHH-TT-EEEEEESTTSTT-EEEEEEHHHHTTT----S-EEEEE--------SS--HHHHHHHHHHHHTT--HHHHHHHHHHHTT--HHHHHTT----/---EEEE-B-SS-GGG-BHHHHHHHHH-SEEEES-HHHHHHHHHHTT---TT-EEEE--TTTHHHHHHHHHHHTTTS-EEEE-SSB-TTSSSTTHHHHHHHHHTT---EEEEP---HHHHHHHHH-S--SSEEEEEE--SSHHHHHHHHHHHGGG-SEEEEEE-TTTHHHHHHHHHHH-TT-EEEEEESTTSTT-EEEEEEHHHHTTT----S-EEEEE--------SS--HHHHHHHHHHHHTT--HHHHHHHHHHHTT--HHHHHTT----